Protein AF-0000000079463360 (afdb_homodimer)

Sequence (474 aa):
VMCHVMTYGIYLHVYDNWRLFSLNWDSPWTWILTAIAIDLGYYIFHRALHEVNLFWAVHQLHHNSKECNLTTALRNSLLLPCFDFVFYIPTALLGAPPSHILVHTQLNLLYQFWLHTETISSLGPLEYIINTPSHHRVHHGCNRYCIDKNYAGVLIIWDRIFGTFEPESEQVVYGLTHTVSTFNPMKLQFHHFQNICKSLWEMKSLEDRLKVLFYGPGWKPGQPRLYPKDLLPGVSLVMCHVMTYGIYLHVYDNWRLFSLNWDSPWTWILTAIAIDLGYYIFHRALHEVNLFWAVHQLHHNSKECNLTTALRNSLLLPCFDFVFYIPTALLGAPPSHILVHTQLNLLYQFWLHTETISSLGPLEYIINTPSHHRVHHGCNRYCIDKNYAGVLIIWDRIFGTFEPESEQVVYGLTHTVSTFNPMKLQFHHFQNICKSLWEMKSLEDRLKVLFYGPGWKPGQPRLYPKDLLPGVSL

Solvent-accessible surface area (backbone atoms only — not comparable to full-atom values): 24838 Å² total; per-residue (Å²): 68,11,23,33,31,46,34,44,50,53,38,50,51,40,35,75,74,57,34,76,41,84,52,58,79,87,37,68,65,49,53,54,52,45,45,53,50,52,41,50,28,43,23,54,45,44,41,39,28,62,46,15,22,61,42,23,36,36,43,47,60,39,34,50,41,72,58,57,30,53,67,34,62,66,37,58,37,57,59,40,26,78,58,56,41,68,49,49,41,64,45,17,35,60,14,52,44,67,64,55,52,55,52,46,52,50,52,47,50,56,54,46,39,70,26,30,35,74,84,54,69,77,71,65,78,51,55,68,46,32,48,38,25,35,36,42,45,27,35,43,14,40,35,62,86,17,56,87,25,39,46,37,51,54,47,30,44,56,17,57,75,73,70,29,56,54,80,69,82,66,89,72,44,45,18,55,84,60,87,66,93,62,88,48,67,69,58,48,40,50,45,46,48,49,51,51,51,54,52,44,68,71,42,90,45,70,68,54,36,49,40,49,43,60,20,10,60,86,50,51,93,92,53,59,59,56,72,63,51,88,74,51,76,84,69,84,130,69,11,23,31,30,46,34,43,49,54,39,50,52,42,36,75,74,58,35,78,40,83,53,57,78,87,36,67,65,49,52,54,52,44,45,53,51,49,42,51,28,43,24,55,46,43,40,40,28,62,45,16,21,60,42,23,35,34,42,47,59,39,34,51,41,74,57,58,29,53,67,35,61,66,38,60,37,57,60,40,26,78,57,56,40,69,49,51,41,64,45,17,36,60,15,50,42,66,62,56,51,55,52,44,53,51,51,46,49,56,54,44,40,68,25,31,36,75,84,53,70,75,72,65,79,52,54,69,48,33,50,40,25,35,37,40,45,28,35,42,14,37,36,61,85,17,56,88,26,39,45,35,52,54,47,30,44,56,16,58,74,72,69,30,57,53,79,70,81,66,90,72,45,47,18,55,83,61,88,66,94,60,89,47,67,68,58,48,39,52,45,43,49,50,50,51,52,54,52,44,69,71,42,90,47,70,68,53,35,48,40,50,42,59,20,9,61,86,51,51,92,94,53,60,59,56,72,62,50,88,73,49,74,82,70,85,130

Structure (mmCIF, N/CA/C/O backbone):
data_AF-0000000079463360-model_v1
#
loop_
_entity.id
_entity.type
_entity.pdbx_description
1 polymer 'Fatty acid hydroxylase domain-containing protein'
#
loop_
_atom_site.group_PDB
_atom_site.id
_atom_site.type_symbol
_atom_site.label_atom_id
_atom_site.label_alt_id
_atom_site.label_comp_id
_atom_site.label_asym_id
_atom_site.label_entity_id
_atom_site.label_seq_id
_atom_site.pdbx_PDB_ins_code
_atom_site.Cartn_x
_atom_site.Cartn_y
_atom_site.Cartn_z
_atom_site.occupancy
_atom_site.B_iso_or_equiv
_atom_site.auth_seq_id
_atom_site.auth_comp_id
_atom_site.auth_asym_id
_atom_site.auth_atom_id
_atom_site.pdbx_PDB_model_num
ATOM 1 N N . VAL A 1 1 ? -1.965 -0.024 3.43 1 29.98 1 VAL A N 1
ATOM 2 C CA . VAL A 1 1 ? -0.895 0.943 3.652 1 29.98 1 VAL A CA 1
ATOM 3 C C . VAL A 1 1 ? -0.045 0.508 4.844 1 29.98 1 VAL A C 1
ATOM 5 O O . VAL A 1 1 ? 1.165 0.744 4.871 1 29.98 1 VAL A O 1
ATOM 8 N N . MET A 1 2 ? -0.832 -0.316 5.824 1 33.69 2 MET A N 1
ATOM 9 C CA . MET A 1 2 ? -0.179 -0.578 7.105 1 33.69 2 MET A CA 1
ATOM 10 C C . MET A 1 2 ? 1.071 -1.429 6.914 1 33.69 2 MET A C 1
ATOM 12 O O . MET A 1 2 ? 2.135 -1.105 7.449 1 33.69 2 MET A O 1
ATOM 16 N N . CYS A 1 3 ? 0.771 -2.654 6.414 1 40.34 3 CYS A N 1
ATOM 17 C CA . CYS A 1 3 ? 1.879 -3.604 6.438 1 40.34 3 CYS A CA 1
ATOM 18 C C . CYS A 1 3 ? 3.018 -3.135 5.539 1 40.34 3 CYS A C 1
ATOM 20 O O . CYS A 1 3 ? 4.176 -3.486 5.762 1 40.34 3 CYS A O 1
ATOM 22 N N . HIS A 1 4 ? 2.533 -2.285 4.648 1 48.72 4 HIS A N 1
ATOM 23 C CA . HIS A 1 4 ? 3.639 -1.798 3.83 1 48.72 4 HIS A CA 1
ATOM 24 C C . HIS A 1 4 ? 4.598 -0.944 4.652 1 48.72 4 HIS A C 1
ATOM 26 O O . HIS A 1 4 ? 5.809 -0.976 4.426 1 48.72 4 HIS A O 1
ATOM 32 N N . VAL A 1 5 ? 3.941 -0.411 5.727 1 52.16 5 VAL A N 1
ATOM 33 C CA . VAL A 1 5 ? 4.773 0.49 6.516 1 52.16 5 VAL A CA 1
ATOM 34 C C . VAL A 1 5 ? 5.758 -0.32 7.359 1 52.16 5 VAL A C 1
ATOM 36 O O . VAL A 1 5 ? 6.926 0.052 7.488 1 52.16 5 VAL A O 1
ATOM 39 N N . MET A 1 6 ? 5.176 -1.539 7.816 1 56.66 6 MET A N 1
ATOM 40 C CA . MET A 1 6 ? 6.109 -2.359 8.578 1 56.66 6 MET A CA 1
ATOM 41 C C . MET A 1 6 ? 7.246 -2.857 7.695 1 56.66 6 MET A C 1
ATOM 43 O O . MET A 1 6 ? 8.414 -2.818 8.094 1 56.66 6 MET A O 1
ATOM 47 N N . THR A 1 7 ? 6.742 -3.209 6.512 1 64 7 THR A N 1
ATOM 48 C CA . THR A 1 7 ? 7.727 -3.715 5.562 1 64 7 THR A CA 1
ATOM 49 C C . THR A 1 7 ? 8.742 -2.631 5.211 1 64 7 THR A C 1
ATOM 51 O O . THR A 1 7 ? 9.945 -2.893 5.164 1 64 7 THR A O 1
ATOM 54 N N . TYR A 1 8 ? 8.211 -1.493 5.324 1 75.19 8 TYR A N 1
ATOM 55 C CA . TYR A 1 8 ? 9.117 -0.426 4.918 1 75.19 8 TYR A CA 1
ATOM 56 C C . TYR A 1 8 ? 10.031 -0.023 6.066 1 75.19 8 TYR A C 1
ATOM 58 O O . TYR A 1 8 ? 11.195 0.322 5.852 1 75.19 8 TYR A O 1
ATOM 66 N N . GLY A 1 9 ? 9.5 -0.188 7.293 1 76 9 GLY A N 1
ATOM 67 C CA . GLY A 1 9 ? 10.336 0.084 8.445 1 76 9 GLY A CA 1
ATOM 68 C C . GLY A 1 9 ? 11.531 -0.847 8.555 1 76 9 GLY A C 1
ATOM 69 O O . GLY A 1 9 ? 12.648 -0.403 8.812 1 76 9 GLY A O 1
ATOM 70 N N . ILE A 1 10 ? 11.25 -2.094 8.359 1 79.56 10 ILE A N 1
ATOM 71 C CA . ILE A 1 10 ? 12.32 -3.082 8.406 1 79.56 10 ILE A CA 1
ATOM 72 C C . ILE A 1 10 ? 13.297 -2.834 7.258 1 79.56 10 ILE A C 1
ATOM 74 O O . ILE A 1 10 ? 14.516 -2.916 7.445 1 79.56 10 ILE A O 1
ATOM 78 N N . TYR A 1 11 ? 12.75 -2.555 6.129 1 85.94 11 TYR A N 1
ATOM 79 C CA . TYR A 1 11 ? 13.609 -2.25 4.992 1 85.94 11 TYR A CA 1
ATOM 80 C C . TYR A 1 11 ? 14.531 -1.075 5.301 1 85.94 11 TYR A C 1
ATOM 82 O O . TYR A 1 11 ? 15.734 -1.137 5.047 1 85.94 11 TYR A O 1
ATOM 90 N N . LEU A 1 12 ? 14.008 -0.017 5.879 1 84.31 12 LEU A N 1
ATOM 91 C CA . LEU A 1 12 ? 14.773 1.182 6.203 1 84.31 12 LEU A CA 1
ATOM 92 C C . LEU A 1 12 ? 15.859 0.872 7.227 1 84.31 12 LEU A C 1
ATOM 94 O O . LEU A 1 12 ? 16.984 1.371 7.113 1 84.31 12 LEU A O 1
ATOM 98 N N . HIS A 1 13 ? 15.461 0.063 8.141 1 84.25 13 HIS A N 1
ATOM 99 C CA . HIS A 1 13 ? 16.438 -0.306 9.164 1 84.25 13 HIS A CA 1
ATOM 100 C C . HIS A 1 13 ? 17.625 -1.048 8.562 1 84.25 13 HIS A C 1
ATOM 102 O O . HIS A 1 13 ? 18.766 -0.732 8.859 1 84.25 13 HIS A O 1
ATOM 108 N N . VAL A 1 14 ? 17.328 -1.996 7.727 1 89.88 14 VAL A N 1
ATOM 109 C CA . VAL A 1 14 ? 18.391 -2.779 7.082 1 89.88 14 VAL A CA 1
ATOM 110 C C . VAL A 1 14 ? 19.203 -1.885 6.148 1 89.88 14 VAL A C 1
ATOM 112 O O . VAL A 1 14 ? 20.422 -1.938 6.141 1 89.88 14 VAL A O 1
ATOM 115 N N . TYR A 1 15 ? 18.547 -1.099 5.395 1 91.12 15 TYR A N 1
ATOM 116 C CA . TYR A 1 15 ? 19.188 -0.187 4.453 1 91.12 15 TYR A CA 1
ATOM 117 C C . TYR A 1 15 ? 20.125 0.765 5.176 1 91.12 15 TYR A C 1
ATOM 119 O O . TYR A 1 15 ? 21.266 0.963 4.742 1 91.12 15 TYR A O 1
ATOM 127 N N . ASP A 1 16 ? 19.781 1.312 6.293 1 89.12 16 ASP A N 1
ATOM 128 C CA . ASP A 1 16 ? 20.547 2.336 7 1 89.12 16 ASP A CA 1
ATOM 129 C C . ASP A 1 16 ? 21.719 1.724 7.746 1 89.12 16 ASP A C 1
ATOM 131 O O . ASP A 1 16 ? 22.766 2.365 7.895 1 89.12 16 ASP A O 1
ATOM 135 N N . ASN A 1 17 ? 21.531 0.466 8.148 1 93.06 17 ASN A N 1
ATOM 136 C CA . ASN A 1 17 ? 22.516 -0.058 9.078 1 93.06 17 ASN A CA 1
ATOM 137 C C . ASN A 1 17 ? 23.375 -1.142 8.438 1 93.06 17 ASN A C 1
ATOM 139 O O . ASN A 1 17 ? 24.516 -1.383 8.867 1 93.06 17 ASN A O 1
ATOM 143 N N . TRP A 1 18 ? 22.859 -1.782 7.363 1 95.5 18 TRP A N 1
ATOM 144 C CA . TRP A 1 18 ? 23.562 -2.994 6.957 1 95.5 18 TRP A CA 1
ATOM 145 C C . TRP A 1 18 ? 23.797 -3.004 5.453 1 95.5 18 TRP A C 1
ATOM 147 O O . TRP A 1 18 ? 24.344 -3.969 4.91 1 95.5 18 TRP A O 1
ATOM 157 N N . ARG A 1 19 ? 23.391 -1.924 4.691 1 95.25 19 ARG A N 1
ATOM 158 C CA . ARG A 1 19 ? 23.578 -1.965 3.246 1 95.25 19 ARG A CA 1
ATOM 159 C C . ARG A 1 19 ? 25.062 -2.029 2.893 1 95.25 19 ARG A C 1
ATOM 161 O O . ARG A 1 19 ? 25.906 -1.425 3.57 1 95.25 19 ARG A O 1
ATOM 168 N N . LEU A 1 20 ? 25.406 -2.764 1.85 1 96.12 20 LEU A N 1
ATOM 169 C CA . LEU A 1 20 ? 26.781 -2.984 1.414 1 96.12 20 LEU A CA 1
ATOM 170 C C . LEU A 1 20 ? 27.203 -1.915 0.417 1 96.12 20 LEU A C 1
ATOM 172 O O . LEU A 1 20 ? 28.391 -1.587 0.327 1 96.12 20 LEU A O 1
ATOM 176 N N . PHE A 1 21 ? 26.188 -1.46 -0.407 1 94.38 21 PHE A N 1
ATOM 177 C CA . PHE A 1 21 ? 26.438 -0.439 -1.419 1 94.38 21 PHE A CA 1
ATOM 178 C C . PHE A 1 21 ? 25.484 0.744 -1.234 1 94.38 21 PHE A C 1
ATOM 180 O O . PHE A 1 21 ? 24.484 0.643 -0.518 1 94.38 21 PHE A O 1
ATOM 187 N N . SER A 1 22 ? 25.953 1.826 -1.721 1 91.25 22 SER A N 1
ATOM 188 C CA . SER A 1 22 ? 25.094 2.998 -1.798 1 91.25 22 SER A CA 1
ATOM 189 C C . SER A 1 22 ? 24.859 3.424 -3.244 1 91.25 22 SER A C 1
ATOM 191 O O . SER A 1 22 ? 25.766 3.957 -3.889 1 91.25 22 SER A O 1
ATOM 193 N N . LEU A 1 23 ? 23.719 3.188 -3.693 1 93.94 23 LEU A N 1
ATOM 194 C CA . LEU A 1 23 ? 23.391 3.539 -5.07 1 93.94 23 LEU A CA 1
ATOM 195 C C . LEU A 1 23 ? 22.734 4.914 -5.141 1 93.94 23 LEU A C 1
ATOM 197 O O . LEU A 1 23 ? 21.922 5.266 -4.277 1 93.94 23 LEU A O 1
ATOM 201 N N . ASN A 1 24 ? 23.094 5.641 -6.129 1 92.75 24 ASN A N 1
ATOM 202 C CA . ASN A 1 24 ? 22.547 6.984 -6.281 1 92.75 24 ASN A CA 1
ATOM 203 C C . ASN A 1 24 ? 21.062 6.945 -6.648 1 92.75 24 ASN A C 1
ATOM 205 O O . ASN A 1 24 ? 20.688 6.359 -7.664 1 92.75 24 ASN A O 1
ATOM 209 N N . TRP A 1 25 ? 20.297 7.633 -5.918 1 88.81 25 TRP A N 1
ATOM 210 C CA . TRP A 1 25 ? 18.844 7.609 -6.109 1 88.81 25 TRP A CA 1
ATOM 211 C C . TRP A 1 25 ? 18.453 8.336 -7.387 1 88.81 25 TRP A C 1
ATOM 213 O O . TRP A 1 25 ? 17.406 8.062 -7.969 1 88.81 25 TRP A O 1
ATOM 223 N N . ASP A 1 26 ? 19.266 9.25 -7.832 1 90 26 ASP A N 1
ATOM 224 C CA . ASP A 1 26 ? 18.891 10.07 -8.977 1 90 26 ASP A CA 1
ATOM 225 C C . ASP A 1 26 ? 19.406 9.461 -10.281 1 90 26 ASP A C 1
ATOM 227 O O . ASP A 1 26 ? 19.234 10.039 -11.352 1 90 26 ASP A O 1
ATOM 231 N N . SER A 1 27 ? 20 8.305 -10.203 1 94.38 27 SER A N 1
ATOM 232 C CA . SER A 1 27 ? 20.5 7.621 -11.391 1 94.38 27 SER A CA 1
ATOM 233 C C . SER A 1 27 ? 19.406 6.809 -12.062 1 94.38 27 SER A C 1
ATOM 235 O O . SER A 1 27 ? 18.734 6 -11.406 1 94.38 27 SER A O 1
ATOM 237 N N . PRO A 1 28 ? 19.234 6.984 -13.359 1 95.62 28 PRO A N 1
ATOM 238 C CA . PRO A 1 28 ? 18.266 6.152 -14.07 1 95.62 28 PRO A CA 1
ATOM 239 C C . PRO A 1 28 ? 18.625 4.668 -14.039 1 95.62 28 PRO A C 1
ATOM 241 O O . PRO A 1 28 ? 17.734 3.816 -14.016 1 95.62 28 PRO A O 1
ATOM 244 N N . TRP A 1 29 ? 19.891 4.422 -14.023 1 96.5 29 TRP A N 1
ATOM 245 C CA . TRP A 1 29 ? 20.328 3.029 -13.977 1 96.5 29 TRP A CA 1
ATOM 246 C C . TRP A 1 29 ? 19.922 2.377 -12.656 1 96.5 29 TRP A C 1
ATOM 248 O O . TRP A 1 29 ? 19.562 1.2 -12.625 1 96.5 29 TRP A O 1
ATOM 258 N N . THR A 1 30 ? 20 3.15 -11.602 1 96.94 30 THR A N 1
ATOM 259 C CA . THR A 1 30 ? 19.547 2.635 -10.312 1 96.94 30 THR A CA 1
ATOM 260 C C . THR A 1 30 ? 18.062 2.314 -10.344 1 96.94 30 THR A C 1
ATOM 262 O O . THR A 1 30 ? 17.625 1.276 -9.836 1 96.94 30 THR A O 1
ATOM 265 N N . TRP A 1 31 ? 17.312 3.152 -11.016 1 96.69 31 TRP A N 1
ATOM 266 C CA . TRP A 1 31 ? 15.875 2.934 -11.141 1 96.69 31 TRP A CA 1
ATOM 267 C C . TRP A 1 31 ? 15.586 1.651 -11.914 1 96.69 31 TRP A C 1
ATOM 269 O O . TRP A 1 31 ? 14.766 0.833 -11.484 1 96.69 31 TRP A O 1
ATOM 279 N N . ILE A 1 32 ? 16.266 1.49 -13 1 97.38 32 ILE A N 1
ATOM 280 C CA . ILE A 1 32 ? 16.031 0.34 -13.859 1 97.38 32 ILE A CA 1
ATOM 281 C C . ILE A 1 32 ? 16.453 -0.941 -13.148 1 97.38 32 ILE A C 1
ATOM 283 O O . ILE A 1 32 ? 15.703 -1.918 -13.117 1 97.38 32 ILE A O 1
ATOM 287 N N . LEU A 1 33 ? 17.609 -0.947 -12.539 1 96.62 33 LEU A N 1
ATOM 288 C CA . LEU A 1 33 ? 18.125 -2.125 -11.852 1 96.62 33 LEU A CA 1
ATOM 289 C C . LEU A 1 33 ? 17.234 -2.502 -10.672 1 96.62 33 LEU A C 1
ATOM 291 O O . LEU A 1 33 ? 16.969 -3.686 -10.438 1 96.62 33 LEU A O 1
ATOM 295 N N . THR A 1 34 ? 16.781 -1.507 -10.008 1 96.69 34 THR A N 1
ATOM 296 C CA . THR A 1 34 ? 15.906 -1.768 -8.867 1 96.69 34 THR A CA 1
ATOM 297 C C . THR A 1 34 ? 14.578 -2.355 -9.344 1 96.69 34 THR A C 1
ATOM 299 O O . THR A 1 34 ? 14.031 -3.262 -8.711 1 96.69 34 THR A O 1
ATOM 302 N N . ALA A 1 35 ? 14.062 -1.843 -10.438 1 97.06 35 ALA A N 1
ATOM 303 C CA . ALA A 1 35 ? 12.828 -2.385 -10.992 1 97.06 35 ALA A CA 1
ATOM 304 C C . ALA A 1 35 ? 12.969 -3.873 -11.297 1 97.06 35 ALA A C 1
ATOM 306 O O . ALA A 1 35 ? 12.094 -4.672 -10.961 1 97.06 35 ALA A O 1
ATOM 307 N N . ILE A 1 36 ? 14.055 -4.211 -11.891 1 97.25 36 ILE A N 1
ATOM 308 C CA . ILE A 1 36 ? 14.328 -5.598 -12.258 1 97.25 36 ILE A CA 1
ATOM 309 C C . ILE A 1 36 ? 14.469 -6.453 -11.008 1 97.25 36 ILE A C 1
ATOM 311 O O . ILE A 1 36 ? 13.898 -7.543 -10.922 1 97.25 36 ILE A O 1
ATOM 315 N N . ALA A 1 37 ? 15.18 -5.965 -10.023 1 96.06 37 ALA A N 1
ATOM 316 C CA . ALA A 1 37 ? 15.406 -6.699 -8.781 1 96.06 37 ALA A CA 1
ATOM 317 C C . ALA A 1 37 ? 14.102 -6.922 -8.031 1 96.06 37 ALA A C 1
ATOM 319 O O . ALA A 1 37 ? 13.859 -8.016 -7.508 1 96.06 37 ALA A O 1
ATOM 320 N N . ILE A 1 38 ? 13.289 -5.91 -8.008 1 94 38 ILE A N 1
ATOM 321 C CA . ILE A 1 38 ? 12.016 -5.996 -7.309 1 94 38 ILE A CA 1
ATOM 322 C C . ILE A 1 38 ? 11.109 -7.008 -8.008 1 94 38 ILE A C 1
ATOM 324 O O . ILE A 1 38 ? 10.438 -7.809 -7.355 1 94 38 ILE A O 1
ATOM 328 N N . ASP A 1 39 ? 11.133 -6.949 -9.273 1 96.81 39 ASP A N 1
ATOM 329 C CA . ASP A 1 39 ? 10.305 -7.883 -10.023 1 96.81 39 ASP A CA 1
ATOM 330 C C . ASP A 1 39 ? 10.773 -9.32 -9.828 1 96.81 39 ASP A C 1
ATOM 332 O O . ASP A 1 39 ? 9.953 -10.234 -9.703 1 96.81 39 ASP A O 1
ATOM 336 N N . LEU A 1 40 ? 12.078 -9.516 -9.828 1 96.69 40 LEU A N 1
ATOM 337 C CA . LEU A 1 40 ? 12.625 -10.836 -9.531 1 96.69 40 LEU A CA 1
ATOM 338 C C . LEU A 1 40 ? 12.25 -11.273 -8.117 1 96.69 40 LEU A C 1
ATOM 340 O O . LEU A 1 40 ? 11.859 -12.422 -7.898 1 96.69 40 LEU A O 1
ATOM 344 N N . GLY A 1 41 ? 12.438 -10.375 -7.184 1 94.19 41 GLY A N 1
ATOM 345 C CA . GLY A 1 41 ? 12.031 -10.672 -5.816 1 94.19 41 GLY A CA 1
ATOM 346 C C . GLY A 1 41 ? 10.578 -11.086 -5.703 1 94.19 41 GLY A C 1
ATOM 347 O O . GLY A 1 41 ? 10.242 -12.016 -4.965 1 94.19 41 GLY A O 1
ATOM 348 N N . TYR A 1 42 ? 9.734 -10.375 -6.418 1 94.44 42 TYR A N 1
ATOM 349 C CA . TYR A 1 42 ? 8.32 -10.734 -6.414 1 94.44 42 TYR A CA 1
ATOM 350 C C . TYR A 1 42 ? 8.117 -12.141 -6.957 1 94.44 42 TYR A C 1
ATOM 352 O O . TYR A 1 42 ? 7.312 -12.906 -6.418 1 94.44 42 TYR A O 1
ATOM 360 N N . TYR A 1 43 ? 8.773 -12.445 -8.078 1 97.06 43 TYR A N 1
ATOM 361 C CA . TYR A 1 43 ? 8.68 -13.789 -8.641 1 97.06 43 TYR A CA 1
ATOM 362 C C . TYR A 1 43 ? 9.008 -14.852 -7.598 1 97.06 43 TYR A C 1
ATOM 364 O O . TYR A 1 43 ? 8.266 -15.82 -7.434 1 97.06 43 TYR A O 1
ATOM 372 N N . ILE A 1 44 ? 10.109 -14.625 -6.91 1 96.25 44 ILE A N 1
ATOM 373 C CA . ILE A 1 44 ? 10.562 -15.578 -5.902 1 96.25 44 ILE A CA 1
ATOM 374 C C . ILE A 1 44 ? 9.523 -15.664 -4.781 1 96.25 44 ILE A C 1
ATOM 376 O O . ILE A 1 44 ? 9.156 -16.766 -4.355 1 96.25 44 ILE A O 1
ATOM 380 N N . PHE A 1 45 ? 9.078 -14.602 -4.41 1 94.38 45 PHE A N 1
ATOM 381 C CA . PHE A 1 45 ? 8.078 -14.539 -3.352 1 94.38 45 PHE A CA 1
ATOM 382 C C . PHE A 1 45 ? 6.797 -15.25 -3.77 1 94.38 45 PHE A C 1
ATOM 384 O O . PHE A 1 45 ? 6.277 -16.094 -3.029 1 94.38 45 PHE A O 1
ATOM 391 N N . HIS A 1 46 ? 6.277 -14.891 -4.93 1 96.88 46 HIS A N 1
ATOM 392 C CA . HIS A 1 46 ? 5.039 -15.469 -5.438 1 96.88 46 HIS A CA 1
ATOM 393 C C . HIS A 1 46 ? 5.168 -16.984 -5.609 1 96.88 46 HIS A C 1
ATOM 395 O O . HIS A 1 46 ? 4.246 -17.719 -5.277 1 96.88 46 HIS A O 1
ATOM 401 N N . ARG A 1 47 ? 6.289 -17.375 -6.082 1 97.06 47 ARG A N 1
ATOM 402 C CA . ARG A 1 47 ? 6.559 -18.812 -6.18 1 97.06 47 ARG A CA 1
ATOM 403 C C . ARG A 1 47 ? 6.5 -19.469 -4.809 1 97.06 47 ARG A C 1
ATOM 405 O O . ARG A 1 47 ? 5.883 -20.531 -4.652 1 97.06 47 ARG A O 1
ATOM 412 N N . ALA A 1 48 ? 7.094 -18.859 -3.842 1 95.56 48 ALA A N 1
ATOM 413 C CA . ALA A 1 48 ? 7.043 -19.391 -2.482 1 95.56 48 ALA A CA 1
ATOM 414 C C . ALA A 1 48 ? 5.609 -19.438 -1.966 1 95.56 48 ALA A C 1
ATOM 416 O O . ALA A 1 48 ? 5.234 -20.375 -1.248 1 95.56 48 ALA A O 1
ATOM 417 N N . LEU A 1 49 ? 4.84 -18.484 -2.338 1 95.19 49 LEU A N 1
ATOM 418 C CA . LEU A 1 49 ? 3.445 -18.438 -1.91 1 95.19 49 LEU A CA 1
ATOM 419 C C . LEU A 1 49 ? 2.68 -19.656 -2.42 1 95.19 49 LEU A C 1
ATOM 421 O O . LEU A 1 49 ? 1.705 -20.078 -1.801 1 95.19 49 LEU A O 1
ATOM 425 N N . HIS A 1 50 ? 3.113 -20.172 -3.502 1 96.44 50 HIS A N 1
ATOM 426 C CA . HIS A 1 50 ? 2.426 -21.312 -4.102 1 96.44 50 HIS A CA 1
ATOM 427 C C . HIS A 1 50 ? 3.082 -22.625 -3.701 1 96.44 50 HIS A C 1
ATOM 429 O O . HIS A 1 50 ? 2.396 -23.625 -3.508 1 96.44 50 HIS A O 1
ATOM 435 N N . GLU A 1 51 ? 4.414 -22.594 -3.492 1 97 51 GLU A N 1
ATOM 436 C CA . GLU A 1 51 ? 5.137 -23.844 -3.396 1 97 51 GLU A CA 1
ATOM 437 C C . GLU A 1 51 ? 5.535 -24.156 -1.953 1 97 51 GLU A C 1
ATOM 439 O O . GLU A 1 51 ? 6.105 -25.203 -1.667 1 97 51 GLU A O 1
ATOM 444 N N . VAL A 1 52 ? 5.309 -23.281 -1.06 1 95.81 52 VAL A N 1
ATOM 445 C CA . VAL A 1 52 ? 5.539 -23.484 0.368 1 95.81 52 VAL A CA 1
ATOM 446 C C . VAL A 1 52 ? 4.207 -23.469 1.113 1 95.81 52 VAL A C 1
ATOM 448 O O . VAL A 1 52 ? 3.48 -22.469 1.08 1 95.81 52 VAL A O 1
ATOM 451 N N . ASN A 1 53 ? 3.973 -24.516 1.821 1 95.81 53 ASN A N 1
ATOM 452 C CA . ASN A 1 53 ? 2.678 -24.734 2.459 1 95.81 53 ASN A CA 1
ATOM 453 C C . ASN A 1 53 ? 2.336 -23.625 3.434 1 95.81 53 ASN A C 1
ATOM 455 O O . ASN A 1 53 ? 1.201 -23.141 3.459 1 95.81 53 ASN A O 1
ATOM 459 N N . LEU A 1 54 ? 3.271 -23.203 4.219 1 93.06 54 LEU A N 1
ATOM 460 C CA . LEU A 1 54 ? 3.064 -22.141 5.188 1 93.06 54 LEU A CA 1
ATOM 461 C C . LEU A 1 54 ? 2.627 -20.859 4.492 1 93.06 54 LEU A C 1
ATOM 463 O O . LEU A 1 54 ? 1.721 -20.172 4.965 1 93.06 54 LEU A O 1
ATOM 467 N N . PHE A 1 55 ? 3.188 -20.578 3.318 1 92.56 55 PHE A N 1
ATOM 468 C CA . PHE A 1 55 ? 2.885 -19.344 2.604 1 92.56 55 PHE A CA 1
ATOM 469 C C . PHE A 1 55 ? 1.597 -19.484 1.801 1 92.56 55 PHE A C 1
ATOM 471 O O . PHE A 1 55 ? 0.859 -18.516 1.627 1 92.56 55 PHE A O 1
ATOM 478 N N . TRP A 1 56 ? 1.301 -20.672 1.407 1 93.31 56 TRP A N 1
ATOM 479 C CA . TRP A 1 56 ? 0.04 -20.906 0.715 1 93.31 56 TRP A CA 1
ATOM 480 C C . TRP A 1 56 ? -1.148 -20.594 1.616 1 93.31 56 TRP A C 1
ATOM 482 O O . TRP A 1 56 ? -2.186 -20.125 1.142 1 93.31 56 TRP A O 1
ATOM 492 N N . ALA A 1 57 ? -0.95 -20.734 2.871 1 90.5 57 ALA A N 1
ATOM 493 C CA . ALA A 1 57 ? -2.023 -20.484 3.83 1 90.5 57 ALA A CA 1
ATOM 494 C C . ALA A 1 57 ? -2.533 -19.047 3.723 1 90.5 57 ALA A C 1
ATOM 496 O O . ALA A 1 57 ? -3.713 -18.781 3.963 1 90.5 57 ALA A O 1
ATOM 497 N N . VAL A 1 58 ? -1.654 -18.219 3.293 1 87.56 58 VAL A N 1
ATOM 498 C CA . VAL A 1 58 ? -2.068 -16.828 3.25 1 87.56 58 VAL A CA 1
ATOM 499 C C . VAL A 1 58 ? -2.389 -16.422 1.811 1 87.56 58 VAL A C 1
ATOM 501 O O . VAL A 1 58 ? -2.842 -15.305 1.556 1 87.56 58 VAL A O 1
ATOM 504 N N . HIS A 1 59 ? -2.168 -17.266 0.878 1 91.44 59 HIS A N 1
ATOM 505 C CA . HIS A 1 59 ? -2.34 -16.891 -0.521 1 91.44 59 HIS A CA 1
ATOM 506 C C . HIS A 1 59 ? -3.533 -17.609 -1.141 1 91.44 59 HIS A C 1
ATOM 508 O O . HIS A 1 59 ? -4.074 -17.172 -2.156 1 91.44 59 HIS A O 1
ATOM 514 N N . GLN A 1 60 ? -3.986 -18.703 -0.57 1 90.31 60 GLN A N 1
ATOM 515 C CA . GLN A 1 60 ? -5.016 -19.547 -1.167 1 90.31 60 GLN A CA 1
ATOM 516 C C . GLN A 1 60 ? -6.332 -18.797 -1.312 1 90.31 60 GLN A C 1
ATOM 518 O O . GLN A 1 60 ? -7.098 -19.047 -2.242 1 90.31 60 GLN A O 1
ATOM 523 N N . LEU A 1 61 ? -6.594 -17.922 -0.372 1 86.38 61 LEU A N 1
ATOM 524 C CA . LEU A 1 61 ? -7.809 -17.109 -0.463 1 86.38 61 LEU A CA 1
ATOM 525 C C . LEU A 1 61 ? -7.875 -16.375 -1.799 1 86.38 61 LEU A C 1
ATOM 527 O O . LEU A 1 61 ? -8.945 -16.281 -2.402 1 86.38 61 LEU A O 1
ATOM 531 N N . HIS A 1 62 ? -6.777 -15.922 -2.275 1 90.12 62 HIS A N 1
ATOM 532 C CA . HIS A 1 62 ? -6.664 -15.211 -3.543 1 90.12 62 HIS A CA 1
ATOM 533 C C . HIS A 1 62 ? -7.051 -16.109 -4.715 1 90.12 62 HIS A C 1
ATOM 535 O O . HIS A 1 62 ? -7.582 -15.633 -5.719 1 90.12 62 HIS A O 1
ATOM 541 N N . HIS A 1 63 ? -6.879 -17.344 -4.566 1 92.25 63 HIS A N 1
ATOM 542 C CA . HIS A 1 63 ? -7.121 -18.297 -5.641 1 92.25 63 HIS A CA 1
ATOM 543 C C . HIS A 1 63 ? -8.461 -19 -5.461 1 92.25 63 HIS A C 1
ATOM 545 O O . HIS A 1 63 ? -8.82 -19.875 -6.25 1 92.25 63 HIS A O 1
ATOM 551 N N . ASN A 1 64 ? -9.227 -18.703 -4.512 1 89.75 64 ASN A N 1
ATOM 552 C CA . ASN A 1 64 ? -10.445 -19.422 -4.172 1 89.75 64 ASN A CA 1
ATOM 553 C C . ASN A 1 64 ? -11.609 -19.016 -5.07 1 89.75 64 ASN A C 1
ATOM 555 O O . ASN A 1 64 ? -12.594 -19.734 -5.184 1 89.75 64 ASN A O 1
ATOM 559 N N . SER A 1 65 ? -11.516 -17.922 -5.73 1 88.25 65 SER A N 1
ATOM 560 C CA . SER A 1 65 ? -12.609 -17.422 -6.555 1 88.25 65 SER A CA 1
ATOM 561 C C . SER A 1 65 ? -12.797 -18.281 -7.805 1 88.25 65 SER A C 1
ATOM 563 O O . SER A 1 65 ? -11.82 -18.766 -8.383 1 88.25 65 SER A O 1
ATOM 565 N N . LYS A 1 66 ? -14.039 -18.406 -8.227 1 90.19 66 LYS A N 1
ATOM 566 C CA . LYS A 1 66 ? -14.352 -19.156 -9.438 1 90.19 66 LYS A CA 1
ATOM 567 C C . LYS A 1 66 ? -14.328 -18.25 -10.664 1 90.19 66 LYS A C 1
ATOM 569 O O . LYS A 1 66 ? -14.664 -18.688 -11.766 1 90.19 66 LYS A O 1
ATOM 574 N N . GLU A 1 67 ? -13.961 -17.047 -10.422 1 91.75 67 GLU A N 1
ATOM 575 C CA . GLU A 1 67 ? -13.805 -16.078 -11.492 1 91.75 67 GLU A CA 1
ATOM 576 C C . GLU A 1 67 ? -12.453 -15.367 -11.41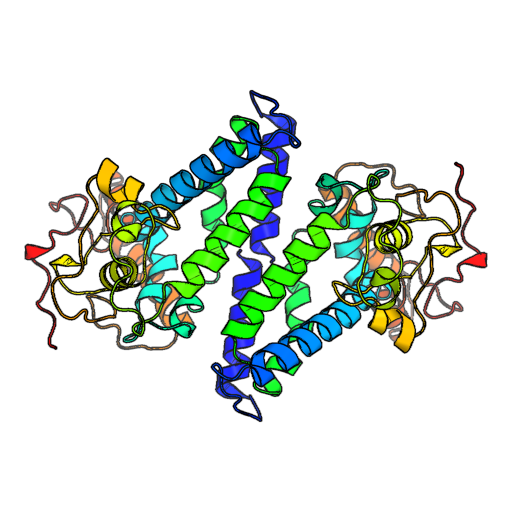4 1 91.75 67 GLU A C 1
ATOM 578 O O . GLU A 1 67 ? -11.812 -15.359 -10.359 1 91.75 67 GLU A O 1
ATOM 583 N N . CYS A 1 68 ? -12.062 -14.891 -12.508 1 93.5 68 CYS A N 1
ATOM 584 C CA . CYS A 1 68 ? -10.852 -14.086 -12.555 1 93.5 68 CYS A CA 1
ATOM 585 C C . CYS A 1 68 ? -11.156 -12.664 -13.008 1 93.5 68 CYS A C 1
ATOM 587 O O . CYS A 1 68 ? -11.234 -12.391 -14.211 1 93.5 68 CYS A O 1
ATOM 589 N N . ASN A 1 69 ? -11.359 -11.836 -12.086 1 92.75 69 ASN A N 1
ATOM 590 C CA . ASN A 1 69 ? -11.672 -10.43 -12.328 1 92.75 69 ASN A CA 1
ATOM 591 C C . ASN A 1 69 ? -11.047 -9.531 -11.266 1 92.75 69 ASN A C 1
ATOM 593 O O . ASN A 1 69 ? -10.242 -9.984 -10.453 1 92.75 69 ASN A O 1
ATOM 597 N N . LEU A 1 70 ? -11.406 -8.336 -11.289 1 88 70 LEU A N 1
ATOM 598 C CA . LEU A 1 70 ? -10.742 -7.359 -10.438 1 88 70 LEU A CA 1
ATOM 599 C C . LEU A 1 70 ? -11.086 -7.598 -8.969 1 88 70 LEU A C 1
ATOM 601 O O . LEU A 1 70 ? -10.289 -7.277 -8.078 1 88 70 LEU A O 1
ATOM 605 N N . THR A 1 71 ? -12.156 -8.141 -8.688 1 83.06 71 THR A N 1
ATOM 606 C CA . THR A 1 71 ? -12.508 -8.453 -7.309 1 83.06 71 THR A CA 1
ATOM 607 C C . THR A 1 71 ? -11.617 -9.57 -6.766 1 83.06 71 THR A C 1
ATOM 609 O O . THR A 1 71 ? -11.258 -9.562 -5.586 1 83.06 71 THR A O 1
ATOM 612 N N . THR A 1 72 ? -11.242 -10.445 -7.637 1 88.31 72 THR A N 1
ATOM 613 C CA . THR A 1 72 ? -10.312 -11.5 -7.258 1 88.31 72 THR A CA 1
ATOM 614 C C . THR A 1 72 ? -8.984 -10.914 -6.797 1 88.31 72 THR A C 1
ATOM 616 O O . THR A 1 72 ? -8.406 -11.375 -5.809 1 88.31 72 THR A O 1
ATOM 619 N N . ALA A 1 73 ? -8.617 -9.883 -7.492 1 89.19 73 ALA A N 1
ATOM 620 C CA . ALA A 1 73 ? -7.344 -9.234 -7.176 1 89.19 73 ALA A CA 1
ATOM 621 C C . ALA A 1 73 ? -7.352 -8.688 -5.754 1 89.19 73 ALA A C 1
ATOM 623 O O . ALA A 1 73 ? -6.301 -8.578 -5.121 1 89.19 73 ALA A O 1
ATOM 624 N N . LEU A 1 74 ? -8.5 -8.469 -5.254 1 83.75 74 LEU A N 1
ATOM 625 C CA . LEU A 1 74 ? -8.617 -7.797 -3.963 1 83.75 74 LEU A CA 1
ATOM 626 C C . LEU A 1 74 ? -8.797 -8.812 -2.84 1 83.75 74 LEU A C 1
ATOM 628 O O . LEU A 1 74 ? -8.711 -8.469 -1.661 1 83.75 74 LEU A O 1
ATOM 632 N N . ARG A 1 75 ? -9.008 -10.016 -3.271 1 80.94 75 ARG A N 1
ATOM 633 C CA . ARG A 1 75 ? -9.234 -11.055 -2.271 1 80.94 75 ARG A CA 1
ATOM 634 C C . ARG A 1 75 ? -7.91 -11.617 -1.761 1 80.94 75 ARG A C 1
ATOM 636 O O . ARG A 1 75 ? -7.418 -12.625 -2.273 1 80.94 75 ARG A O 1
ATOM 643 N N . ASN A 1 76 ? -7.32 -10.953 -0.866 1 81.56 76 ASN A N 1
ATOM 644 C CA . ASN A 1 76 ? -6.055 -11.375 -0.271 1 81.56 76 ASN A CA 1
ATOM 645 C C . ASN A 1 76 ? -6.168 -11.508 1.245 1 81.56 76 ASN A C 1
ATOM 647 O O . ASN A 1 76 ? -7.02 -10.875 1.868 1 81.56 76 ASN A O 1
ATOM 651 N N . SER A 1 77 ? -5.359 -12.414 1.746 1 74.5 77 SER A N 1
ATOM 652 C CA . SER A 1 77 ? -5.273 -12.539 3.197 1 74.5 77 SER A CA 1
ATOM 653 C C . SER A 1 77 ? -4.668 -11.289 3.826 1 74.5 77 SER A C 1
ATOM 655 O O . SER A 1 77 ? -3.723 -10.711 3.281 1 74.5 77 SER A O 1
ATOM 657 N N . LEU A 1 78 ? -5.137 -11.016 5.012 1 68.69 78 LEU A N 1
ATOM 658 C CA . LEU A 1 78 ? -4.625 -9.891 5.789 1 68.69 78 LEU A CA 1
ATOM 659 C C . LEU A 1 78 ? -3.199 -10.164 6.262 1 68.69 78 LEU A C 1
ATOM 661 O O . LEU A 1 78 ? -2.473 -9.234 6.625 1 68.69 78 LEU A O 1
ATOM 665 N N . LEU A 1 79 ? -2.82 -11.359 6.164 1 73 79 LEU A N 1
ATOM 666 C CA . LEU A 1 79 ? -1.518 -11.742 6.695 1 73 79 LEU A CA 1
ATOM 667 C C . LEU A 1 79 ? -0.454 -11.719 5.602 1 73 79 LEU A C 1
ATOM 669 O O . LEU A 1 79 ? 0.742 -11.805 5.895 1 73 79 LEU A O 1
ATOM 673 N N . LEU A 1 80 ? -0.841 -11.516 4.355 1 77.5 80 LEU A N 1
ATOM 674 C CA . LEU A 1 80 ? 0.081 -11.586 3.227 1 77.5 80 LEU A CA 1
ATOM 675 C C . LEU A 1 80 ? 1.191 -10.547 3.369 1 77.5 80 LEU A C 1
ATOM 677 O O . LEU A 1 80 ? 2.369 -10.867 3.188 1 77.5 80 LEU A O 1
ATOM 681 N N . PRO A 1 81 ? 0.917 -9.359 3.799 1 69.94 81 PRO A N 1
ATOM 682 C CA . PRO A 1 81 ? 1.966 -8.336 3.904 1 69.94 81 PRO A CA 1
ATOM 683 C C . PRO A 1 81 ? 3.01 -8.68 4.969 1 69.94 81 PRO A C 1
ATOM 685 O O . PRO A 1 81 ? 4.129 -8.156 4.926 1 69.94 81 PRO A O 1
ATOM 688 N N . CYS A 1 82 ? 2.668 -9.516 5.832 1 68.06 82 CYS A N 1
ATOM 689 C CA . CYS A 1 82 ? 3.605 -9.898 6.883 1 68.06 82 CYS A CA 1
ATOM 690 C C . CYS A 1 82 ? 4.738 -10.75 6.324 1 68.06 82 CYS A C 1
ATOM 692 O O . CYS A 1 82 ? 5.777 -10.906 6.965 1 68.06 82 CYS A O 1
ATOM 694 N N . PHE A 1 83 ? 4.57 -11.172 5.129 1 73.12 83 PHE A N 1
ATOM 695 C CA . PHE A 1 83 ? 5.551 -12.102 4.598 1 73.12 83 PHE A CA 1
ATOM 696 C C . PHE A 1 83 ? 6.258 -11.516 3.381 1 73.12 83 PHE A C 1
ATOM 698 O O . PHE A 1 83 ? 7.336 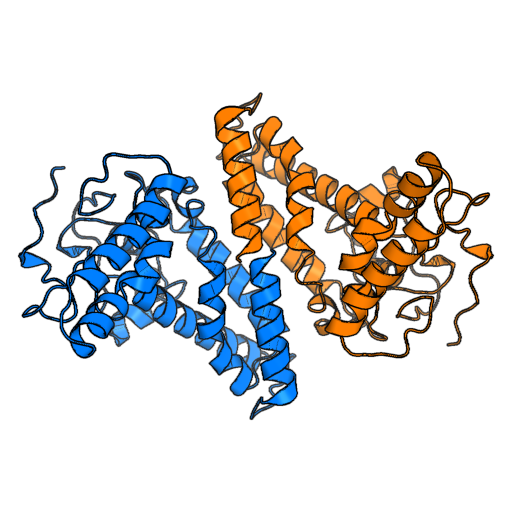-11.977 3 1 73.12 83 PHE A O 1
ATOM 705 N N . ASP A 1 84 ? 5.688 -10.492 2.814 1 73.19 84 ASP A N 1
ATOM 706 C CA . ASP A 1 84 ? 6.203 -10.008 1.537 1 73.19 84 ASP A CA 1
ATOM 707 C C . ASP A 1 84 ? 7.52 -9.258 1.723 1 73.19 84 ASP A C 1
ATOM 709 O O . ASP A 1 84 ? 8.406 -9.336 0.871 1 73.19 84 ASP A O 1
ATOM 713 N N . PHE A 1 85 ? 7.762 -8.703 2.885 1 70.69 85 PHE A N 1
ATOM 714 C CA . PHE A 1 85 ? 8.898 -7.812 3.088 1 70.69 85 PHE A CA 1
ATOM 715 C C . PHE A 1 85 ? 10.211 -8.594 3.053 1 70.69 85 PHE A C 1
ATOM 717 O O . PHE A 1 85 ? 11.25 -8.055 2.668 1 70.69 85 PHE A O 1
ATOM 724 N N . VAL A 1 86 ? 10.156 -9.781 3.367 1 76.62 86 VAL A N 1
ATOM 725 C CA . VAL A 1 86 ? 11.367 -10.578 3.484 1 76.62 86 VAL A CA 1
ATOM 726 C C . VAL A 1 86 ? 12.039 -10.711 2.119 1 76.62 86 VAL A C 1
ATOM 728 O O . VAL A 1 86 ? 13.266 -10.727 2.021 1 76.62 86 VAL A O 1
ATOM 731 N N . PHE A 1 87 ? 11.25 -10.562 1.151 1 79.62 87 PHE A N 1
ATOM 732 C CA . PHE A 1 87 ? 11.781 -10.875 -0.168 1 79.62 87 PHE A CA 1
ATOM 733 C C . PHE A 1 87 ? 12.398 -9.633 -0.811 1 79.62 87 PHE A C 1
ATOM 735 O O . PHE A 1 87 ? 13.062 -9.734 -1.844 1 79.62 87 PHE A O 1
ATOM 742 N N . TYR A 1 88 ? 12.281 -8.508 -0.151 1 86.88 88 TYR A N 1
ATOM 743 C CA . TYR A 1 88 ? 12.898 -7.293 -0.676 1 86.88 88 TYR A CA 1
ATOM 744 C C . TYR A 1 88 ? 14.109 -6.891 0.154 1 86.88 88 TYR A C 1
ATOM 746 O O . TYR A 1 88 ? 14.859 -5.992 -0.232 1 86.88 88 TYR A O 1
ATOM 754 N N . ILE A 1 89 ? 14.375 -7.59 1.209 1 89.38 89 ILE A N 1
ATOM 755 C CA . ILE A 1 89 ? 15.469 -7.277 2.117 1 89.38 89 ILE A CA 1
ATOM 756 C C . ILE A 1 89 ? 16.797 -7.383 1.373 1 89.38 89 ILE A C 1
ATOM 758 O O . ILE A 1 89 ? 17.688 -6.539 1.548 1 89.38 89 ILE A O 1
ATOM 762 N N . PRO A 1 90 ? 16.969 -8.359 0.521 1 93 90 PRO A N 1
ATOM 763 C CA . PRO A 1 90 ? 18.219 -8.43 -0.217 1 93 90 PRO A CA 1
ATOM 764 C C . PRO A 1 90 ? 18.516 -7.16 -1.016 1 93 90 PRO A C 1
ATOM 766 O O . PRO A 1 90 ? 19.672 -6.766 -1.166 1 93 90 PRO A O 1
ATOM 769 N N . THR A 1 91 ? 17.484 -6.531 -1.485 1 94 91 THR A N 1
ATOM 770 C CA . THR A 1 91 ? 17.703 -5.305 -2.244 1 94 91 THR A CA 1
ATOM 771 C C . THR A 1 91 ? 18.156 -4.176 -1.327 1 94 91 THR A C 1
ATOM 773 O O . THR A 1 91 ? 18.922 -3.297 -1.748 1 94 91 THR A O 1
ATOM 776 N N . ALA A 1 92 ? 17.719 -4.234 -0.105 1 93.5 92 ALA A N 1
ATOM 777 C CA . ALA A 1 92 ? 18.203 -3.268 0.873 1 93.5 92 ALA A CA 1
ATOM 778 C C . ALA A 1 92 ? 19.703 -3.453 1.128 1 93.5 92 ALA A C 1
ATOM 780 O O . ALA A 1 92 ? 20.453 -2.48 1.161 1 93.5 92 ALA A O 1
ATOM 781 N N . LEU A 1 93 ? 20.078 -4.676 1.267 1 95.62 93 LEU A N 1
ATOM 782 C CA . LEU A 1 93 ? 21.484 -5.004 1.505 1 95.62 93 LEU A CA 1
ATOM 783 C C . LEU A 1 93 ? 22.344 -4.566 0.329 1 95.62 93 LEU A C 1
ATOM 785 O O . LEU A 1 93 ? 23.484 -4.137 0.52 1 95.62 93 LEU A O 1
ATOM 789 N N . LEU A 1 94 ? 21.75 -4.57 -0.868 1 95.69 94 LEU A N 1
ATOM 790 C CA . LEU A 1 94 ? 22.484 -4.223 -2.076 1 95.69 94 LEU A CA 1
ATOM 791 C C . LEU A 1 94 ? 22.453 -2.717 -2.318 1 95.69 94 LEU A C 1
ATOM 793 O O . LEU A 1 94 ? 23.031 -2.229 -3.295 1 95.69 94 LEU A O 1
ATOM 797 N N . GLY A 1 95 ? 21.672 -1.976 -1.549 1 95.75 95 GLY A N 1
ATOM 798 C CA . GLY A 1 95 ? 21.766 -0.524 -1.562 1 95.75 95 GLY A CA 1
ATOM 799 C C . GLY A 1 95 ? 20.672 0.125 -2.408 1 95.75 95 GLY A C 1
ATOM 800 O O . GLY A 1 95 ? 20.812 1.287 -2.799 1 95.75 95 GLY A O 1
ATOM 801 N N . ALA A 1 96 ? 19.672 -0.628 -2.748 1 95 96 ALA A N 1
ATOM 802 C CA . ALA A 1 96 ? 18.562 -0.017 -3.48 1 95 96 ALA A CA 1
ATOM 803 C C . ALA A 1 96 ? 17.859 1.027 -2.629 1 95 96 ALA A C 1
ATOM 805 O O . ALA A 1 96 ? 17.391 0.729 -1.522 1 95 96 ALA A O 1
ATOM 806 N N . PRO A 1 97 ? 17.766 2.238 -3.141 1 94.81 97 PRO A N 1
ATOM 807 C CA . PRO A 1 97 ? 17.141 3.293 -2.338 1 94.81 97 PRO A CA 1
ATOM 808 C C . PRO A 1 97 ? 15.695 2.977 -1.963 1 94.81 97 PRO A C 1
ATOM 810 O O . PRO A 1 97 ? 14.938 2.486 -2.797 1 94.81 97 PRO A O 1
ATOM 813 N N . PRO A 1 98 ? 15.328 3.273 -0.73 1 90.88 98 PRO A N 1
ATOM 814 C CA . PRO A 1 98 ? 13.961 3.006 -0.274 1 90.88 98 PRO A CA 1
ATOM 815 C C . PRO A 1 98 ? 12.906 3.668 -1.154 1 90.88 98 PRO A C 1
ATOM 817 O O . PRO A 1 98 ? 11.82 3.115 -1.341 1 90.88 98 PRO A O 1
ATOM 820 N N . SER A 1 99 ? 13.195 4.82 -1.669 1 91.81 99 SER A N 1
ATOM 821 C CA . SER A 1 99 ? 12.25 5.496 -2.547 1 91.81 99 SER A CA 1
ATOM 822 C C . SER A 1 99 ? 11.945 4.66 -3.783 1 91.81 99 SER A C 1
ATOM 824 O O . SER A 1 99 ? 10.797 4.602 -4.234 1 91.81 99 SER A O 1
ATOM 826 N N . HIS A 1 100 ? 12.945 4.012 -4.289 1 94.12 100 HIS A N 1
ATOM 827 C CA . HIS A 1 100 ? 12.758 3.158 -5.457 1 94.12 100 HIS A CA 1
ATOM 828 C C . HIS A 1 100 ? 11.867 1.964 -5.129 1 94.12 100 HIS A C 1
ATOM 830 O O . HIS A 1 100 ? 11.008 1.586 -5.926 1 94.12 100 HIS A O 1
ATOM 836 N N . ILE A 1 101 ? 12.109 1.44 -3.969 1 91.19 101 ILE A N 1
ATOM 837 C CA . ILE A 1 101 ? 11.359 0.263 -3.543 1 91.19 101 ILE A CA 1
ATOM 838 C C . ILE A 1 101 ? 9.875 0.614 -3.416 1 91.19 101 ILE A C 1
ATOM 840 O O . ILE A 1 101 ? 9.016 -0.128 -3.893 1 91.19 101 ILE A O 1
ATOM 844 N N . LEU A 1 102 ? 9.578 1.694 -2.832 1 88.75 102 LEU A N 1
ATOM 845 C CA . LEU A 1 102 ? 8.195 2.131 -2.68 1 88.75 102 LEU A CA 1
ATOM 846 C C . LEU A 1 102 ? 7.52 2.285 -4.039 1 88.75 102 LEU A C 1
ATOM 848 O O . LEU A 1 102 ? 6.438 1.739 -4.262 1 88.75 102 LEU A O 1
ATOM 852 N N . VAL A 1 103 ? 8.156 2.963 -4.906 1 92.06 103 VAL A N 1
ATOM 853 C CA . VAL A 1 103 ? 7.551 3.271 -6.199 1 92.06 103 VAL A CA 1
ATOM 854 C C . VAL A 1 103 ? 7.352 1.985 -6.996 1 92.06 103 VAL A C 1
ATOM 856 O O . VAL A 1 103 ? 6.254 1.723 -7.496 1 92.06 103 VAL A O 1
ATOM 859 N N . HIS A 1 104 ? 8.383 1.205 -7.055 1 93.31 104 HIS A N 1
ATOM 860 C CA . HIS A 1 104 ? 8.328 0.029 -7.914 1 93.31 104 HIS A CA 1
ATOM 861 C C . HIS A 1 104 ? 7.375 -1.022 -7.355 1 93.31 104 HIS A C 1
ATOM 863 O O . HIS A 1 104 ? 6.727 -1.743 -8.117 1 93.31 104 HIS A O 1
ATOM 869 N N . THR A 1 105 ? 7.273 -1.183 -6.078 1 89.56 105 THR A N 1
ATOM 870 C CA . THR A 1 105 ? 6.332 -2.145 -5.516 1 89.56 105 THR A CA 1
ATOM 871 C C . THR A 1 105 ? 4.891 -1.712 -5.781 1 89.56 105 THR A C 1
ATOM 873 O O . THR A 1 105 ? 4.027 -2.547 -6.051 1 89.56 105 THR A O 1
ATOM 876 N N . GLN A 1 106 ? 4.609 -0.401 -5.719 1 89.44 106 GLN A N 1
ATOM 877 C CA . GLN A 1 106 ? 3.273 0.091 -6.031 1 89.44 106 GLN A CA 1
ATOM 878 C C . GLN A 1 106 ? 2.939 -0.121 -7.508 1 89.44 106 GLN A C 1
ATOM 880 O O . GLN A 1 106 ? 1.826 -0.527 -7.844 1 89.44 106 GLN A O 1
ATOM 885 N N . LEU A 1 107 ? 3.865 0.181 -8.336 1 93.31 107 LEU A N 1
ATOM 886 C CA . LEU A 1 107 ? 3.637 -0.003 -9.766 1 93.31 107 LEU A CA 1
ATOM 887 C C . LEU A 1 107 ? 3.443 -1.478 -10.102 1 93.31 107 LEU A C 1
ATOM 889 O O . LEU A 1 107 ? 2.621 -1.823 -10.953 1 93.31 107 LEU A O 1
ATOM 893 N N . ASN A 1 108 ? 4.254 -2.26 -9.414 1 93.25 108 ASN A N 1
ATOM 894 C CA . ASN A 1 108 ? 4.094 -3.699 -9.586 1 93.25 108 ASN A CA 1
ATOM 895 C C . ASN A 1 108 ? 2.697 -4.16 -9.18 1 93.25 108 ASN A C 1
ATOM 897 O O . ASN A 1 108 ? 2.047 -4.906 -9.914 1 93.25 108 ASN A O 1
ATOM 901 N N . LEU A 1 109 ? 2.213 -3.727 -8.125 1 89.25 109 LEU A N 1
ATOM 902 C CA . LEU A 1 109 ? 0.882 -4.066 -7.633 1 89.25 109 LEU A CA 1
ATOM 903 C C . LEU A 1 109 ? -0.194 -3.604 -8.609 1 89.25 109 LEU A C 1
ATOM 905 O O . LEU A 1 109 ? -1.091 -4.371 -8.961 1 89.25 109 LEU A O 1
ATOM 909 N N . LEU A 1 110 ? -0.082 -2.385 -9.047 1 92.56 110 LEU A N 1
ATOM 910 C CA . LEU A 1 110 ? -1.07 -1.832 -9.961 1 92.56 110 LEU A CA 1
ATOM 911 C C . LEU A 1 110 ? -1.095 -2.615 -11.273 1 92.56 110 LEU A C 1
ATOM 913 O O . LEU A 1 110 ? -2.168 -2.895 -11.812 1 92.56 110 LEU A O 1
ATOM 917 N N . TYR A 1 111 ? 0.061 -2.924 -11.711 1 95.81 111 TYR A N 1
ATOM 918 C CA . TYR A 1 111 ? 0.136 -3.701 -12.945 1 95.81 111 TYR A CA 1
ATOM 919 C C . TYR A 1 111 ? -0.569 -5.043 -12.781 1 95.81 111 TYR A C 1
ATOM 921 O O . TYR A 1 111 ? -1.402 -5.414 -13.617 1 95.81 111 TYR A O 1
ATOM 929 N N . GLN A 1 112 ? -0.236 -5.73 -11.688 1 95.25 112 GLN A N 1
ATOM 930 C CA . GLN A 1 112 ? -0.772 -7.07 -11.469 1 95.25 112 GLN A CA 1
ATOM 931 C C . GLN A 1 112 ? -2.283 -7.031 -11.258 1 95.25 112 GLN A C 1
ATOM 933 O O . GLN A 1 112 ? -2.99 -7.969 -11.625 1 95.25 112 GLN A O 1
ATOM 938 N N . PHE A 1 113 ? -2.697 -5.973 -10.688 1 93.56 113 PHE A N 1
ATOM 939 C CA . PHE A 1 113 ? -4.125 -5.801 -10.445 1 93.56 113 PHE A CA 1
ATOM 940 C C . PHE A 1 113 ? -4.91 -5.918 -11.742 1 93.56 113 PHE A C 1
ATOM 942 O O . PHE A 1 113 ? -5.906 -6.645 -11.812 1 93.56 113 PHE A O 1
ATOM 949 N N . TRP A 1 114 ? -4.402 -5.41 -12.797 1 93.56 114 TRP A N 1
ATOM 950 C CA . TRP A 1 114 ? -5.117 -5.328 -14.07 1 93.56 114 TRP A CA 1
ATOM 951 C C . TRP A 1 114 ? -5 -6.637 -14.844 1 93.56 114 TRP A C 1
ATOM 953 O O . TRP A 1 114 ? -5.68 -6.828 -15.859 1 93.56 114 TRP A O 1
ATOM 963 N N . LEU A 1 115 ? -4.184 -7.48 -14.383 1 96.88 115 LEU A N 1
ATOM 964 C CA . LEU A 1 115 ? -4.039 -8.766 -15.047 1 96.88 115 LEU A CA 1
ATOM 965 C C . LEU A 1 115 ? -5.227 -9.672 -14.742 1 96.88 115 LEU A C 1
ATOM 967 O O . LEU A 1 115 ? -5.438 -10.68 -15.422 1 96.88 115 LEU A O 1
ATOM 971 N N . HIS A 1 116 ? -5.961 -9.336 -13.719 1 96.31 116 HIS A N 1
ATOM 972 C CA . HIS A 1 116 ? -7.109 -10.141 -13.328 1 96.31 116 HIS A CA 1
ATOM 973 C C . HIS A 1 116 ? -8.328 -9.82 -14.18 1 96.31 116 HIS A C 1
ATOM 975 O O . HIS A 1 116 ? -9.289 -9.227 -13.695 1 96.31 116 HIS A O 1
ATOM 981 N N . THR A 1 117 ? -8.344 -10.328 -15.398 1 95.19 117 THR A N 1
ATOM 982 C CA . THR A 1 117 ? -9.461 -10.109 -16.297 1 95.19 117 THR A CA 1
ATOM 983 C C . THR A 1 117 ? -9.547 -11.219 -17.344 1 95.19 117 THR A C 1
ATOM 985 O O . THR A 1 117 ? -8.523 -11.789 -17.734 1 95.19 117 THR A O 1
ATOM 988 N N . GLU A 1 118 ? -10.727 -11.461 -17.766 1 95.75 118 GLU A N 1
ATOM 989 C CA . GLU A 1 118 ? -10.945 -12.43 -18.828 1 95.75 118 GLU A CA 1
ATOM 990 C C . GLU A 1 118 ? -11.258 -11.734 -20.156 1 95.75 118 GLU A C 1
ATOM 992 O O . GLU A 1 118 ? -11.43 -12.398 -21.188 1 95.75 118 GLU A O 1
ATOM 997 N N . THR A 1 119 ? -11.227 -10.461 -20.141 1 92.94 119 THR A N 1
ATOM 998 C CA . THR A 1 119 ? -11.672 -9.695 -21.297 1 92.94 119 THR A CA 1
ATOM 999 C C . THR A 1 119 ? -10.578 -9.617 -22.359 1 92.94 119 THR A C 1
ATOM 1001 O O . THR A 1 119 ? -10.867 -9.414 -23.531 1 92.94 119 THR A O 1
ATOM 1004 N N . ILE A 1 120 ? -9.352 -9.711 -21.984 1 94.75 120 ILE A N 1
ATOM 1005 C CA . ILE A 1 120 ? -8.219 -9.625 -22.906 1 94.75 120 ILE A CA 1
ATOM 1006 C C . ILE A 1 120 ? -7.676 -11.023 -23.188 1 94.75 120 ILE A C 1
ATOM 1008 O O . ILE A 1 120 ? -7.094 -11.656 -22.297 1 94.75 120 ILE A O 1
ATOM 1012 N N . SER A 1 121 ? -7.824 -11.406 -24.312 1 94.44 121 SER A N 1
ATOM 1013 C CA . SER A 1 121 ? -7.422 -12.773 -24.656 1 94.44 121 SER A CA 1
ATOM 1014 C C . SER A 1 121 ? -5.914 -12.875 -24.828 1 94.44 121 SER A C 1
ATOM 1016 O O . SER A 1 121 ? -5.27 -13.75 -24.25 1 94.44 121 SER A O 1
ATOM 1018 N N . SER A 1 122 ? -5.371 -11.984 -25.672 1 95.19 122 SER A N 1
ATOM 1019 C CA . SER A 1 122 ? -3.936 -12.016 -25.938 1 95.19 122 SER A CA 1
ATOM 1020 C C . SER A 1 122 ? -3.398 -10.617 -26.234 1 95.19 122 SER A C 1
ATOM 1022 O O . SER A 1 122 ? -4.133 -9.75 -26.703 1 95.19 122 SER A O 1
ATOM 1024 N N . LEU A 1 123 ? -2.121 -10.43 -25.922 1 96.12 123 LEU A N 1
ATOM 1025 C CA . LEU A 1 123 ? -1.448 -9.18 -26.25 1 96.12 123 LEU A CA 1
ATOM 1026 C C . LEU A 1 123 ? -0.345 -9.414 -27.281 1 96.12 123 LEU A C 1
ATOM 1028 O O . LEU A 1 123 ? 0.562 -8.586 -27.422 1 96.12 123 LEU A O 1
ATOM 1032 N N . GLY A 1 124 ? -0.398 -10.57 -27.906 1 95.88 124 GLY A N 1
ATOM 1033 C CA . GLY A 1 124 ? 0.503 -10.867 -29.016 1 95.88 124 GLY A CA 1
ATOM 1034 C C . GLY A 1 124 ? 1.955 -10.969 -28.578 1 95.88 124 GLY A C 1
ATOM 1035 O O . GLY A 1 124 ? 2.271 -11.648 -27.609 1 95.88 124 GLY A O 1
ATOM 1036 N N . PRO A 1 125 ? 2.844 -10.305 -29.281 1 95.69 125 PRO A N 1
ATOM 1037 C CA . PRO A 1 125 ? 4.281 -10.469 -29.047 1 95.69 125 PRO A CA 1
ATOM 1038 C C . PRO A 1 125 ? 4.723 -9.953 -27.672 1 95.69 125 PRO A C 1
ATOM 1040 O O . PRO A 1 125 ? 5.789 -10.328 -27.188 1 95.69 125 PRO A O 1
ATOM 1043 N N . LEU A 1 126 ? 3.963 -9.117 -27.031 1 96.19 126 LEU A N 1
ATOM 1044 C CA . LEU A 1 126 ? 4.297 -8.609 -25.703 1 96.19 126 LEU A CA 1
ATOM 1045 C C . LEU A 1 126 ? 4.336 -9.75 -24.688 1 96.19 126 LEU A C 1
ATOM 1047 O O . LEU A 1 126 ? 4.984 -9.625 -23.641 1 96.19 126 LEU A O 1
ATOM 1051 N N . GLU A 1 127 ? 3.705 -10.812 -25.031 1 96.75 127 GLU A N 1
ATOM 1052 C CA . GLU A 1 127 ? 3.566 -11.945 -24.109 1 96.75 127 GLU A CA 1
ATOM 1053 C C . GLU A 1 127 ? 4.898 -12.664 -23.906 1 96.75 127 GLU A C 1
ATOM 1055 O O . GLU A 1 127 ? 5.043 -13.469 -22.984 1 96.75 127 GLU A O 1
ATOM 1060 N N . TYR A 1 128 ? 5.875 -12.359 -24.75 1 96.88 128 TYR A N 1
ATOM 1061 C CA . TYR A 1 128 ? 7.191 -12.969 -24.578 1 96.88 128 TYR A CA 1
ATOM 1062 C C . TYR A 1 128 ? 7.98 -12.258 -23.484 1 96.88 128 TYR A C 1
ATOM 1064 O O . TYR A 1 128 ? 8.945 -12.812 -22.953 1 96.88 128 TYR A O 1
ATOM 1072 N N . ILE A 1 129 ? 7.52 -11.07 -23.156 1 97.62 129 ILE A N 1
ATOM 1073 C CA . ILE A 1 129 ? 8.344 -10.25 -22.281 1 97.62 129 ILE A CA 1
ATOM 1074 C C . ILE A 1 129 ? 7.578 -9.93 -21 1 97.62 129 ILE A C 1
ATOM 1076 O O . ILE A 1 129 ? 8.125 -10.016 -19.906 1 97.62 129 ILE A O 1
ATOM 1080 N N . ILE A 1 130 ? 6.332 -9.555 -21.141 1 98.25 130 ILE A N 1
ATOM 1081 C CA . ILE A 1 130 ? 5.586 -9.086 -19.984 1 98.25 130 ILE A CA 1
ATOM 1082 C C . ILE A 1 130 ? 4.496 -10.102 -19.625 1 98.25 130 ILE A C 1
ATOM 1084 O O . ILE A 1 130 ? 4.016 -10.828 -20.484 1 98.25 130 ILE A O 1
ATOM 1088 N N . ASN A 1 131 ? 4.18 -10.141 -18.328 1 98.5 131 ASN A N 1
ATOM 1089 C CA . ASN A 1 131 ? 3.029 -10.906 -17.859 1 98.5 131 ASN A CA 1
ATOM 1090 C C . ASN A 1 131 ? 1.719 -10.32 -18.375 1 98.5 131 ASN A C 1
ATOM 1092 O O . ASN A 1 131 ? 1.553 -9.094 -18.422 1 98.5 131 ASN A O 1
ATOM 1096 N N . THR A 1 132 ? 0.875 -11.148 -18.891 1 98.38 132 THR A N 1
ATOM 1097 C CA . THR A 1 132 ? -0.378 -10.703 -19.484 1 98.38 132 THR A CA 1
ATOM 1098 C C . THR A 1 132 ? -1.568 -11.391 -18.812 1 98.38 132 THR A C 1
ATOM 1100 O O . THR A 1 132 ? -1.395 -12.336 -18.047 1 98.38 132 THR A O 1
ATOM 1103 N N . PRO A 1 133 ? -2.762 -10.875 -19.109 1 98.06 133 PRO A N 1
ATOM 1104 C CA . PRO A 1 133 ? -3.949 -11.523 -18.562 1 98.06 133 PRO A CA 1
ATOM 1105 C C . PRO A 1 133 ? -4.039 -13 -18.938 1 98.06 133 PRO A C 1
ATOM 1107 O O . PRO A 1 133 ? -4.465 -13.828 -18.125 1 98.06 133 PRO A O 1
ATOM 1110 N N . SER A 1 134 ? -3.65 -13.32 -20.078 1 98.19 134 SER A N 1
ATOM 1111 C CA . SER A 1 134 ? -3.631 -14.719 -20.484 1 98.19 134 SER A CA 1
ATOM 1112 C C . SER A 1 134 ? -2.762 -15.555 -19.547 1 98.19 134 SER A C 1
ATOM 1114 O O . SER A 1 134 ? -3.193 -16.609 -19.062 1 98.19 134 SER A O 1
ATOM 1116 N N . HIS A 1 135 ? -1.549 -15.094 -19.281 1 98.56 135 HIS A N 1
ATOM 1117 C CA . HIS A 1 135 ? -0.647 -15.781 -18.359 1 98.56 135 HIS A CA 1
ATOM 1118 C C . HIS A 1 135 ? -1.261 -15.891 -16.969 1 98.56 135 HIS A C 1
ATOM 1120 O O . HIS A 1 135 ? -1.155 -16.938 -16.328 1 98.56 135 HIS 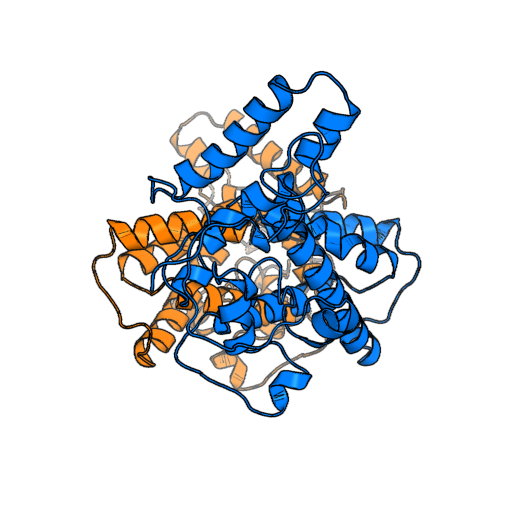A O 1
ATOM 1126 N N . HIS A 1 136 ? -1.854 -14.82 -16.578 1 98.56 136 HIS A N 1
ATOM 1127 C CA . HIS A 1 136 ? -2.375 -14.734 -15.227 1 98.56 136 HIS A CA 1
ATOM 1128 C C . HIS A 1 136 ? -3.598 -15.633 -15.047 1 98.56 136 HIS A C 1
ATOM 1130 O O . HIS A 1 136 ? -3.82 -16.188 -13.969 1 98.56 136 HIS A O 1
ATOM 1136 N N . ARG A 1 137 ? -4.43 -15.758 -16.109 1 98.25 137 ARG A N 1
ATOM 1137 C CA . ARG A 1 137 ? -5.527 -16.719 -16.062 1 98.25 137 ARG A CA 1
ATOM 1138 C C . ARG A 1 137 ? -5.012 -18.141 -15.844 1 98.25 137 ARG A C 1
ATOM 1140 O O . ARG A 1 137 ? -5.535 -18.859 -15 1 98.25 137 ARG A O 1
ATOM 1147 N N . VAL A 1 138 ? -3.957 -18.5 -16.516 1 98 138 VAL A N 1
ATOM 1148 C CA . VAL A 1 138 ? -3.338 -19.797 -16.312 1 98 138 VAL A CA 1
ATOM 1149 C C . VAL A 1 138 ? -2.854 -19.922 -14.867 1 98 138 VAL A C 1
ATOM 1151 O O . VAL A 1 138 ? -3.072 -20.953 -14.219 1 98 138 VAL A O 1
ATOM 1154 N N . HIS A 1 139 ? -2.254 -18.906 -14.352 1 98.44 139 HIS A N 1
ATOM 1155 C CA . HIS A 1 139 ? -1.75 -18.891 -12.984 1 98.44 139 HIS A CA 1
ATOM 1156 C C . HIS A 1 139 ? -2.867 -19.172 -11.984 1 98.44 139 HIS A C 1
ATOM 1158 O O . HIS A 1 139 ? -2.672 -19.906 -11.016 1 98.44 139 HIS A O 1
ATOM 1164 N N . HIS A 1 140 ? -3.998 -18.656 -12.203 1 97.25 140 HIS A N 1
ATOM 1165 C CA . HIS A 1 140 ? -5.117 -18.781 -11.281 1 97.25 140 HIS A CA 1
ATOM 1166 C C . HIS A 1 140 ? -5.914 -20.062 -11.555 1 97.25 140 HIS A C 1
ATOM 1168 O O . HIS A 1 140 ? -6.844 -20.391 -10.82 1 97.25 140 HIS A O 1
ATOM 1174 N N . GLY A 1 141 ? -5.59 -20.797 -12.594 1 95.88 141 GLY A N 1
ATOM 1175 C CA . GLY A 1 141 ? -6.344 -21.984 -12.977 1 95.88 141 GLY A CA 1
ATOM 1176 C C . GLY A 1 141 ? -6.105 -23.156 -12.055 1 95.88 141 GLY A C 1
ATOM 1177 O O . GLY A 1 141 ? -5.008 -23.328 -11.516 1 95.88 141 GLY A O 1
ATOM 1178 N N . CYS A 1 142 ? -7.164 -23.953 -12.055 1 93.44 142 CYS A N 1
ATOM 1179 C CA . CYS A 1 142 ? -7.016 -25.188 -11.281 1 93.44 142 CYS A CA 1
ATOM 1180 C C . CYS A 1 142 ? -6.934 -26.406 -12.203 1 93.44 142 CYS A C 1
ATOM 1182 O O . CYS A 1 142 ? -6.883 -27.531 -11.734 1 93.44 142 CYS A O 1
ATOM 1184 N N . ASN A 1 143 ? -6.922 -26.141 -13.523 1 93.06 143 ASN A N 1
ATOM 1185 C CA . ASN A 1 143 ? -6.559 -27.203 -14.453 1 93.06 143 ASN A CA 1
ATOM 1186 C C . ASN A 1 143 ? -5.195 -27.797 -14.125 1 93.06 143 ASN A C 1
ATOM 1188 O O . ASN A 1 143 ? -4.309 -27.094 -13.633 1 93.06 143 ASN A O 1
ATOM 1192 N N . ARG A 1 144 ? -4.996 -29.016 -14.516 1 92.5 144 ARG A N 1
ATOM 1193 C CA . ARG A 1 144 ? -3.729 -29.672 -14.219 1 92.5 144 ARG A CA 1
ATOM 1194 C C . ARG A 1 144 ? -2.557 -28.906 -14.82 1 92.5 144 ARG A C 1
ATOM 1196 O O . ARG A 1 144 ? -1.536 -28.703 -14.156 1 92.5 144 ARG A O 1
ATOM 1203 N N . TYR A 1 145 ? -2.699 -28.422 -16.031 1 93.75 145 TYR A N 1
ATOM 1204 C CA . TYR A 1 145 ? -1.581 -27.766 -16.703 1 93.75 145 TYR A CA 1
ATOM 1205 C C . TYR A 1 145 ? -1.309 -26.391 -16.094 1 93.75 145 TYR A C 1
ATOM 1207 O O . TYR A 1 145 ? -0.253 -25.797 -16.328 1 93.75 145 TYR A O 1
ATOM 1215 N N . CYS A 1 146 ? -2.248 -25.891 -15.297 1 95.81 146 CYS A N 1
ATOM 1216 C CA . CYS A 1 146 ? -2.162 -24.547 -14.734 1 95.81 146 CYS A CA 1
ATOM 1217 C C . CYS A 1 146 ? -1.422 -24.562 -13.398 1 95.81 146 CYS A C 1
ATOM 1219 O O . CYS A 1 146 ? -0.987 -23.516 -12.914 1 95.81 146 CYS A O 1
ATOM 1221 N N . ILE A 1 147 ? -1.301 -25.641 -12.797 1 95 147 ILE A N 1
ATOM 1222 C CA . ILE A 1 147 ? -0.83 -25.719 -11.422 1 95 147 ILE A CA 1
ATOM 1223 C C . ILE A 1 147 ? 0.643 -25.328 -11.352 1 95 147 ILE A C 1
ATOM 1225 O O . ILE A 1 147 ? 1.469 -25.844 -12.109 1 95 147 ILE A O 1
ATOM 1229 N N . ASP A 1 148 ? 0.952 -24.391 -10.477 1 95.88 148 ASP A N 1
ATOM 1230 C CA . ASP A 1 148 ? 2.311 -23.953 -10.156 1 95.88 148 ASP A CA 1
ATOM 1231 C C . ASP A 1 148 ? 3.004 -23.375 -11.383 1 95.88 148 ASP A C 1
ATOM 1233 O O . ASP A 1 148 ? 4.133 -23.75 -11.703 1 95.88 148 ASP A O 1
ATOM 1237 N N . LYS A 1 149 ? 2.277 -22.5 -12.047 1 98 149 LYS A N 1
ATOM 1238 C CA . LYS A 1 149 ? 2.801 -21.875 -13.258 1 98 149 LYS A CA 1
ATOM 1239 C C . LYS A 1 149 ? 2.631 -20.359 -13.211 1 98 149 LYS A C 1
ATOM 1241 O O . LYS A 1 149 ? 1.735 -19.844 -12.531 1 98 149 LYS A O 1
ATOM 1246 N N . ASN A 1 150 ? 3.479 -19.625 -13.883 1 98.75 150 ASN A N 1
ATOM 1247 C CA . ASN A 1 150 ? 3.383 -18.203 -14.18 1 98.75 150 ASN A CA 1
ATOM 1248 C C . ASN A 1 150 ? 3.287 -17.375 -12.906 1 98.75 150 ASN A C 1
ATOM 1250 O O . ASN A 1 150 ? 2.299 -16.672 -12.695 1 98.75 150 ASN A O 1
ATOM 1254 N N . TYR A 1 151 ? 4.387 -17.281 -12.18 1 98.38 151 TYR A N 1
ATOM 1255 C CA . TYR A 1 151 ? 4.469 -16.609 -10.891 1 98.38 151 TYR A CA 1
ATOM 1256 C C . TYR A 1 151 ? 4.832 -15.133 -11.078 1 98.38 151 TYR A C 1
ATOM 1258 O O . TYR A 1 151 ? 4.73 -14.344 -10.141 1 98.38 151 TYR A O 1
ATOM 1266 N N . ALA A 1 152 ? 5.23 -14.766 -12.273 1 98.38 152 ALA A N 1
ATOM 1267 C CA . ALA A 1 152 ? 5.805 -13.445 -12.523 1 98.38 152 ALA A CA 1
ATOM 1268 C C . ALA A 1 152 ? 4.797 -12.336 -12.219 1 98.38 152 ALA A C 1
ATOM 1270 O O . ALA A 1 152 ? 3.59 -12.523 -12.391 1 98.38 152 ALA A O 1
ATOM 1271 N N . GLY A 1 153 ? 5.332 -11.219 -11.766 1 96.94 153 GLY A N 1
ATOM 1272 C CA . GLY A 1 153 ? 4.504 -10.031 -11.594 1 96.94 153 GLY A CA 1
ATOM 1273 C C . GLY A 1 153 ? 4.34 -9.234 -12.875 1 96.94 153 GLY A C 1
ATOM 1274 O O . GLY A 1 153 ? 3.301 -9.305 -13.531 1 96.94 153 GLY A O 1
ATOM 1275 N N . VAL A 1 154 ? 5.473 -8.656 -13.297 1 98.12 154 VAL A N 1
ATOM 1276 C CA . VAL A 1 154 ? 5.426 -7.82 -14.492 1 98.12 154 VAL A CA 1
ATOM 1277 C C . VAL A 1 154 ? 6.113 -8.539 -15.648 1 98.12 154 VAL A C 1
ATOM 1279 O O . VAL A 1 154 ? 5.551 -8.641 -16.75 1 98.12 154 VAL A O 1
ATOM 1282 N N . LEU A 1 155 ? 7.285 -9.008 -15.43 1 98.5 155 LEU A N 1
ATOM 1283 C CA . LEU A 1 155 ? 8.07 -9.625 -16.5 1 98.5 155 LEU A CA 1
ATOM 1284 C C . LEU A 1 155 ? 7.891 -11.141 -16.5 1 98.5 155 LEU A C 1
ATOM 1286 O O . LEU A 1 155 ? 8.375 -11.82 -15.594 1 98.5 155 LEU A O 1
ATOM 1290 N N . ILE A 1 156 ? 7.363 -11.688 -17.609 1 98.75 156 ILE A N 1
ATOM 1291 C CA . ILE A 1 156 ? 7.105 -13.117 -17.719 1 98.75 156 ILE A CA 1
ATOM 1292 C C . ILE A 1 156 ? 8.414 -13.859 -18 1 98.75 156 ILE A C 1
ATOM 1294 O O . ILE A 1 156 ? 8.461 -15.086 -17.922 1 98.75 156 ILE A O 1
ATOM 1298 N N . ILE A 1 157 ? 9.461 -13.203 -18.219 1 98.31 157 ILE A N 1
ATOM 1299 C CA . ILE A 1 157 ? 10.75 -13.773 -18.562 1 98.31 157 ILE A CA 1
ATOM 1300 C C . ILE A 1 157 ? 11.266 -14.633 -17.406 1 98.31 157 ILE A C 1
ATOM 1302 O O . ILE A 1 157 ? 12 -15.602 -17.625 1 98.31 157 ILE A O 1
ATOM 1306 N N . TRP A 1 158 ? 10.922 -14.281 -16.172 1 98.56 158 TRP A N 1
ATOM 1307 C CA . TRP A 1 158 ? 11.375 -15.07 -15.023 1 98.56 158 TRP A CA 1
ATOM 1308 C C . TRP A 1 158 ? 10.828 -16.5 -15.102 1 98.56 158 TRP A C 1
ATOM 1310 O O . TRP A 1 158 ? 11.555 -17.453 -14.852 1 98.56 158 TRP A O 1
ATOM 1320 N N . ASP A 1 159 ? 9.602 -16.578 -15.461 1 98.81 159 ASP A N 1
ATOM 1321 C CA . ASP A 1 159 ? 9 -17.891 -15.602 1 98.81 159 ASP A CA 1
ATOM 1322 C C . ASP A 1 159 ? 9.688 -18.688 -16.703 1 98.81 159 ASP A C 1
ATOM 1324 O O . ASP A 1 159 ? 9.844 -19.906 -16.594 1 98.81 159 ASP A O 1
ATOM 1328 N N . ARG A 1 160 ? 10.055 -18.062 -17.703 1 98.25 160 ARG A N 1
ATOM 1329 C CA . ARG A 1 160 ? 10.75 -18.734 -18.797 1 98.25 160 ARG A CA 1
ATOM 1330 C C . ARG A 1 160 ? 12.156 -19.156 -18.375 1 98.25 160 ARG A C 1
ATOM 1332 O O . ARG A 1 160 ? 12.594 -20.266 -18.656 1 98.25 160 ARG A O 1
ATOM 1339 N N . ILE A 1 161 ? 12.836 -18.328 -17.688 1 98.31 161 ILE A N 1
ATOM 1340 C CA . ILE A 1 161 ? 14.195 -18.578 -17.234 1 98.31 161 ILE A CA 1
ATOM 1341 C C . ILE A 1 161 ? 14.203 -19.719 -16.219 1 98.31 161 ILE A C 1
ATOM 1343 O O . ILE A 1 161 ? 15.055 -20.609 -16.281 1 98.31 161 ILE A O 1
ATOM 1347 N N . PHE A 1 162 ? 13.203 -19.734 -15.336 1 98.31 162 PHE A N 1
ATOM 1348 C CA . PHE A 1 162 ? 13.242 -20.672 -14.227 1 98.31 162 PHE A CA 1
ATOM 1349 C C . PHE A 1 162 ? 12.344 -21.875 -14.516 1 98.31 162 PHE A C 1
ATOM 1351 O O . PHE A 1 162 ? 12.148 -22.734 -13.648 1 98.31 162 PHE A O 1
ATOM 1358 N N . GLY A 1 163 ? 11.719 -21.922 -15.695 1 97.88 163 GLY A N 1
ATOM 1359 C CA . GLY A 1 163 ? 11.039 -23.125 -16.172 1 97.88 163 GLY A CA 1
ATOM 1360 C C . GLY A 1 163 ? 9.625 -23.266 -15.641 1 97.88 163 GLY A C 1
ATOM 1361 O O . GLY A 1 163 ? 9.102 -24.375 -15.531 1 97.88 163 GLY A O 1
ATOM 1362 N N . THR A 1 164 ? 8.953 -22.172 -15.312 1 98.38 164 THR A N 1
ATOM 1363 C CA . THR A 1 164 ? 7.598 -22.25 -14.766 1 98.38 164 THR A CA 1
ATOM 1364 C C . THR A 1 164 ? 6.594 -21.625 -15.734 1 98.38 164 THR A C 1
ATOM 1366 O O . THR A 1 164 ? 5.414 -21.484 -15.406 1 98.38 164 THR A O 1
ATOM 1369 N N . PHE A 1 165 ? 7.035 -21.359 -16.922 1 98.69 165 PHE A N 1
ATOM 1370 C CA . PHE A 1 165 ? 6.16 -20.734 -17.906 1 98.69 165 PHE A CA 1
ATOM 1371 C C . PHE A 1 165 ? 5.18 -21.734 -18.5 1 98.69 165 PHE A C 1
ATOM 1373 O O . PHE A 1 165 ? 5.555 -22.875 -18.797 1 98.69 165 PHE A O 1
ATOM 1380 N N . GLU A 1 166 ? 3.916 -21.359 -18.656 1 98.38 166 GLU A N 1
ATOM 1381 C CA . GLU A 1 166 ? 2.879 -22.141 -19.328 1 98.38 166 GLU A CA 1
ATOM 1382 C C . GLU A 1 166 ? 1.914 -21.234 -20.078 1 98.38 166 GLU A C 1
ATOM 1384 O O . GLU A 1 166 ? 1.273 -20.359 -19.484 1 98.38 166 GLU A O 1
ATOM 1389 N N . PRO A 1 167 ? 1.81 -21.375 -21.422 1 97.56 167 PRO A N 1
ATOM 1390 C CA . PRO A 1 167 ? 0.824 -20.594 -22.188 1 97.56 167 PRO A CA 1
ATOM 1391 C C . PRO A 1 167 ? -0.604 -21.094 -21.984 1 97.56 167 PRO A C 1
ATOM 1393 O O . PRO A 1 167 ? -0.807 -22.25 -21.609 1 97.56 167 PRO A O 1
ATOM 1396 N N . GLU A 1 168 ? -1.509 -20.203 -22.172 1 97.44 168 GLU A N 1
ATOM 1397 C CA . GLU A 1 168 ? -2.914 -20.594 -22.141 1 97.44 168 GLU A CA 1
ATOM 1398 C C . GLU A 1 168 ? -3.273 -21.484 -23.328 1 97.44 168 GLU A C 1
ATOM 1400 O O . GLU A 1 168 ? -3.104 -21.078 -24.484 1 97.44 168 GLU A O 1
ATOM 1405 N N . SER A 1 169 ? -3.734 -22.656 -23.078 1 94.5 169 SER A N 1
ATOM 1406 C CA . SER A 1 169 ? -3.975 -23.609 -24.156 1 94.5 169 SER A CA 1
ATOM 1407 C C . SER A 1 169 ? -5.43 -24.062 -24.172 1 94.5 169 SER A C 1
ATOM 1409 O O . SER A 1 169 ? -5.93 -24.5 -25.219 1 94.5 169 SER A O 1
ATOM 1411 N N . GLU A 1 170 ? -6.117 -24.125 -23.094 1 92.44 170 GLU A N 1
ATOM 1412 C CA . GLU A 1 170 ? -7.531 -24.453 -22.984 1 92.44 170 GLU A CA 1
ATOM 1413 C C . GLU A 1 170 ? -8.25 -23.531 -22.016 1 92.44 170 GLU A C 1
ATOM 1415 O O . GLU A 1 170 ? -7.613 -22.719 -21.344 1 92.44 170 GLU A O 1
ATOM 1420 N N . GLN A 1 171 ? -9.523 -23.688 -22.047 1 93.56 171 GLN A N 1
ATOM 1421 C CA . GLN A 1 171 ? -10.305 -22.875 -21.125 1 93.56 171 GLN A CA 1
ATOM 1422 C C . GLN A 1 171 ? -9.891 -23.109 -19.688 1 93.56 171 GLN A C 1
ATOM 1424 O O . GLN A 1 171 ? -9.766 -24.25 -19.25 1 93.56 171 GLN A O 1
ATOM 1429 N N . VAL A 1 172 ? -9.688 -22.016 -18.984 1 95.62 172 VAL A N 1
ATOM 1430 C CA . VAL A 1 172 ? -9.203 -22.094 -17.609 1 95.62 172 VAL A CA 1
ATOM 1431 C C . VAL A 1 172 ? -10.391 -22.172 -16.656 1 95.62 172 VAL A C 1
ATOM 1433 O O . VAL A 1 172 ? -11.352 -21.422 -16.797 1 95.62 172 VAL A O 1
ATOM 1436 N N . VAL A 1 173 ? -10.312 -23.094 -15.75 1 94.81 173 VAL A N 1
ATOM 1437 C CA . VAL A 1 173 ? -11.25 -23.188 -14.633 1 94.81 173 VAL A CA 1
ATOM 1438 C C . VAL A 1 173 ? -10.594 -22.672 -13.359 1 94.81 173 VAL A C 1
ATOM 1440 O O . VAL A 1 173 ? -9.438 -23 -13.078 1 94.81 173 VAL A O 1
ATOM 1443 N N . TYR A 1 174 ? -11.297 -21.875 -12.641 1 94.31 174 TYR A N 1
ATOM 1444 C CA . TYR A 1 174 ? -10.711 -21.219 -11.484 1 94.31 174 TYR A CA 1
ATOM 1445 C C . TYR A 1 174 ? -11.172 -21.875 -10.188 1 94.31 174 TYR A C 1
ATOM 1447 O O . TYR A 1 174 ? -12.125 -22.656 -10.188 1 94.31 174 TYR A O 1
ATOM 1455 N N . GLY A 1 175 ? -10.492 -21.484 -9.117 1 88.88 175 GLY A N 1
ATOM 1456 C CA . GLY A 1 175 ? -10.773 -22.047 -7.809 1 88.88 175 GLY A CA 1
ATOM 1457 C C . GLY A 1 175 ? -9.641 -22.906 -7.27 1 88.88 175 GLY A C 1
ATOM 1458 O O . GLY A 1 175 ? -8.531 -22.891 -7.812 1 88.88 175 GLY A O 1
ATOM 1459 N N . LEU A 1 176 ? -9.922 -23.547 -6.16 1 85.5 176 LEU A N 1
ATOM 1460 C CA . LEU A 1 176 ? -8.945 -24.438 -5.551 1 85.5 176 LEU A CA 1
ATOM 1461 C C . LEU A 1 176 ? -9.125 -25.859 -6.047 1 85.5 176 LEU A C 1
ATOM 1463 O O . LEU A 1 176 ? -10.211 -26.234 -6.496 1 85.5 176 LEU A O 1
ATOM 1467 N N . THR A 1 177 ? -8.109 -26.547 -6.027 1 78.56 177 THR A N 1
ATOM 1468 C CA . THR A 1 177 ? -8.18 -27.938 -6.469 1 78.56 177 THR A CA 1
ATOM 1469 C C . THR A 1 177 ? -9.016 -28.781 -5.504 1 78.56 177 THR A C 1
ATOM 1471 O O . THR A 1 177 ? -9.531 -29.828 -5.875 1 78.56 177 THR A O 1
ATOM 1474 N N . HIS A 1 178 ? -9.055 -28.312 -4.277 1 74.12 178 HIS A N 1
ATOM 1475 C CA . HIS A 1 178 ? -9.914 -29 -3.318 1 74.12 178 HIS A CA 1
ATOM 1476 C C . HIS A 1 178 ? -11.109 -28.125 -2.938 1 74.12 178 HIS A C 1
ATOM 1478 O O . HIS A 1 178 ? -10.977 -26.906 -2.809 1 74.12 178 HIS A O 1
ATOM 1484 N N . THR A 1 179 ? -12.25 -28.75 -3.123 1 60.25 179 THR A N 1
ATOM 1485 C CA . THR A 1 179 ? -13.484 -28.016 -2.859 1 60.25 179 THR A CA 1
ATOM 1486 C C . THR A 1 179 ? -13.562 -27.594 -1.396 1 60.25 179 THR A C 1
ATOM 1488 O O . THR A 1 179 ? -13.359 -28.406 -0.496 1 60.25 179 THR A O 1
ATOM 1491 N N . VAL A 1 180 ? -13.422 -26.328 -1.172 1 60.94 180 VAL A N 1
ATOM 1492 C CA . VAL A 1 180 ? -13.688 -25.844 0.182 1 60.94 180 VAL A CA 1
ATOM 1493 C C . VAL A 1 180 ? -15.141 -25.406 0.301 1 60.94 180 VAL A C 1
ATOM 1495 O O . VAL A 1 180 ? -15.727 -24.891 -0.658 1 60.94 180 VAL A O 1
ATOM 1498 N N . SER A 1 181 ? -15.859 -25.984 1.198 1 55.28 181 SER A N 1
ATOM 1499 C CA . SER A 1 181 ? -17.297 -25.828 1.377 1 55.28 181 SER A CA 1
ATOM 1500 C C . SER A 1 181 ? -17.656 -24.422 1.849 1 55.28 181 SER A C 1
ATOM 1502 O O . SER A 1 181 ? -18.844 -24.094 1.975 1 55.28 181 SER A O 1
ATOM 1504 N N . THR A 1 182 ? -16.594 -23.703 2.232 1 56.66 182 THR A N 1
ATOM 1505 C CA . THR A 1 182 ? -17.031 -22.406 2.748 1 56.66 182 THR A CA 1
ATOM 1506 C C . THR A 1 182 ? -16.484 -21.281 1.892 1 56.66 182 THR A C 1
ATOM 1508 O O . THR A 1 182 ? -15.352 -21.344 1.405 1 56.66 182 THR A O 1
ATOM 1511 N N . PHE A 1 183 ? -17.359 -20.281 1.603 1 58.88 183 PHE A N 1
ATOM 1512 C CA . PHE A 1 183 ? -16.953 -19.094 0.845 1 58.88 183 PHE A CA 1
ATOM 1513 C C . PHE A 1 183 ? -16.641 -17.938 1.779 1 58.88 183 PHE A C 1
ATOM 1515 O O . PHE A 1 183 ? -16.422 -16.812 1.325 1 58.88 183 PHE A O 1
ATOM 1522 N N . ASN A 1 184 ? -16.609 -18.281 3.094 1 62.22 184 ASN A N 1
ATOM 1523 C CA . ASN A 1 184 ? -16.25 -17.219 4.02 1 62.22 184 ASN A CA 1
ATOM 1524 C C . ASN A 1 184 ? -14.742 -17.016 4.078 1 62.22 184 ASN A C 1
ATOM 1526 O O . ASN A 1 184 ? -14 -17.922 4.465 1 62.22 184 ASN A O 1
ATOM 1530 N N . PRO A 1 185 ? -14.258 -15.883 3.648 1 65.06 185 PRO A N 1
ATOM 1531 C CA . PRO A 1 185 ? -12.82 -15.633 3.549 1 65.06 185 PRO A CA 1
ATOM 1532 C C . PRO A 1 185 ? -12.086 -15.859 4.871 1 65.06 185 PRO A C 1
ATOM 1534 O O . PRO A 1 185 ? -10.977 -16.391 4.883 1 65.06 185 PRO A O 1
ATOM 1537 N N . MET A 1 186 ? -12.703 -15.445 5.918 1 65.38 186 MET A N 1
ATOM 1538 C CA . MET A 1 186 ? -12.039 -15.609 7.211 1 65.38 186 MET A CA 1
ATOM 1539 C C . MET A 1 186 ? -11.938 -17.078 7.594 1 65.38 186 MET A C 1
ATOM 1541 O O . MET A 1 186 ? -10.906 -17.531 8.094 1 65.38 186 MET A O 1
ATOM 1545 N N . LYS A 1 187 ? -12.938 -17.766 7.348 1 66.75 187 LYS A N 1
ATOM 1546 C CA . LYS A 1 187 ? -12.945 -19.188 7.68 1 66.75 187 LYS A CA 1
ATOM 1547 C C . LYS A 1 187 ? -11.953 -19.953 6.809 1 66.75 187 LYS A C 1
ATOM 1549 O O . LYS A 1 187 ? -11.289 -20.875 7.285 1 66.75 187 LYS A O 1
ATOM 1554 N N . LEU A 1 188 ? -11.812 -19.453 5.574 1 67.88 188 LEU A N 1
ATOM 1555 C CA . LEU A 1 188 ? -10.922 -20.156 4.656 1 67.88 188 LEU A CA 1
ATOM 1556 C C . LEU A 1 188 ? -9.469 -20 5.082 1 67.88 188 LEU A C 1
ATOM 1558 O O . LEU A 1 188 ? -8.703 -20.969 5.074 1 67.88 188 LEU A O 1
ATOM 1562 N N . GLN A 1 189 ? -9.07 -18.797 5.422 1 70.62 189 GLN A N 1
ATOM 1563 C CA . GLN A 1 189 ? -7.699 -18.547 5.852 1 70.62 189 GLN A CA 1
ATOM 1564 C C . GLN A 1 189 ? -7.363 -19.328 7.113 1 70.62 189 GLN A C 1
ATOM 1566 O O . GLN A 1 189 ? -6.301 -19.953 7.199 1 70.62 189 GLN A O 1
ATOM 1571 N N . PHE A 1 190 ? -8.211 -19.344 7.938 1 79.69 190 PHE A N 1
ATOM 1572 C CA . PHE A 1 190 ? -7.961 -20 9.211 1 79.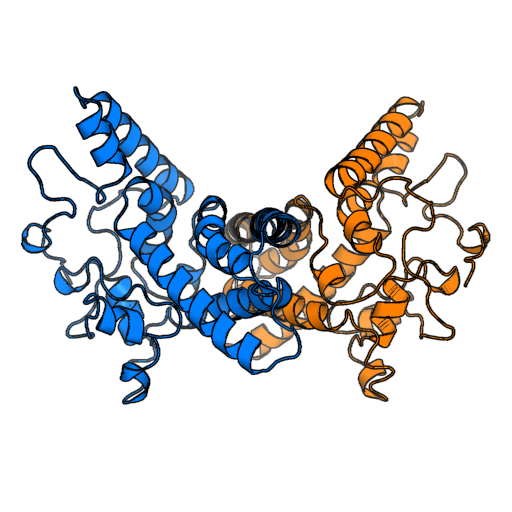69 190 PHE A CA 1
ATOM 1573 C C . PHE A 1 190 ? -8.016 -21.516 9.062 1 79.69 190 PHE A C 1
ATOM 1575 O O . PHE A 1 190 ? -7.285 -22.25 9.742 1 79.69 190 PHE A O 1
ATOM 1582 N N . HIS A 1 191 ? -8.82 -21.875 8.148 1 82.06 191 HIS A N 1
ATOM 1583 C CA . HIS A 1 191 ? -8.969 -23.312 7.941 1 82.06 191 HIS A CA 1
ATOM 1584 C C . HIS A 1 191 ? -7.664 -23.938 7.457 1 82.06 191 HIS A C 1
ATOM 1586 O O . HIS A 1 191 ? -7.281 -25.016 7.918 1 82.06 191 HIS A O 1
ATOM 1592 N N . HIS A 1 192 ? -6.984 -23.312 6.602 1 87.62 192 HIS A N 1
ATOM 1593 C CA . HIS A 1 192 ? -5.734 -23.875 6.102 1 87.62 192 HIS A CA 1
ATOM 1594 C C . HIS A 1 192 ? -4.676 -23.938 7.195 1 87.62 192 HIS A C 1
ATOM 1596 O O . HIS A 1 192 ? -3.918 -24.906 7.285 1 87.62 192 HIS A O 1
ATOM 1602 N N . PHE A 1 193 ? -4.629 -22.953 8 1 90 193 PHE A N 1
ATOM 1603 C CA . PHE A 1 193 ? -3.699 -22.969 9.125 1 90 193 PHE A CA 1
ATOM 1604 C C . PHE A 1 193 ? -4.008 -24.141 10.062 1 90 193 PHE A C 1
ATOM 1606 O O . PHE A 1 193 ? -3.098 -24.797 10.562 1 90 193 PHE A O 1
ATOM 1613 N N . GLN A 1 194 ? -5.246 -24.297 10.297 1 90.62 194 GLN A N 1
ATOM 1614 C CA . GLN A 1 194 ? -5.664 -25.422 11.125 1 90.62 194 GLN A CA 1
ATOM 1615 C C . GLN A 1 194 ? -5.207 -26.75 10.523 1 90.62 194 GLN A C 1
ATOM 1617 O O . GLN A 1 194 ? -4.742 -27.641 11.242 1 90.62 194 GLN A O 1
ATOM 1622 N N . ASN A 1 195 ? -5.371 -26.859 9.281 1 91.5 195 ASN A N 1
ATOM 1623 C CA . ASN A 1 195 ? -4.93 -28.062 8.602 1 91.5 195 ASN A CA 1
ATOM 1624 C C . ASN A 1 195 ? -3.426 -28.281 8.742 1 91.5 195 ASN A C 1
ATOM 1626 O O . ASN A 1 195 ? -2.965 -29.406 8.906 1 91.5 195 ASN A O 1
ATOM 1630 N N . ILE A 1 196 ? -2.689 -27.25 8.648 1 94.56 196 ILE A N 1
ATOM 1631 C CA . ILE A 1 196 ? -1.243 -27.328 8.82 1 94.56 196 ILE A CA 1
ATOM 1632 C C . ILE A 1 196 ? -0.923 -27.812 10.234 1 94.56 196 ILE A C 1
ATOM 1634 O O . ILE A 1 196 ? -0.1 -28.719 10.414 1 94.56 196 ILE A O 1
ATOM 1638 N N . CYS A 1 197 ? -1.621 -27.25 11.195 1 94.75 197 CYS A N 1
ATOM 1639 C CA . CYS A 1 197 ? -1.4 -27.641 12.578 1 94.75 197 CYS A CA 1
ATOM 1640 C C . CYS A 1 197 ? -1.727 -29.109 12.797 1 94.75 197 CYS A C 1
ATOM 1642 O O . CYS A 1 197 ? -0.974 -29.828 13.453 1 94.75 197 CYS A O 1
ATOM 1644 N N . LYS A 1 198 ? -2.824 -29.516 12.297 1 94.56 198 LYS A N 1
ATOM 1645 C CA . LYS A 1 198 ? -3.207 -30.922 12.383 1 94.56 198 LYS A CA 1
ATOM 1646 C C . LYS A 1 198 ? -2.148 -31.812 11.758 1 94.56 198 LYS A C 1
ATOM 1648 O O . LYS A 1 198 ? -1.767 -32.844 12.336 1 94.56 198 LYS A O 1
ATOM 1653 N N . SER A 1 199 ? -1.705 -31.406 10.617 1 95.38 199 SER A N 1
ATOM 1654 C CA . SER A 1 199 ? -0.683 -32.188 9.914 1 95.38 199 SER A CA 1
ATOM 1655 C C . SER A 1 199 ? 0.607 -32.25 10.727 1 95.38 199 SER A C 1
ATOM 1657 O O . SER A 1 199 ? 1.251 -33.312 10.789 1 95.38 199 SER A O 1
ATOM 1659 N N . LEU A 1 200 ? 0.966 -31.156 11.281 1 96.19 200 LEU A N 1
ATOM 1660 C CA . LEU A 1 200 ? 2.166 -31.109 12.109 1 96.19 200 LEU A CA 1
ATOM 1661 C C . LEU A 1 200 ? 2.055 -32.094 13.281 1 96.19 200 LEU A C 1
ATOM 1663 O O . LEU A 1 200 ? 3.018 -32.781 13.617 1 96.19 200 LEU A O 1
ATOM 1667 N N . TRP A 1 201 ? 0.913 -32.125 13.875 1 95.31 201 TRP A N 1
ATOM 1668 C CA . TRP A 1 201 ? 0.674 -32.969 15.039 1 95.31 201 TRP A CA 1
ATOM 1669 C C . TRP A 1 201 ? 0.74 -34.438 14.656 1 95.31 201 TRP A C 1
ATOM 1671 O O . TRP A 1 201 ? 1.08 -35.281 15.492 1 95.31 201 TRP A O 1
ATOM 1681 N N . GLU A 1 202 ? 0.41 -34.75 13.508 1 95.56 202 GLU A N 1
ATOM 1682 C CA . GLU A 1 202 ? 0.364 -36.156 13.039 1 95.56 202 GLU A CA 1
ATOM 1683 C C . GLU A 1 202 ? 1.758 -36.656 12.68 1 95.56 202 GLU A C 1
ATOM 1685 O O . GLU A 1 202 ? 1.973 -37.875 12.562 1 95.56 202 GLU A O 1
ATOM 1690 N N . MET A 1 203 ? 2.67 -35.719 12.516 1 95.38 203 MET A N 1
ATOM 1691 C CA . MET A 1 203 ? 4.02 -36.094 12.117 1 95.38 203 MET A CA 1
ATOM 1692 C C . MET A 1 203 ? 4.805 -36.625 13.32 1 95.38 203 MET A C 1
ATOM 1694 O O . MET A 1 203 ? 4.613 -36.156 14.445 1 95.38 203 MET A O 1
ATOM 1698 N N . LYS A 1 204 ? 5.73 -37.594 13.086 1 92.81 204 LYS A N 1
ATOM 1699 C CA . LYS A 1 204 ? 6.504 -38.188 14.164 1 92.81 204 LYS A CA 1
ATOM 1700 C C . LYS A 1 204 ? 7.918 -37.625 14.219 1 92.81 204 LYS A C 1
ATOM 1702 O O . LYS A 1 204 ? 8.531 -37.562 15.289 1 92.81 204 LYS A O 1
ATOM 1707 N N . SER A 1 205 ? 8.453 -37.156 13.094 1 95.69 205 SER A N 1
ATOM 1708 C CA . SER A 1 205 ? 9.82 -36.656 13.039 1 95.69 205 SER A CA 1
ATOM 1709 C C . SER A 1 205 ? 9.852 -35.156 12.828 1 95.69 205 SER A C 1
ATOM 1711 O O . SER A 1 205 ? 8.953 -34.594 12.195 1 95.69 205 SER A O 1
ATOM 1713 N N . LEU A 1 206 ? 10.898 -34.594 13.25 1 96.19 206 LEU A N 1
ATOM 1714 C CA . LEU A 1 206 ? 11.109 -33.156 13.047 1 96.19 206 LEU A CA 1
ATOM 1715 C C . LEU A 1 206 ? 11.281 -32.844 11.57 1 96.19 206 LEU A C 1
ATOM 1717 O O . LEU A 1 206 ? 10.82 -31.812 11.094 1 96.19 206 LEU A O 1
ATOM 1721 N N . GLU A 1 207 ? 11.953 -33.75 10.922 1 97.06 207 GLU A N 1
ATOM 1722 C CA . GLU A 1 207 ? 12.156 -33.531 9.492 1 97.06 207 GLU A CA 1
ATOM 1723 C C . GLU A 1 207 ? 10.828 -33.469 8.75 1 97.06 207 GLU A C 1
ATOM 1725 O O . GLU A 1 207 ? 10.633 -32.594 7.906 1 97.06 207 GLU A O 1
ATOM 1730 N N . ASP A 1 208 ? 9.977 -34.344 9.109 1 97.12 208 ASP A N 1
ATOM 1731 C CA . ASP A 1 208 ? 8.672 -34.344 8.453 1 97.12 208 ASP A CA 1
ATOM 1732 C C . ASP A 1 208 ? 7.852 -33.125 8.836 1 97.12 208 ASP A C 1
ATOM 1734 O O . ASP A 1 208 ? 7.102 -32.594 8.008 1 97.12 208 ASP A O 1
ATOM 1738 N N . ARG A 1 209 ? 7.977 -32.719 10.086 1 97.31 209 ARG A N 1
ATOM 1739 C CA . ARG A 1 209 ? 7.289 -31.484 10.5 1 97.31 209 ARG A CA 1
ATOM 1740 C C . ARG A 1 209 ? 7.77 -30.281 9.695 1 97.31 209 ARG A C 1
ATOM 1742 O O . ARG A 1 209 ? 6.969 -29.438 9.289 1 97.31 209 ARG A O 1
ATOM 1749 N N . LEU A 1 210 ? 9.055 -30.25 9.398 1 97.69 210 LEU A N 1
ATOM 1750 C CA . LEU A 1 210 ? 9.602 -29.172 8.594 1 97.69 210 LEU A CA 1
ATOM 1751 C C . LEU A 1 210 ? 9.117 -29.25 7.152 1 97.69 210 LEU A C 1
ATOM 1753 O O . LEU A 1 210 ? 8.828 -28.234 6.523 1 97.69 210 LEU A O 1
ATOM 1757 N N . LYS A 1 211 ? 8.984 -30.469 6.695 1 97.62 211 LYS A N 1
ATOM 1758 C CA . LYS A 1 211 ? 8.516 -30.656 5.328 1 97.62 211 LYS A CA 1
ATOM 1759 C C . LYS A 1 211 ? 7.047 -30.25 5.195 1 97.62 211 LYS A C 1
ATOM 1761 O O . LYS A 1 211 ? 6.637 -29.719 4.164 1 97.62 211 LYS A O 1
ATOM 1766 N N . VAL A 1 212 ? 6.277 -30.438 6.266 1 97 212 VAL A N 1
ATOM 1767 C CA . VAL A 1 212 ? 4.883 -30 6.266 1 97 212 VAL A CA 1
ATOM 1768 C C . VAL A 1 212 ? 4.82 -28.484 6.094 1 97 212 VAL A C 1
ATOM 1770 O O . VAL A 1 212 ? 3.961 -27.984 5.371 1 97 212 VAL A O 1
ATOM 1773 N N . LEU A 1 213 ? 5.762 -27.797 6.668 1 96.81 213 LEU A N 1
ATOM 1774 C CA . LEU A 1 213 ? 5.75 -26.344 6.664 1 96.81 213 LEU A CA 1
ATOM 1775 C C . LEU A 1 213 ? 6.352 -25.797 5.371 1 96.81 213 LEU A C 1
ATOM 1777 O O . LEU A 1 213 ? 5.84 -24.828 4.805 1 96.81 213 LEU A O 1
ATOM 1781 N N . PHE A 1 214 ? 7.406 -26.484 4.82 1 97.12 214 PHE A N 1
ATOM 1782 C CA . PHE A 1 214 ? 8.234 -25.797 3.836 1 97.12 214 PHE A CA 1
ATOM 1783 C C . PHE A 1 214 ? 8.117 -26.469 2.471 1 97.12 214 PHE A C 1
ATOM 1785 O O . PHE A 1 214 ? 8.625 -25.953 1.475 1 97.12 214 PHE A O 1
ATOM 1792 N N . TYR A 1 215 ? 7.496 -27.656 2.43 1 97.38 215 TYR A N 1
ATOM 1793 C CA . TYR A 1 215 ? 7.176 -28.25 1.135 1 97.38 215 TYR A CA 1
ATOM 1794 C C . TYR A 1 215 ? 5.82 -27.766 0.637 1 97.38 215 TYR A C 1
ATOM 1796 O O . TYR A 1 215 ? 5.27 -26.797 1.156 1 97.38 215 TYR A O 1
ATOM 1804 N N . GLY A 1 216 ? 5.363 -28.312 -0.493 1 96 216 GLY A N 1
ATOM 1805 C CA . GLY A 1 216 ? 4.145 -27.828 -1.125 1 96 216 GLY A CA 1
ATOM 1806 C C . GLY A 1 216 ? 2.893 -28.141 -0.324 1 96 216 GLY A C 1
ATOM 1807 O O . GLY A 1 216 ? 2.92 -28.984 0.579 1 96 216 GLY A O 1
ATOM 1808 N N . PRO A 1 217 ? 1.882 -27.391 -0.615 1 93.5 217 PRO A N 1
ATOM 1809 C CA . PRO A 1 217 ? 0.62 -27.672 0.074 1 93.5 217 PRO A CA 1
ATOM 1810 C C . PRO A 1 217 ? 0.167 -29.109 -0.088 1 93.5 217 PRO A C 1
ATOM 1812 O O . PRO A 1 217 ? 0.246 -29.672 -1.187 1 93.5 217 PRO A O 1
ATOM 1815 N N . GLY A 1 218 ? -0.26 -29.766 1.041 1 88.75 218 GLY A N 1
ATOM 1816 C CA . GLY A 1 218 ? -0.789 -31.125 0.988 1 88.75 218 GLY A CA 1
ATOM 1817 C C . GLY A 1 218 ? 0.29 -32.188 1.021 1 88.75 218 GLY A C 1
ATOM 1818 O O . GLY A 1 218 ? 0 -33.375 0.88 1 88.75 218 GLY A O 1
ATOM 1819 N N . TRP A 1 219 ? 1.463 -31.812 1.256 1 93.75 219 TRP A N 1
ATOM 1820 C CA . TRP A 1 219 ? 2.566 -32.781 1.27 1 93.75 219 TRP A CA 1
ATOM 1821 C C . TRP A 1 219 ? 2.352 -33.844 2.338 1 93.75 219 TRP A C 1
ATOM 1823 O O . TRP A 1 219 ? 1.856 -33.531 3.428 1 93.75 219 TRP A O 1
ATOM 1833 N N . LYS A 1 220 ? 2.775 -35.094 2.055 1 91.38 220 LYS A N 1
ATOM 1834 C CA . LYS A 1 220 ? 2.779 -36.25 2.961 1 91.38 220 LYS A CA 1
ATOM 1835 C C . LYS A 1 220 ? 4.09 -37 2.863 1 91.38 220 LYS A C 1
ATOM 1837 O O . LYS A 1 220 ? 4.781 -36.938 1.845 1 91.38 220 LYS A O 1
ATOM 1842 N N . PRO A 1 221 ? 4.273 -37.688 3.949 1 94.25 221 PRO A N 1
ATOM 1843 C CA . PRO A 1 221 ? 5.504 -38.469 3.914 1 94.25 221 PRO A CA 1
ATOM 1844 C C . PRO A 1 221 ? 5.555 -39.438 2.725 1 94.25 221 PRO A C 1
ATOM 1846 O O . PRO A 1 221 ? 4.551 -40.094 2.402 1 94.25 221 PRO A O 1
ATOM 1849 N N . GLY A 1 222 ? 6.738 -39.469 2.008 1 91.62 222 GLY A N 1
ATOM 1850 C CA . GLY A 1 222 ? 6.906 -40.344 0.856 1 91.62 222 GLY A CA 1
ATOM 1851 C C . GLY A 1 222 ? 6.613 -39.656 -0.463 1 91.62 222 GLY A C 1
ATOM 1852 O O . GLY A 1 222 ? 6.859 -40.219 -1.532 1 91.62 222 GLY A O 1
ATOM 1853 N N . GLN A 1 223 ? 6.098 -38.469 -0.416 1 91.94 223 GLN A N 1
ATOM 1854 C CA . GLN A 1 223 ? 5.785 -37.719 -1.621 1 91.94 223 GLN A CA 1
ATOM 1855 C C . GLN A 1 223 ? 6.91 -36.75 -1.974 1 91.94 223 GLN A C 1
ATOM 1857 O O . GLN A 1 223 ? 7.727 -36.406 -1.118 1 91.94 223 GLN A O 1
ATOM 1862 N N . PRO A 1 224 ? 6.93 -36.438 -3.221 1 94.5 224 PRO A N 1
ATOM 1863 C CA . PRO A 1 224 ? 7.883 -35.375 -3.584 1 94.5 224 PRO A CA 1
ATOM 1864 C C . PRO A 1 224 ? 7.523 -34.031 -2.979 1 94.5 224 PRO A C 1
ATOM 1866 O O . PRO A 1 224 ? 6.469 -33.875 -2.355 1 94.5 224 PRO A O 1
ATOM 1869 N N . ARG A 1 225 ? 8.422 -33.062 -3.107 1 96.12 225 ARG A N 1
ATOM 1870 C CA . ARG A 1 225 ? 8.258 -31.734 -2.49 1 96.12 225 ARG A CA 1
ATOM 1871 C C . ARG A 1 225 ? 6.957 -31.078 -2.928 1 96.12 225 ARG A C 1
ATOM 1873 O O . ARG A 1 225 ? 6.227 -30.531 -2.102 1 96.12 225 ARG A O 1
ATOM 1880 N N . LEU A 1 226 ? 6.715 -31.188 -4.246 1 94.19 226 LEU A N 1
ATOM 1881 C CA . LEU A 1 226 ? 5.461 -30.656 -4.777 1 94.19 226 LEU A CA 1
ATOM 1882 C C . LEU A 1 226 ? 4.551 -31.797 -5.227 1 94.19 226 LEU A C 1
ATOM 1884 O O . LEU A 1 226 ? 5.016 -32.781 -5.789 1 94.19 226 LEU A O 1
ATOM 1888 N N . TYR A 1 227 ? 3.258 -31.688 -4.957 1 85.12 227 TYR A N 1
ATOM 1889 C CA . TYR A 1 227 ? 2.293 -32.719 -5.344 1 85.12 227 TYR A CA 1
ATOM 1890 C C . TYR A 1 227 ? 2.305 -32.906 -6.852 1 85.12 227 TYR A C 1
ATOM 1892 O O . TYR A 1 227 ? 2.242 -31.953 -7.625 1 85.12 227 TYR A O 1
ATOM 1900 N N . PRO A 1 228 ? 2.391 -34.188 -7.234 1 83.31 228 PRO A N 1
ATOM 1901 C CA . PRO A 1 228 ? 2.395 -34.438 -8.672 1 83.31 228 PRO A CA 1
ATOM 1902 C C . PRO A 1 228 ? 1.087 -34.062 -9.352 1 83.31 228 PRO A C 1
ATOM 1904 O O . PRO A 1 228 ? 0.02 -34.562 -9 1 83.31 228 PRO A O 1
ATOM 1907 N N . LYS A 1 229 ? 1.114 -33.219 -10.266 1 83.06 229 LYS A N 1
ATOM 1908 C CA . LYS A 1 229 ? -0.069 -32.656 -10.914 1 83.06 229 LYS A CA 1
ATOM 1909 C C . LYS A 1 229 ? -0.886 -33.719 -11.609 1 83.06 229 LYS A C 1
ATOM 1911 O O . LYS A 1 229 ? -2.107 -33.625 -11.734 1 83.06 229 LYS A O 1
ATOM 1916 N N . ASP A 1 230 ? -0.188 -34.688 -12.078 1 83.12 230 ASP A N 1
ATOM 1917 C CA . ASP A 1 230 ? -0.862 -35.781 -12.805 1 83.12 230 ASP A CA 1
ATOM 1918 C C . ASP A 1 230 ? -1.831 -36.531 -11.891 1 83.12 230 ASP A C 1
ATOM 1920 O O . ASP A 1 230 ? -2.738 -37.219 -12.367 1 83.12 230 ASP A O 1
ATOM 1924 N N . LEU A 1 231 ? -1.655 -36.375 -10.617 1 79.19 231 LEU A N 1
ATOM 1925 C CA . LEU A 1 231 ? -2.498 -37.094 -9.656 1 79.19 231 LEU A CA 1
ATOM 1926 C C . LEU A 1 231 ? -3.691 -36.219 -9.25 1 79.19 231 LEU A C 1
ATOM 1928 O O . LEU A 1 231 ? -4.578 -36.688 -8.531 1 79.19 231 LEU A O 1
ATOM 1932 N N . LEU A 1 232 ? -3.713 -35.031 -9.617 1 83.25 232 LEU A N 1
ATOM 1933 C CA . LEU A 1 232 ? -4.844 -34.156 -9.297 1 83.25 232 LEU A CA 1
ATOM 1934 C C . LEU A 1 232 ? -6.082 -34.562 -10.086 1 83.25 232 LEU A C 1
ATOM 1936 O O . LEU A 1 232 ? -5.973 -35 -11.234 1 83.25 232 LEU A O 1
ATOM 1940 N N . PRO A 1 233 ? -7.207 -34.406 -9.359 1 76.62 233 PRO A N 1
ATOM 1941 C CA . PRO A 1 233 ? -8.438 -34.719 -10.094 1 76.62 233 PRO A CA 1
ATOM 1942 C C . PRO A 1 233 ? -8.688 -33.75 -11.258 1 76.62 233 PRO A C 1
ATOM 1944 O O . PRO A 1 233 ? -8.25 -32.625 -11.227 1 76.62 233 PRO A O 1
ATOM 1947 N N . GLY A 1 234 ? -9.25 -34.281 -12.391 1 72.62 234 GLY A N 1
ATOM 1948 C CA . GLY A 1 234 ? -9.641 -33.406 -13.492 1 72.62 234 GLY A CA 1
ATOM 1949 C C . GLY A 1 234 ? -10.703 -32.406 -13.117 1 72.62 234 GLY A C 1
ATOM 1950 O O . GLY A 1 234 ? -11.359 -32.531 -12.078 1 72.62 234 GLY A O 1
ATOM 1951 N N . VAL A 1 235 ? -10.609 -31.281 -13.773 1 72.44 235 VAL A N 1
ATOM 1952 C CA . VAL A 1 235 ? -11.594 -30.234 -13.492 1 72.44 235 VAL A CA 1
ATOM 1953 C C . VAL A 1 235 ? -12.758 -30.344 -14.477 1 72.44 235 VAL A C 1
ATOM 1955 O O . VAL A 1 235 ? -12.578 -30.781 -15.617 1 72.44 235 VAL A O 1
ATOM 1958 N N . SER A 1 236 ? -13.977 -30.281 -13.875 1 63.19 236 SER A N 1
ATOM 1959 C CA . SER A 1 236 ? -15.156 -30.25 -14.734 1 63.19 236 SER A CA 1
ATOM 1960 C C . SER A 1 236 ? -15.422 -28.844 -15.25 1 63.19 236 SER A C 1
ATOM 1962 O O . SER A 1 236 ? -15.336 -27.875 -14.492 1 63.19 236 SER A O 1
ATOM 1964 N N . LEU A 1 237 ? -15.492 -28.766 -16.625 1 58.06 237 LEU A N 1
ATOM 1965 C CA . LEU A 1 237 ? -15.828 -27.484 -17.25 1 58.06 237 LEU A CA 1
ATOM 1966 C C . LEU A 1 237 ? -17.281 -27.109 -16.969 1 58.06 237 LEU A C 1
ATOM 1968 O O . LEU A 1 237 ? -18.141 -27.984 -16.844 1 58.06 237 LEU A O 1
ATOM 1972 N N . VAL B 1 1 ? 1.811 -3.172 2.336 1 29.98 1 VAL B N 1
ATOM 1973 C CA . VAL B 1 1 ? 0.777 -3.928 1.634 1 29.98 1 VAL B CA 1
ATOM 1974 C C . VAL B 1 1 ? -0.247 -4.457 2.635 1 29.98 1 VAL B C 1
ATOM 1976 O O . VAL B 1 1 ? -1.435 -4.562 2.32 1 29.98 1 VAL B O 1
ATOM 1979 N N . MET B 1 2 ? 0.347 -4.68 4.012 1 33.41 2 MET B N 1
ATOM 1980 C CA . MET B 1 2 ? -0.484 -5.395 4.977 1 33.41 2 MET B CA 1
ATOM 1981 C C . MET B 1 2 ? -1.723 -4.578 5.332 1 33.41 2 MET B C 1
ATOM 1983 O O . MET B 1 2 ? -2.838 -5.105 5.336 1 33.41 2 MET B O 1
ATOM 1987 N N . CYS B 1 3 ? -1.419 -3.398 5.938 1 40.03 3 CYS B N 1
ATOM 1988 C CA . CYS B 1 3 ? -2.559 -2.688 6.504 1 40.03 3 CYS B CA 1
ATOM 1989 C C . CYS B 1 3 ? -3.551 -2.291 5.418 1 40.03 3 CYS B C 1
ATOM 1991 O O . CYS B 1 3 ? -4.75 -2.168 5.68 1 40.03 3 CYS B O 1
ATOM 1993 N N . HIS B 1 4 ? -2.904 -2.275 4.234 1 48.25 4 HIS B N 1
ATOM 1994 C CA . HIS B 1 4 ? -3.861 -1.957 3.182 1 48.25 4 HIS B CA 1
ATOM 1995 C C . HIS B 1 4 ? -4.867 -3.088 2.992 1 48.25 4 HIS B C 1
ATOM 1997 O O . HIS B 1 4 ? -6.043 -2.838 2.713 1 48.25 4 HIS B O 1
ATOM 2003 N N . VAL B 1 5 ? -4.312 -4.266 3.414 1 52.06 5 VAL B N 1
ATOM 2004 C CA . VAL B 1 5 ? -5.184 -5.41 3.182 1 52.06 5 VAL B CA 1
ATOM 2005 C C . VAL B 1 5 ? -6.312 -5.414 4.207 1 52.06 5 VAL B C 1
ATOM 2007 O O . VAL B 1 5 ? -7.465 -5.699 3.871 1 52.06 5 VAL B O 1
ATOM 2010 N N . MET B 1 6 ? -5.867 -4.961 5.477 1 56.38 6 MET B N 1
ATOM 2011 C CA . MET B 1 6 ? -6.941 -4.91 6.465 1 56.38 6 MET B CA 1
ATOM 2012 C C . MET B 1 6 ? -7.98 -3.859 6.086 1 56.38 6 MET B C 1
ATOM 2014 O O . MET B 1 6 ? -9.188 -4.109 6.172 1 56.38 6 MET B O 1
ATOM 2018 N N . THR B 1 7 ? -7.34 -2.787 5.621 1 63.75 7 THR B N 1
ATOM 2019 C CA . THR B 1 7 ? -8.219 -1.692 5.223 1 63.75 7 THR B CA 1
ATOM 2020 C C . THR B 1 7 ? -9.117 -2.113 4.066 1 63.75 7 THR B C 1
ATOM 2022 O O . THR B 1 7 ? -10.32 -1.837 4.07 1 63.75 7 THR B O 1
ATOM 2025 N N . TYR B 1 8 ? -8.547 -3.002 3.375 1 74.88 8 TYR B N 1
ATOM 2026 C CA . TYR B 1 8 ? -9.328 -3.375 2.205 1 74.88 8 TYR B CA 1
ATOM 2027 C C . TYR B 1 8 ? -10.359 -4.441 2.559 1 74.88 8 TYR B C 1
ATOM 2029 O O . TYR B 1 8 ? -11.461 -4.453 2.006 1 74.88 8 TYR B O 1
ATOM 2037 N N . GLY B 1 9 ? -10 -5.246 3.57 1 75.94 9 GLY B N 1
ATOM 2038 C CA . GLY B 1 9 ? -10.969 -6.23 4.031 1 75.94 9 GLY B CA 1
ATOM 2039 C C . GLY B 1 9 ? -12.211 -5.605 4.629 1 75.94 9 GLY B C 1
ATOM 2040 O O . GLY B 1 9 ? -13.328 -6.035 4.328 1 75.94 9 GLY B O 1
ATOM 2041 N N . ILE B 1 10 ? -11.984 -4.633 5.449 1 79.69 10 ILE B N 1
ATOM 2042 C CA . ILE B 1 10 ? -13.102 -3.936 6.062 1 79.69 10 ILE B CA 1
ATOM 2043 C C . ILE B 1 10 ? -13.906 -3.207 4.988 1 79.69 10 ILE B C 1
ATOM 2045 O O . ILE B 1 10 ? -15.141 -3.215 5.016 1 79.69 10 ILE B O 1
ATOM 2049 N N . TYR B 1 11 ? -13.195 -2.602 4.105 1 86 11 TYR B N 1
ATOM 2050 C CA . TYR B 1 11 ? -13.883 -1.926 3.008 1 86 11 TYR B CA 1
ATOM 2051 C C . TYR B 1 11 ? -14.766 -2.898 2.236 1 86 11 TYR B C 1
ATOM 2053 O O . TYR B 1 11 ? -15.93 -2.6 1.953 1 86 11 TYR B O 1
ATOM 2061 N N . LEU B 1 12 ? -14.266 -4.066 1.917 1 84.31 12 LEU B N 1
ATOM 2062 C CA . LEU B 1 12 ? -14.992 -5.078 1.16 1 84.31 12 LEU B CA 1
ATOM 2063 C C . LEU B 1 12 ? -16.219 -5.551 1.932 1 84.31 12 LEU B C 1
ATOM 2065 O O . LEU B 1 12 ? -17.297 -5.746 1.348 1 84.31 12 LEU B O 1
ATOM 2069 N N . HIS B 1 13 ? -15.992 -5.688 3.188 1 84.25 13 HIS B N 1
ATOM 2070 C CA . HIS B 1 13 ? -17.109 -6.133 4.023 1 84.25 13 HIS B CA 1
ATOM 2071 C C . HIS B 1 13 ? -18.25 -5.117 4.008 1 84.25 13 HIS B C 1
ATOM 2073 O O . HIS B 1 13 ? -19.406 -5.484 3.832 1 84.25 13 HIS B O 1
ATOM 2079 N N . VAL B 1 14 ? -17.906 -3.883 4.168 1 89.94 14 VAL B N 1
ATOM 2080 C CA . VAL B 1 14 ? -18.906 -2.822 4.176 1 89.94 14 VAL B CA 1
ATOM 2081 C C . VAL B 1 14 ? -19.547 -2.699 2.791 1 89.94 14 VAL B C 1
ATOM 2083 O O . VAL B 1 14 ? -20.766 -2.592 2.666 1 89.94 14 VAL B O 1
ATOM 2086 N N . TYR B 1 15 ? -18.766 -2.715 1.803 1 91.25 15 TYR B N 1
ATOM 2087 C CA . TYR B 1 15 ? -19.219 -2.609 0.423 1 91.25 15 TYR B CA 1
ATOM 2088 C C . TYR B 1 15 ? -20.203 -3.73 0.086 1 91.25 15 TYR B C 1
ATOM 2090 O O . TYR B 1 15 ? -21.266 -3.484 -0.493 1 91.25 15 TYR B O 1
ATOM 2098 N N . ASP B 1 16 ? -19.969 -4.938 0.478 1 89.25 16 ASP B N 1
ATOM 2099 C CA . ASP B 1 16 ? -20.75 -6.109 0.105 1 89.25 16 ASP B CA 1
ATOM 2100 C C . ASP B 1 16 ? -22.047 -6.172 0.898 1 89.25 16 ASP B C 1
ATOM 2102 O O . ASP B 1 16 ? -23.062 -6.656 0.397 1 89.25 16 ASP B O 1
ATOM 2106 N N . ASN B 1 17 ? -21.984 -5.629 2.107 1 93.12 17 ASN B N 1
ATOM 2107 C CA . ASN B 1 17 ? -23.109 -5.898 2.99 1 93.12 17 ASN B CA 1
ATOM 2108 C C . ASN B 1 17 ? -23.938 -4.645 3.238 1 93.12 17 ASN B C 1
ATOM 2110 O O . ASN B 1 17 ? -25.125 -4.738 3.566 1 93.12 17 ASN B O 1
ATOM 2114 N N . TRP B 1 18 ? -23.328 -3.443 3.049 1 95.56 18 TRP B N 1
ATOM 2115 C CA . TRP B 1 18 ? -24.047 -2.283 3.57 1 95.56 18 TRP B CA 1
ATOM 2116 C C . TRP B 1 18 ? -24.094 -1.161 2.539 1 95.56 18 TRP B C 1
ATOM 2118 O O . TRP B 1 18 ? -24.609 -0.08 2.812 1 95.56 18 TRP B O 1
ATOM 2128 N N . ARG B 1 19 ? -23.516 -1.373 1.299 1 95.38 19 ARG B N 1
ATOM 2129 C CA . ARG B 1 19 ? -23.516 -0.278 0.334 1 95.38 19 ARG B CA 1
ATOM 2130 C C . ARG B 1 19 ? -24.938 0.111 -0.042 1 95.38 19 ARG B C 1
ATOM 2132 O O . ARG B 1 19 ? -25.828 -0.749 -0.138 1 95.38 19 ARG B O 1
ATOM 2139 N N . LEU B 1 20 ? -25.188 1.402 -0.254 1 96.12 20 LEU B N 1
ATOM 2140 C CA . LEU B 1 20 ? -26.5 1.95 -0.562 1 96.12 20 LEU B CA 1
ATOM 2141 C C . LEU B 1 20 ? -26.734 1.975 -2.066 1 96.12 20 LEU B C 1
ATOM 2143 O O . LEU B 1 20 ? -27.875 1.882 -2.52 1 96.12 20 LEU B O 1
ATOM 2147 N N . PHE B 1 21 ? -25.594 2.207 -2.826 1 94.5 21 PHE B N 1
ATOM 2148 C CA . PHE B 1 21 ? -25.641 2.266 -4.281 1 94.5 21 PHE B CA 1
ATOM 2149 C C . PHE B 1 21 ? -24.656 1.275 -4.902 1 94.5 21 PHE B C 1
ATOM 2151 O O . PHE B 1 21 ? -23.766 0.778 -4.223 1 94.5 21 PHE B O 1
ATOM 2158 N N . SER B 1 22 ? -25.016 0.912 -6.07 1 91.25 22 SER B N 1
ATOM 2159 C CA . SER B 1 22 ? -24.078 0.124 -6.867 1 91.25 22 SER B CA 1
ATOM 2160 C C . SER B 1 22 ? -23.641 0.879 -8.117 1 91.25 22 SER B C 1
ATOM 2162 O O . SER B 1 22 ? -24.422 1.039 -9.055 1 91.25 22 SER B O 1
ATOM 2164 N N . LEU B 1 23 ? -22.453 1.3 -8.094 1 94.06 23 LEU B N 1
ATOM 2165 C CA . LEU B 1 23 ? -21.922 2.049 -9.234 1 94.06 23 LEU B CA 1
ATOM 2166 C C . LEU B 1 23 ? -21.188 1.126 -10.195 1 94.06 23 LEU B C 1
ATOM 2168 O O . LEU B 1 23 ? -20.484 0.212 -9.773 1 94.06 23 LEU B O 1
ATOM 2172 N N . ASN B 1 24 ? -21.375 1.377 -11.43 1 92.75 24 ASN B N 1
ATOM 2173 C CA . ASN B 1 24 ? -20.734 0.543 -12.438 1 92.75 24 ASN B CA 1
ATOM 2174 C C . ASN B 1 24 ? -19.234 0.76 -12.469 1 92.75 24 ASN B C 1
ATOM 2176 O O . ASN B 1 24 ? -18.766 1.882 -12.672 1 92.75 24 ASN B O 1
ATOM 2180 N N . TRP B 1 25 ? -18.531 -0.294 -12.383 1 88.81 25 TRP B N 1
ATOM 2181 C CA . TRP B 1 25 ? -17.078 -0.213 -12.305 1 88.81 25 TRP B CA 1
ATOM 2182 C C . TRP B 1 25 ? -16.484 0.206 -13.641 1 88.81 25 TRP B C 1
ATOM 2184 O O . TRP B 1 25 ? -15.383 0.764 -13.695 1 88.81 25 TRP B O 1
ATOM 2194 N N . ASP B 1 26 ? -17.156 -0.039 -14.711 1 89.94 26 ASP B N 1
ATOM 2195 C CA . ASP B 1 26 ? -16.594 0.227 -16.031 1 89.94 26 ASP B CA 1
ATOM 2196 C C . ASP B 1 26 ? -16.984 1.619 -16.516 1 89.94 26 ASP B C 1
ATOM 2198 O O . ASP B 1 26 ? -16.625 2.01 -17.625 1 89.94 26 ASP B O 1
ATOM 2202 N N . SER B 1 27 ? -17.672 2.369 -15.703 1 94.44 27 SER B N 1
ATOM 2203 C CA . SER B 1 27 ? -18.047 3.732 -16.062 1 94.44 27 SER B CA 1
ATOM 2204 C C . SER B 1 27 ? -16.922 4.719 -15.773 1 94.44 27 SER B C 1
ATOM 2206 O O . SER B 1 27 ? -16.391 4.754 -14.664 1 94.44 27 SER B O 1
ATOM 2208 N N . PRO B 1 28 ? -16.594 5.539 -16.75 1 95.69 28 PRO B N 1
ATOM 2209 C CA . PRO B 1 28 ? -15.578 6.574 -16.5 1 95.69 28 PRO B CA 1
ATOM 2210 C C . PRO B 1 28 ? -16.031 7.582 -15.445 1 95.69 28 PRO B C 1
ATOM 2212 O O . PRO B 1 28 ? -15.195 8.094 -14.688 1 95.69 28 PRO B O 1
ATOM 2215 N N . TRP B 1 29 ? -17.281 7.805 -15.406 1 96.56 29 TRP B N 1
ATOM 2216 C CA . TRP B 1 29 ? -17.797 8.742 -14.414 1 96.56 29 TRP B CA 1
ATOM 2217 C C . TRP B 1 29 ? -17.609 8.195 -13 1 96.56 29 TRP B C 1
ATOM 2219 O O . TRP B 1 29 ? -17.312 8.945 -12.07 1 96.56 29 TRP B O 1
ATOM 2229 N N . THR B 1 30 ? -17.766 6.906 -12.875 1 97 30 THR B N 1
ATOM 2230 C CA . THR B 1 30 ? -17.516 6.285 -11.578 1 97 30 THR B CA 1
ATOM 2231 C C . THR B 1 30 ? -16.062 6.441 -11.172 1 97 30 THR B C 1
ATOM 2233 O O . THR B 1 30 ? -15.758 6.75 -10.016 1 97 30 THR B O 1
ATOM 2236 N N . TRP B 1 31 ? -15.195 6.32 -12.133 1 96.69 31 TRP B N 1
ATOM 2237 C CA . TRP B 1 31 ? -13.766 6.48 -11.875 1 96.69 31 TRP B CA 1
ATOM 2238 C C . TRP B 1 31 ? -13.453 7.902 -11.422 1 96.69 31 TRP B C 1
ATOM 2240 O O . TRP B 1 31 ? -12.75 8.102 -10.43 1 96.69 31 TRP B O 1
ATOM 2250 N N . ILE B 1 32 ? -14 8.844 -12.109 1 97.38 32 ILE B N 1
ATOM 2251 C CA . ILE B 1 32 ? -13.719 10.242 -11.82 1 97.38 32 ILE B CA 1
ATOM 2252 C C . ILE B 1 32 ? -14.305 10.617 -10.461 1 97.38 32 ILE B C 1
ATOM 2254 O O . ILE B 1 32 ? -13.617 11.211 -9.625 1 97.38 32 ILE B O 1
ATOM 2258 N N . LEU B 1 33 ? -15.516 10.234 -10.195 1 96.69 33 LEU B N 1
ATOM 2259 C CA . LEU B 1 33 ? -16.188 10.562 -8.938 1 96.69 33 LEU B CA 1
ATOM 2260 C C . LEU B 1 33 ? -15.477 9.906 -7.762 1 96.69 33 LEU B C 1
ATOM 2262 O O . LEU B 1 33 ? -15.328 10.523 -6.703 1 96.69 33 LEU B O 1
ATOM 2266 N N . THR B 1 34 ? -15.062 8.719 -7.984 1 96.69 34 THR B N 1
ATOM 2267 C CA . THR B 1 34 ? -14.352 8.016 -6.922 1 96.69 34 THR B CA 1
ATOM 2268 C C . THR B 1 34 ? -13.008 8.688 -6.633 1 96.69 34 THR B C 1
ATOM 2270 O O . THR B 1 34 ? -12.609 8.805 -5.473 1 96.69 34 THR B O 1
ATOM 2273 N N . ALA B 1 35 ? -12.344 9.109 -7.68 1 97.12 35 ALA B N 1
ATOM 2274 C CA . ALA B 1 35 ? -11.078 9.812 -7.496 1 97.12 35 ALA B CA 1
ATOM 2275 C C . ALA B 1 35 ? -11.266 11.062 -6.633 1 97.12 35 ALA B C 1
ATOM 2277 O O . ALA B 1 35 ? -10.484 11.305 -5.711 1 97.12 35 ALA B O 1
ATOM 2278 N N . ILE B 1 36 ? -12.273 11.773 -6.914 1 97.25 36 ILE B N 1
ATOM 2279 C CA . ILE B 1 36 ? -12.57 13.008 -6.191 1 97.25 36 ILE B CA 1
ATOM 2280 C C . ILE B 1 36 ? -12.922 12.68 -4.742 1 97.25 36 ILE B C 1
ATOM 2282 O O . ILE B 1 36 ? -12.438 13.328 -3.814 1 97.25 36 ILE B O 1
ATOM 2286 N N . ALA B 1 37 ? -13.719 11.672 -4.531 1 96.06 37 ALA B N 1
ATOM 2287 C CA . ALA B 1 37 ? -14.148 11.281 -3.189 1 96.06 37 ALA B CA 1
ATOM 2288 C C . ALA B 1 37 ? -12.961 10.812 -2.352 1 96.06 37 ALA B C 1
ATOM 2290 O O . ALA B 1 37 ? -12.852 11.156 -1.175 1 96.06 37 ALA B O 1
ATOM 2291 N N . ILE B 1 38 ? -12.109 10.055 -2.973 1 94 38 ILE B N 1
ATOM 2292 C CA . ILE B 1 38 ? -10.938 9.531 -2.271 1 94 38 ILE B CA 1
ATOM 2293 C C . ILE B 1 38 ? -10.008 10.68 -1.889 1 94 38 ILE B C 1
ATOM 2295 O O . ILE B 1 38 ? -9.469 10.711 -0.778 1 94 38 ILE B O 1
ATOM 2299 N N . ASP B 1 39 ? -9.867 11.57 -2.779 1 96.75 39 ASP B N 1
ATOM 2300 C CA . ASP B 1 39 ? -9 12.711 -2.496 1 96.75 39 ASP B CA 1
ATOM 2301 C C . ASP B 1 39 ? -9.57 13.57 -1.373 1 96.75 39 ASP B C 1
ATOM 2303 O O . ASP B 1 39 ? -8.828 14.062 -0.518 1 96.75 39 ASP B O 1
ATOM 2307 N N . LEU B 1 40 ? -10.867 13.773 -1.401 1 96.69 40 LEU B N 1
ATOM 2308 C CA . LEU B 1 40 ? -11.523 14.484 -0.309 1 96.69 40 LEU B CA 1
ATOM 2309 C C . LEU B 1 40 ? -11.367 13.727 1.005 1 96.69 40 LEU B C 1
ATOM 2311 O O . LEU B 1 40 ? -11.07 14.328 2.041 1 96.69 40 LEU B O 1
ATOM 2315 N N . GLY B 1 41 ? -11.609 12.438 0.954 1 94.19 41 GLY B N 1
ATOM 2316 C CA . GLY B 1 41 ? -11.406 11.617 2.137 1 94.19 41 GLY B CA 1
ATOM 2317 C C . GLY B 1 41 ? -10 11.734 2.701 1 94.19 41 GLY B C 1
ATOM 2318 O O . GLY B 1 41 ? -9.82 11.805 3.918 1 94.19 41 GLY B O 1
ATOM 2319 N N . TYR B 1 42 ? -9.047 11.734 1.812 1 94.38 42 TYR B N 1
ATOM 2320 C CA . TYR B 1 42 ? -7.668 11.898 2.256 1 94.38 42 TYR B CA 1
ATOM 2321 C C . TYR B 1 42 ? -7.473 13.234 2.947 1 94.38 42 TYR B C 1
ATOM 2323 O O . TYR B 1 42 ? -6.789 13.32 3.971 1 94.38 42 TYR B O 1
ATOM 2331 N N . TYR B 1 43 ? -7.996 14.297 2.34 1 97.06 43 TYR B N 1
ATOM 2332 C CA . TYR B 1 43 ? -7.906 15.617 2.949 1 97.06 43 TYR B CA 1
ATOM 2333 C C . TYR B 1 43 ? -8.422 15.594 4.383 1 97.06 43 TYR B C 1
ATOM 2335 O O . TYR B 1 43 ? -7.766 16.094 5.297 1 97.06 43 TYR B O 1
ATOM 2343 N N . ILE B 1 44 ? -9.594 15 4.539 1 96.25 44 ILE B N 1
ATOM 2344 C CA . ILE B 1 44 ? -10.219 14.938 5.855 1 96.25 44 ILE B CA 1
ATOM 2345 C C . ILE B 1 44 ? -9.344 14.117 6.805 1 96.25 44 ILE B C 1
ATOM 2347 O O . ILE B 1 44 ? -9.086 14.531 7.938 1 96.25 44 ILE B O 1
ATOM 2351 N N . PHE B 1 45 ? -8.883 13.094 6.332 1 94.25 45 PHE B N 1
ATOM 2352 C CA . PHE B 1 45 ? -8.023 12.219 7.117 1 94.25 45 PHE B CA 1
ATOM 2353 C C . PHE B 1 45 ? -6.742 12.938 7.523 1 94.25 45 PHE B C 1
ATOM 2355 O O . PHE B 1 45 ? -6.371 12.938 8.695 1 94.25 45 PHE B O 1
ATOM 2362 N N . HIS B 1 46 ? -6.062 13.516 6.555 1 96.81 46 HIS B N 1
ATOM 2363 C CA . HIS B 1 46 ? -4.801 14.211 6.793 1 96.81 46 HIS B CA 1
ATOM 2364 C C . HIS B 1 46 ? -4.988 15.375 7.762 1 96.81 46 HIS B C 1
ATOM 2366 O O . HIS B 1 46 ? -4.156 15.586 8.648 1 96.81 46 HIS B O 1
ATOM 2372 N N . ARG B 1 47 ? -6.059 16.047 7.594 1 97.06 47 ARG B N 1
ATOM 2373 C CA . ARG B 1 47 ? -6.391 17.109 8.539 1 97.06 47 ARG B CA 1
ATOM 2374 C C . ARG B 1 47 ? -6.543 16.562 9.953 1 97.06 47 ARG B C 1
ATOM 2376 O O . ARG B 1 47 ? -6.008 17.125 10.906 1 97.06 47 ARG B O 1
ATOM 2383 N N . ALA B 1 48 ? -7.211 15.469 10.078 1 95.62 48 ALA B N 1
ATOM 2384 C CA . ALA B 1 48 ? -7.359 14.828 11.383 1 95.62 48 ALA B CA 1
ATOM 2385 C C . ALA B 1 48 ? -6.008 14.406 11.945 1 95.62 48 ALA B C 1
ATOM 2387 O O . ALA B 1 48 ? -5.777 14.5 13.156 1 95.62 48 ALA B O 1
ATOM 2388 N N . LEU B 1 49 ? -5.156 13.992 11.102 1 95.19 49 LEU B N 1
ATOM 2389 C CA . LEU B 1 49 ? -3.828 13.57 11.531 1 95.19 49 LEU B CA 1
ATOM 2390 C C . LEU B 1 49 ? -3.068 14.727 12.172 1 95.19 49 LEU B C 1
ATOM 2392 O O . LEU B 1 49 ? -2.203 14.516 13.023 1 95.19 49 LEU B O 1
ATOM 2396 N N . HIS B 1 50 ? -3.398 15.898 11.766 1 96.44 50 HIS B N 1
ATOM 2397 C CA . HIS B 1 50 ? -2.703 17.078 12.273 1 96.44 50 HIS B CA 1
ATOM 2398 C C . HIS B 1 50 ? -3.477 17.719 13.422 1 96.44 50 HIS B C 1
ATOM 2400 O O . HIS B 1 50 ? -2.877 18.219 14.375 1 96.44 50 HIS B O 1
ATOM 2406 N N . GLU B 1 51 ? -4.812 17.609 13.375 1 97.06 51 GLU B N 1
ATOM 2407 C CA . GLU B 1 51 ? -5.609 18.438 14.266 1 97.06 51 GLU B CA 1
ATOM 2408 C C . GLU B 1 51 ? -6.203 17.609 15.406 1 97.06 51 GLU B C 1
ATOM 2410 O O . GLU B 1 51 ? -6.859 18.156 16.297 1 97.06 51 GLU B O 1
ATOM 2415 N N . VAL B 1 52 ? -6.043 16.359 15.398 1 95.88 52 VAL B N 1
ATOM 2416 C CA . VAL B 1 52 ? -6.469 15.461 16.469 1 95.88 52 VAL B CA 1
ATOM 2417 C C . VAL B 1 52 ? -5.242 14.828 17.141 1 95.88 52 VAL B C 1
ATOM 2419 O O . VAL B 1 52 ? -4.465 14.133 16.484 1 95.88 52 VAL B O 1
ATOM 2422 N N . ASN B 1 53 ? -5.16 15.016 18.406 1 95.81 53 ASN B N 1
ATOM 2423 C CA . ASN B 1 53 ? -3.977 14.625 19.156 1 95.81 53 ASN B CA 1
ATOM 2424 C C . ASN B 1 53 ? -3.701 13.133 19.047 1 95.81 53 ASN B C 1
ATOM 2426 O O . ASN B 1 53 ? -2.555 12.719 18.859 1 95.81 53 ASN B O 1
ATOM 2430 N N . LEU B 1 54 ? -4.703 12.336 19.156 1 93.12 54 LEU B N 1
ATOM 243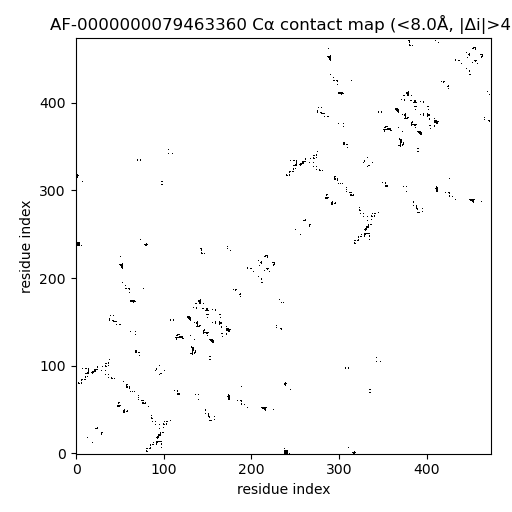1 C CA . LEU B 1 54 ? -4.562 10.891 19.047 1 93.12 54 LEU B CA 1
ATOM 2432 C C . LEU B 1 54 ? -3.975 10.5 17.688 1 93.12 54 LEU B C 1
ATOM 2434 O O . LEU B 1 54 ? -3.104 9.625 17.625 1 93.12 54 LEU B O 1
ATOM 2438 N N . PHE B 1 55 ? -4.363 11.188 16.625 1 92.62 55 PHE B N 1
ATOM 2439 C CA . PHE B 1 55 ? -3.908 10.859 15.289 1 92.62 55 PHE B CA 1
ATOM 2440 C C . PHE B 1 55 ? -2.539 11.461 15.016 1 92.62 55 PHE B C 1
ATOM 2442 O O . PHE B 1 55 ? -1.731 10.891 14.281 1 92.62 55 PHE B O 1
ATOM 2449 N N . TRP B 1 56 ? -2.258 12.547 15.648 1 93.38 56 TRP B N 1
ATOM 2450 C CA . TRP B 1 56 ? -0.934 13.148 15.531 1 93.38 56 TRP B CA 1
ATOM 2451 C C . TRP B 1 56 ? 0.145 12.203 16.047 1 93.38 56 TRP B C 1
ATOM 2453 O O . TRP B 1 56 ? 1.259 12.172 15.516 1 93.38 56 TRP B O 1
ATOM 2463 N N . ALA B 1 57 ? -0.217 11.391 16.969 1 90.56 57 ALA B N 1
ATOM 2464 C CA . ALA B 1 57 ? 0.739 10.461 17.562 1 90.56 57 ALA B CA 1
ATOM 2465 C C . ALA B 1 57 ? 1.336 9.531 16.5 1 90.56 57 ALA B C 1
ATOM 2467 O O . ALA B 1 57 ? 2.488 9.109 16.625 1 90.5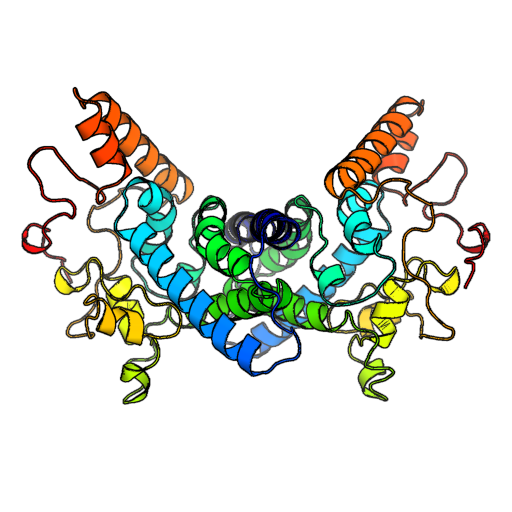6 57 ALA B O 1
ATOM 2468 N N . VAL B 1 58 ? 0.563 9.336 15.508 1 87.62 58 VAL B N 1
ATOM 2469 C CA . VAL B 1 58 ? 1.057 8.398 14.516 1 87.62 58 VAL B CA 1
ATOM 2470 C C . VAL B 1 58 ? 1.577 9.156 13.297 1 87.62 58 VAL B C 1
ATOM 2472 O O . VAL B 1 58 ? 2.113 8.555 12.359 1 87.62 58 VAL B O 1
ATOM 2475 N N . HIS B 1 59 ? 1.44 10.422 13.25 1 91.44 59 HIS B N 1
ATOM 2476 C CA . HIS B 1 59 ? 1.812 11.18 12.062 1 91.44 59 HIS B CA 1
ATOM 2477 C C . HIS B 1 59 ? 3.031 12.055 12.328 1 91.44 59 HIS B C 1
ATOM 2479 O O . HIS B 1 59 ? 3.721 12.469 11.391 1 91.44 59 HIS B O 1
ATOM 2485 N N . GLN B 1 60 ? 3.34 12.352 13.562 1 90.38 60 GLN B N 1
ATOM 2486 C CA . GLN B 1 60 ? 4.387 13.312 13.914 1 90.38 60 GLN B CA 1
ATOM 2487 C C . GLN B 1 60 ? 5.754 12.836 13.43 1 90.38 60 GLN B C 1
ATOM 2489 O O . GLN B 1 60 ? 6.613 13.641 13.086 1 90.38 60 GLN B O 1
ATOM 2494 N N . LEU B 1 61 ? 5.938 11.531 13.453 1 86.5 61 LEU B N 1
ATOM 2495 C CA . LEU B 1 61 ? 7.199 10.984 12.953 1 86.5 61 LEU B CA 1
ATOM 2496 C C . LEU B 1 61 ? 7.473 11.461 11.531 1 86.5 61 LEU B C 1
ATOM 2498 O O . LEU B 1 61 ? 8.617 11.773 11.188 1 86.5 61 LEU B O 1
ATOM 2502 N N . HIS B 1 62 ? 6.48 11.555 10.75 1 90.19 62 HIS B N 1
ATOM 2503 C CA . HIS B 1 62 ? 6.562 12.008 9.367 1 90.19 62 HIS B CA 1
ATOM 2504 C C . HIS B 1 62 ? 7.047 13.453 9.281 1 90.19 62 HIS B C 1
ATOM 2506 O O . HIS B 1 62 ? 7.727 13.836 8.328 1 90.19 62 HIS B O 1
ATOM 2512 N N . HIS B 1 63 ? 6.785 14.195 10.273 1 92.31 63 HIS B N 1
ATOM 2513 C CA . HIS B 1 63 ? 7.109 15.617 10.281 1 92.31 63 HIS B CA 1
ATOM 2514 C C . HIS B 1 63 ? 8.375 15.891 11.086 1 92.31 63 HIS B C 1
ATOM 2516 O O . HIS B 1 63 ? 8.781 17.047 11.242 1 92.31 63 HIS B O 1
ATOM 2522 N N . ASN B 1 64 ? 9.016 14.945 11.602 1 89.88 64 ASN B N 1
ATOM 2523 C CA . ASN B 1 64 ? 10.141 15.117 12.516 1 89.88 64 ASN B CA 1
ATOM 2524 C C . ASN B 1 64 ? 11.43 15.438 11.758 1 89.88 64 ASN B C 1
ATOM 2526 O O . ASN B 1 64 ? 12.383 15.961 12.336 1 89.88 64 ASN B O 1
ATOM 2530 N N . SER B 1 65 ? 11.484 15.172 10.5 1 88.38 65 SER B N 1
ATOM 2531 C CA . SER B 1 65 ? 12.695 15.375 9.719 1 88.38 65 SER B CA 1
ATOM 2532 C C . SER B 1 65 ? 12.992 16.859 9.531 1 88.38 65 SER B C 1
ATOM 2534 O O . SER B 1 65 ? 12.07 17.656 9.359 1 88.38 65 SER B O 1
ATOM 2536 N N . LYS B 1 66 ? 14.266 17.188 9.5 1 90.38 66 LYS B N 1
ATOM 2537 C CA . LYS B 1 66 ? 14.68 18.578 9.273 1 90.38 66 LYS B CA 1
ATOM 2538 C C . LYS B 1 66 ? 14.867 18.859 7.785 1 90.38 66 LYS B C 1
ATOM 2540 O O . LYS B 1 66 ? 15.305 19.938 7.402 1 90.38 66 LYS B O 1
ATOM 2545 N N . GLU B 1 67 ? 14.547 17.875 7.023 1 91.81 67 GLU B N 1
ATOM 2546 C CA . GLU B 1 67 ? 14.586 18 5.57 1 91.81 67 GLU B CA 1
ATOM 2547 C C . GLU B 1 67 ? 13.273 17.547 4.938 1 91.81 67 GLU B C 1
ATOM 2549 O O . GLU B 1 67 ? 12.508 16.797 5.555 1 91.81 67 GLU B O 1
ATOM 2554 N N . CYS B 1 68 ? 13.062 18.031 3.812 1 93.56 68 CYS B N 1
ATOM 2555 C CA . CYS B 1 68 ? 11.906 17.578 3.033 1 93.56 68 CYS B CA 1
ATOM 2556 C C . CYS B 1 68 ? 12.352 16.922 1.73 1 93.56 68 CYS B C 1
ATOM 2558 O O . CYS B 1 68 ? 12.602 17.609 0.739 1 93.56 68 CYS B O 1
ATOM 2560 N N . ASN B 1 69 ? 12.484 15.695 1.768 1 92.94 69 ASN B N 1
ATOM 2561 C CA . ASN B 1 69 ? 12.898 14.898 0.617 1 92.94 69 ASN B CA 1
ATOM 2562 C C . ASN B 1 69 ? 12.203 13.547 0.591 1 92.94 69 ASN B C 1
ATOM 2564 O O . ASN B 1 69 ? 11.273 13.305 1.368 1 92.94 69 ASN B O 1
ATOM 2568 N N . LEU B 1 70 ? 12.625 12.719 -0.251 1 88.25 70 LEU B N 1
ATOM 2569 C CA . LEU B 1 70 ? 11.914 11.469 -0.478 1 88.25 70 LEU B CA 1
ATOM 2570 C C . LEU B 1 70 ? 12.055 10.539 0.72 1 88.25 70 LEU B C 1
ATOM 2572 O O . LEU B 1 70 ? 11.172 9.711 0.98 1 88.25 70 LEU B O 1
ATOM 2576 N N . THR B 1 71 ? 13.047 10.656 1.438 1 83.19 71 THR B N 1
ATOM 2577 C CA . THR B 1 71 ? 13.203 9.836 2.635 1 83.19 71 THR B CA 1
ATOM 2578 C C . THR B 1 71 ? 12.195 10.242 3.705 1 83.19 71 THR B C 1
ATOM 2580 O O . THR B 1 71 ? 11.688 9.398 4.445 1 83.19 71 THR B O 1
ATOM 2583 N N . THR B 1 72 ? 11.891 11.492 3.709 1 88.38 72 THR B N 1
ATOM 2584 C CA . THR B 1 72 ? 10.867 11.984 4.621 1 88.38 72 THR B CA 1
ATOM 2585 C C . THR B 1 72 ? 9.523 11.328 4.332 1 88.38 72 THR B C 1
ATOM 2587 O O . THR B 1 72 ? 8.805 10.945 5.254 1 88.38 72 THR B O 1
ATOM 2590 N N . ALA B 1 73 ? 9.312 11.164 3.072 1 89.38 73 ALA B N 1
ATOM 2591 C CA . ALA B 1 73 ? 8.047 10.562 2.652 1 89.38 73 ALA B CA 1
ATOM 2592 C C . ALA B 1 73 ? 7.902 9.148 3.203 1 89.38 73 ALA B C 1
ATOM 2594 O O . ALA B 1 73 ? 6.789 8.664 3.418 1 89.38 73 ALA B O 1
ATOM 2595 N N . LEU B 1 74 ? 8.984 8.562 3.525 1 83.88 74 LEU B N 1
ATOM 2596 C CA . LEU B 1 74 ? 8.977 7.16 3.92 1 83.88 74 LEU B CA 1
ATOM 2597 C C . LEU B 1 74 ? 8.953 7.02 5.438 1 83.88 74 LEU B C 1
ATOM 2599 O O . LEU B 1 74 ? 8.75 5.926 5.965 1 83.88 74 LEU B O 1
ATOM 2603 N N . ARG B 1 75 ? 9.148 8.141 6.051 1 81.06 75 ARG B N 1
ATOM 2604 C CA . ARG B 1 75 ? 9.188 8.109 7.512 1 81.06 75 ARG B CA 1
ATOM 2605 C C . ARG B 1 75 ? 7.777 8.188 8.094 1 81.06 75 ARG B C 1
ATOM 2607 O O . ARG B 1 75 ? 7.301 9.273 8.43 1 81.06 75 ARG B O 1
ATOM 2614 N N . ASN B 1 76 ? 7.113 7.113 8.125 1 81.75 76 ASN B N 1
ATOM 2615 C CA . ASN B 1 76 ? 5.762 7.039 8.672 1 81.75 76 ASN B CA 1
ATOM 2616 C C . ASN B 1 76 ? 5.672 6.012 9.797 1 81.75 76 ASN B C 1
ATOM 2618 O O . ASN B 1 76 ? 6.465 5.07 9.852 1 81.75 76 ASN B O 1
ATOM 2622 N N . SER B 1 77 ? 4.766 6.309 10.695 1 74.44 77 SER B N 1
ATOM 2623 C CA . SER B 1 77 ? 4.488 5.336 11.75 1 74.44 77 SER B CA 1
ATOM 2624 C C . SER B 1 77 ? 3.873 4.062 11.18 1 74.44 77 SER B C 1
ATOM 2626 O O . SER B 1 77 ? 3.039 4.125 10.273 1 74.44 77 SER B O 1
ATOM 2628 N N . LEU B 1 78 ? 4.191 2.982 11.828 1 68.69 78 LEU B N 1
ATOM 2629 C CA . LEU B 1 78 ? 3.645 1.681 11.461 1 68.69 78 LEU B CA 1
ATOM 2630 C C . LEU B 1 78 ? 2.158 1.603 11.797 1 68.69 78 LEU B C 1
ATOM 2632 O O . LEU B 1 78 ? 1.442 0.75 11.266 1 68.69 78 LEU B O 1
ATOM 2636 N N . LEU B 1 79 ? 1.744 2.52 12.562 1 72.88 79 LEU B N 1
ATOM 2637 C CA . LEU B 1 79 ? 0.365 2.465 13.039 1 72.88 79 LEU B CA 1
ATOM 2638 C C . LEU B 1 79 ? -0.548 3.305 12.148 1 72.88 79 LEU B C 1
ATOM 2640 O O . LEU B 1 79 ? -1.773 3.205 12.242 1 72.88 79 LEU B O 1
ATOM 2644 N N . LEU B 1 80 ? -0.004 4.059 11.227 1 77.44 80 LEU B N 1
ATOM 2645 C CA . LEU B 1 80 ? -0.778 4.98 10.406 1 77.44 80 LEU B CA 1
ATOM 2646 C C . LEU B 1 80 ? -1.832 4.234 9.594 1 77.44 80 LEU B C 1
ATOM 2648 O O . LEU B 1 80 ? -2.994 4.645 9.555 1 77.44 80 LEU B O 1
ATOM 2652 N N . PRO B 1 81 ? -1.535 3.102 9.031 1 69.81 81 PRO B N 1
ATOM 2653 C CA . PRO B 1 81 ? -2.525 2.395 8.219 1 69.81 81 PRO B CA 1
ATOM 2654 C C . PRO B 1 81 ? -3.711 1.89 9.031 1 69.81 81 PRO B C 1
ATOM 2656 O O . PRO B 1 81 ? -4.781 1.622 8.477 1 69.81 81 PRO B O 1
ATOM 2659 N N . CYS B 1 82 ? -3.531 1.801 10.266 1 68.06 82 CYS B N 1
ATOM 2660 C CA . CYS B 1 82 ? -4.613 1.328 11.117 1 68.06 82 CYS B CA 1
ATOM 2661 C C . CYS B 1 82 ? -5.719 2.371 11.227 1 68.06 82 CYS B C 1
ATOM 2663 O O . CYS B 1 82 ? -6.836 2.057 11.641 1 68.06 82 CYS B O 1
ATOM 2665 N N . PHE B 1 83 ? -5.434 3.521 10.758 1 73.38 83 PHE B N 1
ATOM 2666 C CA . PHE B 1 83 ? -6.402 4.594 10.961 1 73.38 83 PHE B CA 1
ATOM 2667 C C . PHE B 1 83 ? -6.914 5.125 9.633 1 73.38 83 PHE B C 1
ATOM 2669 O O . PHE B 1 83 ? -7.961 5.77 9.57 1 73.38 83 PHE B O 1
ATOM 2676 N N . ASP B 1 84 ? -6.219 4.824 8.578 1 73.19 84 ASP B N 1
ATOM 2677 C CA . ASP B 1 84 ? -6.535 5.473 7.309 1 73.19 84 ASP B CA 1
ATOM 2678 C C . ASP B 1 84 ? -7.824 4.906 6.711 1 73.19 84 ASP B C 1
ATOM 2680 O O . ASP B 1 84 ? -8.602 5.633 6.094 1 73.19 84 ASP B O 1
ATOM 2684 N N . PHE B 1 85 ? -8.164 3.693 7.023 1 70.81 85 PHE B N 1
ATOM 2685 C CA . PHE B 1 85 ? -9.273 3.008 6.363 1 70.81 85 PHE B CA 1
ATOM 2686 C C . PHE B 1 85 ? -10.609 3.637 6.754 1 70.81 85 PHE B C 1
ATOM 2688 O O . PHE B 1 85 ? -11.562 3.619 5.973 1 70.81 85 PHE B O 1
ATOM 2695 N N . VAL B 1 86 ? -10.664 4.188 7.848 1 76.5 86 VAL B N 1
ATOM 2696 C CA . VAL B 1 86 ? -11.922 4.707 8.375 1 76.5 86 VAL B CA 1
ATOM 2697 C C . VAL B 1 86 ? -12.43 5.836 7.477 1 76.5 86 VAL B C 1
ATOM 2699 O O . VAL B 1 86 ? -13.633 5.98 7.277 1 76.5 86 VAL B O 1
ATOM 2702 N N . PHE B 1 87 ? -11.531 6.414 6.816 1 79.25 87 PHE B N 1
ATOM 2703 C CA . PHE B 1 87 ? -11.914 7.621 6.098 1 79.25 87 PHE B CA 1
ATOM 2704 C C . PHE B 1 87 ? -12.383 7.285 4.688 1 79.25 87 PHE B C 1
ATOM 2706 O O . PHE B 1 87 ? -12.914 8.141 3.982 1 79.25 87 PHE B O 1
ATOM 2713 N N . TYR B 1 88 ? -12.281 6.031 4.316 1 86.69 88 TYR B N 1
ATOM 2714 C CA . TYR B 1 88 ? -12.75 5.629 2.994 1 86.69 88 TYR B CA 1
ATOM 2715 C C . TYR B 1 88 ? -14.039 4.812 3.098 1 86.69 88 TYR B C 1
ATOM 2717 O O . TYR B 1 88 ? -14.68 4.52 2.084 1 86.69 88 TYR B O 1
ATOM 2725 N N . ILE B 1 89 ? -14.469 4.535 4.285 1 89.44 89 ILE B N 1
ATOM 2726 C CA . ILE B 1 89 ? -15.656 3.723 4.523 1 89.44 89 ILE B CA 1
ATOM 2727 C C . ILE B 1 89 ? -16.875 4.41 3.924 1 89.44 89 ILE B C 1
ATOM 2729 O O . ILE B 1 89 ? -17.734 3.76 3.311 1 89.44 89 ILE B O 1
ATOM 2733 N N . PRO B 1 90 ? -16.984 5.711 4.047 1 93 90 PRO B N 1
ATOM 2734 C CA . PRO B 1 90 ? -18.141 6.367 3.434 1 93 90 PRO B CA 1
ATOM 2735 C C . PRO B 1 90 ? -18.234 6.102 1.934 1 93 90 PRO B C 1
ATOM 2737 O O . PRO B 1 90 ? -19.344 6.004 1.394 1 93 90 PRO B O 1
ATOM 2740 N N . THR B 1 91 ? -17.141 5.965 1.293 1 94.06 91 THR B N 1
ATOM 2741 C CA . THR B 1 91 ? -17.172 5.691 -0.139 1 94.06 91 THR B CA 1
ATOM 2742 C C . THR B 1 91 ? -17.688 4.281 -0.408 1 94.06 91 THR B C 1
ATOM 2744 O O . THR B 1 91 ? -18.328 4.031 -1.431 1 94.06 91 THR B O 1
ATOM 2747 N N . ALA B 1 92 ? -17.406 3.402 0.51 1 93.56 92 ALA B N 1
ATOM 2748 C CA . ALA B 1 92 ? -17.969 2.057 0.396 1 93.56 92 ALA B CA 1
ATOM 2749 C C . ALA B 1 92 ? -19.484 2.082 0.51 1 93.56 92 ALA B C 1
ATOM 2751 O O . ALA B 1 92 ? -20.188 1.439 -0.277 1 93.56 92 ALA B O 1
ATOM 2752 N N . LEU B 1 93 ? -19.953 2.836 1.448 1 95.62 93 LEU B N 1
ATOM 2753 C CA . LEU B 1 93 ? -21.391 2.963 1.665 1 95.62 93 LEU B CA 1
ATOM 2754 C C . LEU B 1 93 ? -22.062 3.572 0.444 1 95.62 93 LEU B C 1
ATOM 2756 O O . LEU B 1 93 ? -23.203 3.199 0.107 1 95.62 93 LEU B O 1
ATOM 2760 N N . LEU B 1 94 ? -21.328 4.41 -0.273 1 95.81 94 LEU B N 1
ATOM 2761 C CA . LEU B 1 94 ? -21.875 5.098 -1.434 1 95.81 94 LEU B CA 1
ATOM 2762 C C . LEU B 1 94 ? -21.719 4.25 -2.691 1 95.81 94 LEU B C 1
ATOM 2764 O O . LEU B 1 94 ? -22.141 4.66 -3.777 1 95.81 94 LEU B O 1
ATOM 2768 N N . GLY B 1 95 ? -21.016 3.15 -2.609 1 95.75 95 GLY B N 1
ATOM 2769 C CA . GLY B 1 95 ? -21.016 2.178 -3.691 1 95.75 95 GLY B CA 1
ATOM 2770 C C . GLY B 1 95 ? -19.797 2.295 -4.594 1 95.75 95 GLY B C 1
ATOM 2771 O O . GLY B 1 95 ? -19.797 1.8 -5.723 1 95.75 95 GLY B O 1
ATOM 2772 N N . ALA B 1 96 ? -18.797 2.988 -4.129 1 95 96 ALA B N 1
ATOM 2773 C CA . ALA B 1 96 ? -17.562 3.045 -4.922 1 95 96 ALA B CA 1
ATOM 2774 C C . ALA B 1 96 ? -16.922 1.671 -5.023 1 95 96 ALA B C 1
ATOM 2776 O O . ALA B 1 96 ? -16.625 1.041 -4.004 1 95 96 ALA B O 1
ATOM 2777 N N . PRO B 1 97 ? -16.703 1.22 -6.238 1 94.81 97 PRO B N 1
ATOM 2778 C CA . PRO B 1 97 ? -16.125 -0.12 -6.391 1 94.81 97 PRO B CA 1
ATOM 2779 C C . PRO B 1 97 ? -14.758 -0.259 -5.723 1 94.81 97 PRO B C 1
ATOM 2781 O O . PRO B 1 97 ? -13.93 0.645 -5.82 1 94.81 97 PRO B O 1
ATOM 2784 N N . PRO B 1 98 ? -14.531 -1.392 -5.074 1 90.88 98 PRO B N 1
ATOM 2785 C CA . PRO B 1 98 ? -13.258 -1.617 -4.398 1 90.88 98 PRO B CA 1
ATOM 2786 C C . PRO B 1 98 ? -12.055 -1.483 -5.336 1 90.88 98 PRO B C 1
ATOM 2788 O O . PRO B 1 98 ? -10.984 -1.035 -4.918 1 90.88 98 PRO B O 1
ATOM 2791 N N . SER B 1 99 ? -12.227 -1.875 -6.559 1 91.75 99 SER B N 1
ATOM 2792 C CA . SER B 1 99 ? -11.133 -1.747 -7.52 1 91.75 99 SER B CA 1
ATOM 2793 C C . SER B 1 99 ? -10.719 -0.29 -7.695 1 91.75 99 SER B C 1
ATOM 2795 O O . SER B 1 99 ? -9.531 0.015 -7.812 1 91.75 99 SER B O 1
ATOM 2797 N N . HIS B 1 100 ? -11.688 0.585 -7.691 1 94.06 100 HIS B N 1
ATOM 2798 C CA . HIS B 1 100 ? -11.398 2.01 -7.824 1 94.06 100 HIS B CA 1
ATOM 2799 C C . HIS B 1 100 ? -10.625 2.527 -6.613 1 94.06 100 HIS B C 1
ATOM 2801 O O . HIS B 1 100 ? -9.695 3.32 -6.758 1 94.06 100 HIS B O 1
ATOM 2807 N N . ILE B 1 101 ? -11.039 2.037 -5.477 1 91.19 101 ILE B N 1
ATOM 2808 C CA . ILE B 1 101 ? -10.414 2.48 -4.234 1 91.19 101 ILE B CA 1
ATOM 2809 C C . ILE B 1 101 ? -8.945 2.064 -4.219 1 91.19 101 ILE B C 1
ATOM 2811 O O . ILE B 1 101 ? -8.07 2.867 -3.881 1 91.19 101 ILE B O 1
ATOM 2815 N N . LEU B 1 102 ? -8.672 0.892 -4.59 1 88.69 102 LEU B N 1
ATOM 2816 C CA . LEU B 1 102 ? -7.297 0.404 -4.633 1 88.69 102 LEU B CA 1
ATOM 2817 C C . LEU B 1 102 ? -6.445 1.254 -5.57 1 88.69 102 LEU B C 1
ATOM 2819 O O . LEU B 1 102 ? -5.371 1.727 -5.188 1 88.69 102 LEU B O 1
ATOM 2823 N N . VAL B 1 103 ? -6.93 1.473 -6.727 1 91.94 103 VAL B N 1
ATOM 2824 C CA . VAL B 1 103 ? -6.148 2.17 -7.742 1 91.94 103 VAL B CA 1
ATOM 2825 C C . VAL B 1 103 ? -5.914 3.617 -7.312 1 91.94 103 VAL B C 1
ATOM 2827 O O . VAL B 1 103 ? -4.781 4.098 -7.312 1 91.94 103 VAL B O 1
ATOM 2830 N N . HIS B 1 104 ? -6.977 4.25 -6.914 1 93.25 104 HIS B N 1
ATOM 2831 C CA . HIS B 1 104 ? -6.879 5.676 -6.625 1 93.25 104 HIS B CA 1
ATOM 2832 C C . HIS B 1 104 ? -6.062 5.926 -5.359 1 93.25 104 HIS B C 1
ATOM 2834 O O . HIS B 1 104 ? -5.359 6.934 -5.258 1 93.25 104 HIS B O 1
ATOM 2840 N N . THR B 1 105 ? -6.125 5.086 -4.375 1 89.5 105 THR B N 1
ATOM 2841 C CA . THR B 1 105 ? -5.32 5.27 -3.172 1 89.5 105 THR B CA 1
ATOM 2842 C C . THR B 1 105 ? -3.836 5.09 -3.48 1 89.5 105 THR B C 1
ATOM 2844 O O . THR B 1 105 ? -2.99 5.805 -2.939 1 89.5 105 THR B O 1
ATOM 2847 N N . GLN B 1 106 ? -3.492 4.148 -4.355 1 89.38 106 GLN B N 1
ATOM 2848 C CA . GLN B 1 106 ? -2.102 3.963 -4.754 1 89.38 106 GLN B CA 1
ATOM 2849 C C . GLN B 1 106 ? -1.594 5.164 -5.547 1 89.38 106 GLN B C 1
ATOM 2851 O O . GLN B 1 106 ? -0.47 5.625 -5.336 1 89.38 106 GLN B O 1
ATOM 2856 N N . LEU B 1 107 ? -2.387 5.625 -6.445 1 93.25 107 LEU B N 1
ATOM 2857 C CA . LEU B 1 107 ? -1.986 6.781 -7.242 1 93.25 107 LEU B CA 1
ATOM 2858 C C . LEU B 1 107 ? -1.833 8.023 -6.367 1 93.25 107 LEU B C 1
ATOM 2860 O O . LEU B 1 107 ? -0.928 8.828 -6.582 1 93.25 107 LEU B O 1
ATOM 2864 N N . ASN B 1 108 ? -2.777 8.102 -5.445 1 93.25 108 ASN B N 1
ATOM 2865 C CA . ASN B 1 108 ? -2.678 9.195 -4.488 1 93.25 108 ASN B CA 1
ATOM 2866 C C . ASN B 1 108 ? -1.372 9.133 -3.699 1 93.25 108 ASN B C 1
ATOM 2868 O O . ASN B 1 108 ? -0.673 10.141 -3.568 1 93.25 108 ASN B O 1
ATOM 2872 N N . LEU B 1 109 ? -1.003 8.039 -3.248 1 89.38 109 LEU B N 1
ATOM 2873 C CA . LEU B 1 109 ? 0.233 7.836 -2.5 1 89.38 109 LEU B CA 1
ATOM 2874 C C . LEU B 1 109 ? 1.449 8.172 -3.355 1 89.38 109 LEU B C 1
ATOM 2876 O O . LEU B 1 109 ? 2.342 8.898 -2.916 1 89.38 109 LEU B O 1
ATOM 2880 N N . LEU B 1 110 ? 1.468 7.68 -4.559 1 92.56 110 LEU B N 1
ATOM 2881 C CA . LEU B 1 110 ? 2.596 7.918 -5.453 1 92.56 110 LEU B CA 1
ATOM 2882 C C . LEU B 1 110 ? 2.742 9.406 -5.754 1 92.56 110 LEU B C 1
ATOM 2884 O O . LEU B 1 110 ? 3.857 9.93 -5.773 1 92.56 110 LEU B O 1
ATOM 2888 N N . TYR B 1 111 ? 1.631 9.992 -5.969 1 95.88 111 TYR B N 1
ATOM 2889 C CA . TYR B 1 111 ? 1.672 11.43 -6.234 1 95.88 111 TYR B CA 1
ATOM 2890 C C . TYR B 1 111 ? 2.275 12.188 -5.055 1 95.88 111 TYR B C 1
ATOM 2892 O O . TYR B 1 111 ? 3.188 12.992 -5.234 1 95.88 111 TYR B O 1
ATOM 2900 N N . GLN B 1 112 ? 1.775 11.875 -3.875 1 95.38 112 GLN B N 1
ATOM 2901 C CA . GLN B 1 112 ? 2.203 12.594 -2.678 1 95.38 112 GLN B CA 1
ATOM 2902 C C . GLN B 1 112 ? 3.674 12.32 -2.371 1 95.38 112 GLN B C 1
ATOM 2904 O O . GLN B 1 112 ? 4.367 13.188 -1.83 1 95.38 112 GLN B O 1
ATOM 2909 N N . PHE B 1 113 ? 4.055 11.156 -2.691 1 93.56 113 PHE B N 1
ATOM 2910 C CA . PHE B 1 113 ? 5.445 10.781 -2.473 1 93.56 113 PHE B CA 1
ATOM 2911 C C . PHE B 1 113 ? 6.383 11.773 -3.148 1 93.56 113 PHE B C 1
ATOM 2913 O O . PHE B 1 113 ? 7.336 12.258 -2.529 1 93.56 113 PHE B O 1
ATOM 2920 N N . TRP B 1 114 ? 6.047 12.234 -4.309 1 94.12 114 TRP B N 1
ATOM 2921 C CA . TRP B 1 114 ? 6.922 13.07 -5.121 1 94.12 114 TRP B CA 1
ATOM 2922 C C . TRP B 1 114 ? 6.824 14.531 -4.699 1 94.12 114 TRP B C 1
ATOM 2924 O O . TRP B 1 114 ? 7.617 15.367 -5.145 1 94.12 114 TRP B O 1
ATOM 2934 N N . LEU B 1 115 ? 5.906 14.805 -3.863 1 96.94 115 LEU B N 1
ATOM 2935 C CA . LEU B 1 115 ? 5.773 16.172 -3.383 1 96.94 115 LEU B CA 1
ATOM 2936 C C . LEU B 1 115 ? 6.859 16.5 -2.367 1 96.94 115 LEU B C 1
ATOM 2938 O O . LEU B 1 115 ? 7.094 17.672 -2.059 1 96.94 115 LEU B O 1
ATOM 2942 N N . HIS B 1 116 ? 7.484 15.477 -1.844 1 96.38 116 HIS B N 1
ATOM 2943 C CA . HIS B 1 116 ? 8.531 15.68 -0.845 1 96.38 116 HIS B CA 1
ATOM 2944 C C . HIS B 1 116 ? 9.867 16.016 -1.503 1 96.38 116 HIS B C 1
ATOM 2946 O O . HIS B 1 116 ? 10.789 15.203 -1.489 1 96.38 116 HIS B O 1
ATOM 2952 N N . THR B 1 117 ? 10 17.25 -1.945 1 95.25 117 THR B N 1
ATOM 2953 C CA . THR B 1 117 ? 11.234 17.703 -2.572 1 95.25 117 THR B CA 1
ATOM 2954 C C . THR B 1 117 ? 11.391 19.219 -2.443 1 95.25 117 THR B C 1
ATOM 2956 O O . THR B 1 117 ? 10.391 19.938 -2.424 1 95.25 117 THR B O 1
ATOM 2959 N N . GLU B 1 118 ? 12.602 19.609 -2.387 1 95.75 118 GLU B N 1
ATOM 2960 C CA . GLU B 1 118 ? 12.898 21.047 -2.365 1 95.75 118 GLU B CA 1
ATOM 2961 C C . GLU B 1 118 ? 13.414 21.516 -3.721 1 95.75 118 GLU B C 1
ATOM 2963 O O . GLU B 1 118 ? 13.672 22.703 -3.908 1 95.75 118 GLU B O 1
ATOM 2968 N N . THR B 1 119 ? 13.445 20.641 -4.648 1 93 119 THR B N 1
ATOM 2969 C CA . THR B 1 119 ? 14.086 20.938 -5.926 1 93 119 THR B CA 1
ATOM 2970 C C . THR B 1 119 ? 13.141 21.719 -6.832 1 93 119 THR B C 1
ATOM 2972 O O . THR B 1 119 ? 13.586 22.438 -7.734 1 93 119 THR B O 1
ATOM 2975 N N . ILE B 1 120 ? 11.867 21.578 -6.672 1 94.69 120 ILE B N 1
ATOM 2976 C CA . ILE B 1 120 ? 10.867 22.25 -7.496 1 94.69 120 ILE B CA 1
ATOM 2977 C C . ILE B 1 120 ? 10.281 23.438 -6.727 1 94.69 120 ILE B C 1
ATOM 2979 O O . ILE B 1 120 ? 9.555 23.25 -5.746 1 94.69 120 ILE B O 1
ATOM 2983 N N . SER B 1 121 ? 10.547 24.516 -7.184 1 94.44 121 SER B N 1
ATOM 2984 C CA . SER B 1 121 ? 10.117 25.719 -6.461 1 94.44 121 SER B CA 1
ATOM 2985 C C . SER B 1 121 ? 8.641 26 -6.699 1 94.44 121 SER B C 1
ATOM 2987 O O . SER B 1 121 ? 7.879 26.188 -5.746 1 94.44 121 SER B O 1
ATOM 2989 N N . SER B 1 122 ? 8.273 26.047 -7.973 1 95.12 122 SER B N 1
ATOM 2990 C CA . SER B 1 122 ? 6.883 26.344 -8.312 1 95.12 122 SER B CA 1
ATOM 2991 C C . SER B 1 122 ? 6.465 25.641 -9.602 1 95.12 122 SER B C 1
ATOM 2993 O O . SER B 1 122 ? 7.305 25.344 -10.453 1 95.12 122 SER B O 1
ATOM 2995 N N . LEU B 1 123 ? 5.176 25.359 -9.695 1 96.06 123 LEU B N 1
ATOM 2996 C CA . LEU B 1 123 ? 4.625 24.781 -10.922 1 96.06 123 LEU B CA 1
ATOM 2997 C C . LEU B 1 123 ? 3.65 25.75 -11.578 1 96.06 123 LEU B C 1
ATOM 2999 O O . LEU B 1 123 ? 2.826 25.344 -12.406 1 96.06 123 LEU B O 1
ATOM 3003 N N . GLY B 1 124 ? 3.715 27 -11.141 1 95.81 124 GLY B N 1
ATOM 3004 C CA . GLY B 1 124 ? 2.949 28.047 -11.781 1 95.81 124 GLY B CA 1
ATOM 3005 C C . GLY B 1 124 ? 1.451 27.891 -11.609 1 95.81 124 GLY B C 1
ATOM 3006 O O . GLY B 1 124 ? 0.972 27.656 -10.5 1 95.81 124 GLY B O 1
ATOM 3007 N N . PRO B 1 125 ? 0.705 28 -12.672 1 95.56 125 PRO B N 1
ATOM 3008 C CA . PRO B 1 125 ? -0.757 28.031 -12.586 1 95.56 125 PRO B CA 1
ATOM 3009 C C . PRO B 1 125 ? -1.344 26.703 -12.109 1 95.56 125 PRO B C 1
ATOM 3011 O O . PRO B 1 125 ? -2.484 26.656 -11.641 1 95.56 125 PRO B O 1
ATOM 3014 N N . LEU B 1 126 ? -0.632 25.609 -12.195 1 96.06 126 LEU B N 1
ATOM 3015 C CA . LEU B 1 126 ? -1.104 24.312 -11.719 1 96.06 126 LEU B CA 1
ATOM 3016 C C . LEU B 1 126 ? -1.338 24.344 -10.211 1 96.06 126 LEU B C 1
ATOM 3018 O O . LEU B 1 126 ? -2.104 23.531 -9.68 1 96.06 126 LEU B O 1
ATOM 3022 N N . GLU B 1 127 ? -0.732 25.281 -9.586 1 96.75 127 GLU B N 1
ATOM 3023 C CA . GLU B 1 127 ? -0.775 25.375 -8.125 1 96.75 127 GLU B CA 1
ATOM 3024 C C . GLU B 1 127 ? -2.16 25.797 -7.641 1 96.75 127 GLU B C 1
ATOM 3026 O O . GLU B 1 127 ? -2.467 25.672 -6.453 1 96.75 127 GLU B O 1
ATOM 3031 N N . TYR B 1 128 ? -3.002 26.25 -8.547 1 96.88 128 TYR B N 1
ATOM 3032 C CA . TYR B 1 128 ? -4.359 26.609 -8.156 1 96.88 128 TYR B CA 1
ATOM 3033 C C . TYR B 1 128 ? -5.242 25.375 -8.039 1 96.88 128 TYR B C 1
ATOM 3035 O O . TYR B 1 128 ? -6.293 25.422 -7.395 1 96.88 128 TYR B O 1
ATOM 3043 N N . ILE B 1 129 ? -4.758 24.312 -8.617 1 97.56 129 ILE B N 1
ATOM 3044 C CA . ILE B 1 129 ? -5.645 23.156 -8.727 1 97.56 129 ILE B CA 1
ATOM 3045 C C . ILE B 1 129 ? -5.02 21.953 -8.016 1 97.56 129 ILE B C 1
ATOM 3047 O O . ILE B 1 129 ? -5.703 21.25 -7.277 1 97.56 129 ILE B O 1
ATOM 3051 N N . ILE B 1 130 ? -3.746 21.734 -8.227 1 98.19 130 ILE B N 1
ATOM 3052 C CA . ILE B 1 130 ? -3.125 20.531 -7.695 1 98.19 130 ILE B CA 1
ATOM 3053 C C . ILE B 1 130 ? -2.154 20.891 -6.578 1 98.19 130 ILE B C 1
ATOM 3055 O O . ILE B 1 130 ? -1.611 22 -6.559 1 98.19 130 ILE B O 1
ATOM 3059 N N . ASN B 1 131 ? -2.01 19.953 -5.633 1 98.5 131 ASN B N 1
ATOM 3060 C CA . ASN B 1 131 ? -0.974 20.078 -4.613 1 98.5 131 ASN B CA 1
ATOM 3061 C C . ASN B 1 131 ? 0.423 19.984 -5.223 1 98.5 131 ASN B C 1
ATOM 3063 O O . ASN B 1 131 ? 0.661 19.172 -6.125 1 98.5 131 ASN B O 1
ATOM 3067 N N . THR B 1 132 ? 1.271 20.875 -4.855 1 98.38 132 THR B N 1
ATOM 3068 C CA . THR B 1 132 ? 2.615 20.938 -5.418 1 98.38 132 THR B CA 1
ATOM 3069 C C . THR B 1 132 ? 3.668 20.844 -4.316 1 98.38 132 THR B C 1
ATOM 3071 O O . THR B 1 132 ? 3.344 20.938 -3.133 1 98.38 132 THR B O 1
ATOM 3074 N N . PRO B 1 133 ? 4.926 20.641 -4.75 1 98.06 133 PRO B N 1
ATOM 3075 C CA . PRO B 1 133 ? 5.992 20.609 -3.746 1 98.06 133 PRO B CA 1
ATOM 3076 C C . PRO B 1 133 ? 6.047 21.891 -2.908 1 98.06 133 PRO B C 1
ATOM 3078 O O . PRO B 1 133 ? 6.32 21.828 -1.706 1 98.06 133 PRO B O 1
ATOM 3081 N N . SER B 1 134 ? 5.797 22.953 -3.482 1 98.19 134 SER B N 1
ATOM 3082 C CA . SER B 1 134 ? 5.75 24.203 -2.734 1 98.19 134 SER B CA 1
ATOM 3083 C C . SER B 1 134 ? 4.723 24.141 -1.61 1 98.19 134 SER B C 1
ATOM 3085 O O . SER B 1 134 ? 5.027 24.469 -0.463 1 98.19 134 SER B O 1
ATOM 3087 N N . HIS B 1 135 ? 3.518 23.703 -1.927 1 98.56 135 HIS B N 1
ATOM 3088 C CA . HIS B 1 135 ? 2.467 23.547 -0.928 1 98.56 135 HIS B CA 1
ATOM 3089 C C . HIS B 1 135 ? 2.885 22.562 0.165 1 98.56 135 HIS B C 1
ATOM 3091 O O . HIS B 1 135 ? 2.635 22.812 1.349 1 98.56 135 HIS B O 1
ATOM 3097 N N . HIS B 1 136 ? 3.479 21.516 -0.292 1 98.56 136 HIS B N 1
ATOM 3098 C CA . HIS B 1 136 ? 3.822 20.453 0.63 1 98.56 136 HIS B CA 1
ATOM 3099 C C . HIS B 1 136 ? 4.961 20.859 1.557 1 98.56 136 HIS B C 1
ATOM 3101 O O . HIS B 1 136 ? 5.012 20.438 2.713 1 98.56 136 HIS B O 1
ATOM 3107 N N . ARG B 1 137 ? 5.914 21.672 1.054 1 98.25 137 ARG B N 1
ATOM 3108 C CA . ARG B 1 137 ? 6.945 22.234 1.921 1 98.25 137 ARG B CA 1
ATOM 3109 C C . ARG B 1 137 ? 6.324 23.062 3.041 1 98.25 137 ARG B C 1
ATOM 3111 O O . ARG B 1 137 ? 6.691 22.906 4.207 1 98.25 137 ARG B O 1
ATOM 3118 N N . VAL B 1 138 ? 5.348 23.859 2.719 1 98 138 VAL B N 1
ATOM 3119 C CA . VAL B 1 138 ? 4.637 24.625 3.729 1 98 138 VAL B CA 1
ATOM 3120 C C . VAL B 1 138 ? 3.963 23.688 4.723 1 98 138 VAL B C 1
ATOM 3122 O O . VAL B 1 138 ? 4.035 23.891 5.938 1 98 138 VAL B O 1
ATOM 3125 N N . HIS B 1 139 ? 3.357 22.641 4.25 1 98.44 139 HIS B N 1
ATOM 3126 C CA . HIS B 1 139 ? 2.686 21.656 5.102 1 98.44 139 HIS B CA 1
ATOM 3127 C C . HIS B 1 139 ? 3.65 21.062 6.113 1 98.44 139 HIS B C 1
ATOM 3129 O O . HIS B 1 139 ? 3.293 20.859 7.277 1 98.44 139 HIS B O 1
ATOM 3135 N N . HIS B 1 140 ? 4.824 20.812 5.727 1 97.25 140 HIS B N 1
ATOM 3136 C CA . HIS B 1 140 ? 5.809 20.172 6.59 1 97.25 140 HIS B CA 1
ATOM 3137 C C . HIS B 1 140 ? 6.559 21.188 7.43 1 97.25 140 HIS B C 1
ATOM 3139 O O . HIS B 1 140 ? 7.367 20.828 8.289 1 97.25 140 HIS B O 1
ATOM 3145 N N . GLY B 1 141 ? 6.324 22.469 7.234 1 95.88 141 GLY B N 1
ATOM 3146 C CA . GLY B 1 141 ? 7.051 23.516 7.938 1 95.88 141 GLY B CA 1
ATOM 3147 C C . GLY B 1 141 ? 6.633 23.672 9.383 1 95.88 141 GLY B C 1
ATOM 3148 O O . GLY B 1 141 ? 5.465 23.453 9.727 1 95.88 141 GLY B O 1
ATOM 3149 N N . CYS B 1 142 ? 7.637 24.141 10.102 1 93.44 142 CYS B N 1
ATOM 3150 C CA . CYS B 1 142 ? 7.324 24.422 11.492 1 93.44 142 CYS B CA 1
ATOM 3151 C C . CYS B 1 142 ? 7.289 25.922 11.75 1 93.44 142 CYS B C 1
ATOM 3153 O O . CYS B 1 142 ? 7.113 26.359 12.891 1 93.44 142 CYS B O 1
ATOM 3155 N N . ASN B 1 143 ? 7.461 26.719 10.688 1 93.06 143 ASN B N 1
ATOM 3156 C CA . ASN B 1 143 ? 7.164 28.141 10.789 1 93.06 143 ASN B CA 1
ATOM 3157 C C . ASN B 1 143 ? 5.734 28.375 11.273 1 93.06 143 ASN B C 1
ATOM 3159 O O . ASN B 1 143 ? 4.836 27.594 10.977 1 93.06 143 ASN B O 1
ATOM 3163 N N . ARG B 1 144 ? 5.516 29.5 11.867 1 92.44 144 ARG B N 1
ATOM 3164 C CA . ARG B 1 144 ? 4.188 29.812 12.383 1 92.44 144 ARG B CA 1
ATOM 3165 C C . ARG B 1 144 ? 3.148 29.797 11.273 1 92.44 144 ARG B C 1
ATOM 3167 O O . ARG B 1 144 ? 2.064 29.234 11.438 1 92.44 144 ARG B O 1
ATOM 3174 N N . TYR B 1 145 ? 3.482 30.328 10.125 1 93.69 145 TYR B N 1
ATOM 3175 C CA . TYR B 1 145 ? 2.5 30.438 9.055 1 93.69 145 TYR B CA 1
ATOM 3176 C C . TYR B 1 145 ? 2.23 29.078 8.43 1 93.69 145 TYR B C 1
ATOM 3178 O O . TYR B 1 145 ? 1.25 28.906 7.695 1 93.69 145 TYR B O 1
ATOM 3186 N N . CYS B 1 146 ? 3.086 28.094 8.711 1 95.81 146 CYS B N 1
ATOM 3187 C CA . CYS B 1 146 ? 3.004 26.766 8.102 1 95.81 146 CYS B CA 1
ATOM 3188 C C . CYS B 1 146 ? 2.1 25.844 8.906 1 95.81 146 CYS B C 1
ATOM 3190 O O . CYS B 1 146 ? 1.661 24.812 8.406 1 95.81 146 CYS B O 1
ATOM 3192 N N . ILE B 1 147 ? 1.846 26.156 10.086 1 95 147 ILE B N 1
ATOM 3193 C CA . ILE B 1 147 ? 1.196 25.234 11.008 1 95 147 ILE B CA 1
ATOM 3194 C C . ILE B 1 147 ? -0.248 25 10.57 1 95 147 ILE B C 1
ATOM 3196 O O . ILE B 1 147 ? -0.999 25.953 10.344 1 95 147 ILE B O 1
ATOM 3200 N N . ASP B 1 148 ? -0.614 23.734 10.438 1 95.94 148 ASP B N 1
ATOM 3201 C CA . ASP B 1 148 ? -1.975 23.281 10.164 1 95.94 148 ASP B CA 1
ATOM 3202 C C . ASP B 1 148 ? -2.471 23.812 8.82 1 95.94 148 ASP B C 1
ATOM 3204 O O . ASP B 1 148 ? -3.572 24.375 8.734 1 95.94 148 ASP B O 1
ATOM 3208 N N . LYS B 1 149 ? -1.608 23.688 7.84 1 98 149 LYS B N 1
ATOM 3209 C CA . LYS B 1 149 ? -1.938 24.172 6.5 1 98 149 LYS B CA 1
ATOM 3210 C C . LYS B 1 149 ? -1.689 23.094 5.449 1 98 149 LYS B C 1
ATOM 3212 O O . LYS B 1 149 ? -0.855 22.203 5.645 1 98 149 LYS B O 1
ATOM 3217 N N . ASN B 1 150 ? -2.408 23.141 4.363 1 98.75 150 ASN B N 1
ATOM 3218 C CA . ASN B 1 150 ? -2.197 22.375 3.135 1 98.75 150 ASN B CA 1
ATOM 3219 C C . ASN B 1 150 ? -2.215 20.875 3.393 1 98.75 150 ASN B C 1
ATOM 3221 O O . ASN B 1 150 ? -1.223 20.188 3.143 1 98.75 150 ASN B O 1
ATOM 3225 N N . TYR B 1 151 ? -3.385 20.344 3.689 1 98.38 151 TYR B N 1
ATOM 3226 C CA . TYR B 1 151 ? -3.59 18.953 4.039 1 98.38 151 TYR B CA 1
ATOM 3227 C C . TYR B 1 151 ? -3.844 18.109 2.795 1 98.38 151 TYR B C 1
ATOM 3229 O O . TYR B 1 151 ? -3.82 16.875 2.855 1 98.38 151 TYR B O 1
ATOM 3237 N N . ALA B 1 152 ? -4.059 18.75 1.672 1 98.38 152 ALA B N 1
ATOM 3238 C CA . ALA B 1 152 ? -4.527 18.062 0.467 1 98.38 152 ALA B CA 1
ATOM 3239 C C . ALA B 1 152 ? -3.512 17.031 -0.005 1 98.38 152 ALA B C 1
ATOM 3241 O O . ALA B 1 152 ? -2.303 17.219 0.165 1 98.38 152 ALA B O 1
ATOM 3242 N N . GLY B 1 153 ? -4.039 15.969 -0.6 1 97 153 GLY B N 1
ATOM 3243 C CA . GLY B 1 153 ? -3.178 14.992 -1.25 1 97 153 GLY B CA 1
ATOM 3244 C C . GLY B 1 153 ? -2.811 15.375 -2.672 1 97 153 GLY B C 1
ATOM 3245 O O . GLY B 1 153 ? -1.709 15.867 -2.924 1 97 153 GLY B O 1
ATOM 3246 N N . VAL B 1 154 ? -3.842 15.344 -3.518 1 98.12 154 VAL B N 1
ATOM 3247 C CA . VAL B 1 154 ? -3.6 15.641 -4.922 1 98.12 154 VAL B CA 1
ATOM 3248 C C . VAL B 1 154 ? -4.168 17.016 -5.266 1 98.12 154 VAL B C 1
ATOM 3250 O O . VAL B 1 154 ? -3.477 17.859 -5.852 1 98.12 154 VAL B O 1
ATOM 3253 N N . LEU B 1 155 ? -5.387 17.25 -4.914 1 98.5 155 LEU B N 1
ATOM 3254 C CA . LEU B 1 155 ? -6.059 18.484 -5.277 1 98.5 155 LEU B CA 1
ATOM 3255 C C . LEU B 1 155 ? -5.961 19.516 -4.148 1 98.5 155 LEU B C 1
ATOM 3257 O O . LEU B 1 155 ? -6.59 19.344 -3.098 1 98.5 155 LEU B O 1
ATOM 3261 N N . ILE B 1 156 ? -5.336 20.656 -4.426 1 98.75 156 ILE B N 1
ATOM 3262 C CA . ILE B 1 156 ? -5.145 21.703 -3.424 1 98.75 156 ILE B CA 1
ATOM 3263 C C . ILE B 1 156 ? -6.445 22.484 -3.232 1 98.75 156 ILE B C 1
ATOM 3265 O O . ILE B 1 156 ? -6.574 23.266 -2.289 1 98.75 156 ILE B O 1
ATOM 3269 N N . ILE B 1 157 ? -7.414 22.25 -3.99 1 98.31 157 ILE B N 1
ATOM 3270 C CA . ILE B 1 157 ? -8.688 22.969 -3.971 1 98.31 157 ILE B CA 1
ATOM 3271 C C . ILE B 1 157 ? -9.391 22.734 -2.635 1 98.31 157 ILE B C 1
ATOM 3273 O O . ILE B 1 157 ? -10.141 23.594 -2.166 1 98.31 157 ILE B O 1
ATOM 3277 N N . TRP B 1 158 ? -9.195 21.562 -2.021 1 98.56 158 TRP B N 1
ATOM 3278 C CA . TRP B 1 158 ? -9.828 21.297 -0.735 1 98.56 158 TRP B CA 1
ATOM 3279 C C . TRP B 1 158 ? -9.359 22.297 0.321 1 98.56 158 TRP B C 1
ATOM 3281 O O . TRP B 1 158 ? -10.164 22.812 1.103 1 98.56 158 TRP B O 1
ATOM 3291 N N . ASP B 1 159 ? -8.102 22.547 0.296 1 98.81 159 ASP B N 1
ATOM 3292 C CA . ASP B 1 159 ? -7.566 23.516 1.243 1 98.81 159 ASP B CA 1
ATOM 3293 C C . ASP B 1 159 ? -8.148 24.906 0.997 1 98.81 159 ASP B C 1
ATOM 3295 O O . ASP B 1 159 ? -8.383 25.656 1.939 1 98.81 159 ASP B O 1
ATOM 3299 N N . ARG B 1 160 ? -8.344 25.219 -0.163 1 98.25 160 ARG B N 1
ATOM 3300 C CA . ARG B 1 160 ? -8.938 26.5 -0.5 1 98.25 160 ARG B CA 1
ATOM 3301 C C . ARG B 1 160 ? -10.406 26.547 -0.087 1 98.25 160 ARG B C 1
ATOM 3303 O O . ARG B 1 160 ? -10.859 27.562 0.47 1 98.25 160 ARG B O 1
ATOM 3310 N N . ILE B 1 161 ? -11.109 25.531 -0.33 1 98.31 161 ILE B N 1
ATOM 3311 C CA . ILE B 1 161 ? -12.531 25.469 -0.017 1 98.31 161 ILE B CA 1
ATOM 3312 C C . ILE B 1 161 ? -12.727 25.484 1.497 1 98.31 161 ILE B C 1
ATOM 3314 O O . ILE B 1 161 ? -13.609 26.188 2.002 1 98.31 161 ILE B O 1
ATOM 3318 N N . PHE B 1 162 ? -11.859 24.797 2.221 1 98.31 162 PHE B N 1
ATOM 3319 C CA . PHE B 1 162 ? -12.094 24.641 3.65 1 98.31 162 PHE B CA 1
ATOM 3320 C C . PHE B 1 162 ? -11.227 25.609 4.453 1 98.31 162 PHE B C 1
ATOM 3322 O O . PHE B 1 162 ? -11.195 25.547 5.684 1 98.31 162 PHE B O 1
ATOM 3329 N N . GLY B 1 163 ? -10.461 26.469 3.787 1 97.88 163 GLY B N 1
ATOM 3330 C CA . GLY B 1 163 ? -9.797 27.594 4.43 1 97.88 163 GLY B CA 1
ATOM 3331 C C . GLY B 1 163 ? -8.469 27.219 5.062 1 97.88 163 GLY B C 1
ATOM 3332 O O . GLY B 1 163 ? -8.031 27.859 6.02 1 97.88 163 GLY B O 1
ATOM 3333 N N . THR B 1 164 ? -7.789 26.203 4.574 1 98.38 164 THR B N 1
ATOM 3334 C CA . THR B 1 164 ? -6.523 25.781 5.16 1 98.38 164 THR B CA 1
ATOM 3335 C C . THR B 1 164 ? -5.371 26.016 4.184 1 98.38 164 THR B C 1
ATOM 3337 O O . THR B 1 164 ? -4.238 25.594 4.445 1 98.38 164 THR B O 1
ATOM 3340 N N . PHE B 1 165 ? -5.641 26.719 3.137 1 98.69 165 PHE B N 1
ATOM 3341 C CA . PHE B 1 165 ? -4.617 26.953 2.127 1 98.69 165 PHE B CA 1
ATOM 3342 C C . PHE B 1 165 ? -3.625 28.016 2.598 1 98.69 165 PHE B C 1
ATOM 3344 O O . PHE B 1 165 ? -4.02 29.031 3.182 1 98.69 165 PHE B O 1
ATOM 3351 N N . GLU B 1 166 ? -2.34 27.812 2.379 1 98.38 166 GLU B N 1
ATOM 3352 C CA . GLU B 1 166 ? -1.271 28.766 2.625 1 98.38 166 GLU B CA 1
ATOM 3353 C C . GLU B 1 166 ? -0.171 28.656 1.574 1 98.38 166 GLU B C 1
ATOM 3355 O O . GLU B 1 166 ? 0.434 27.594 1.416 1 98.38 166 GLU B O 1
ATOM 3360 N N . PRO B 1 167 ? 0.091 29.734 0.778 1 97.5 167 PRO B N 1
ATOM 3361 C CA . PRO B 1 167 ? 1.206 29.703 -0.172 1 97.5 167 PRO B CA 1
ATOM 3362 C C . PRO B 1 167 ? 2.566 29.812 0.512 1 97.5 167 PRO B C 1
ATOM 3364 O O . PRO B 1 167 ? 2.656 30.312 1.639 1 97.5 167 PRO B O 1
ATOM 3367 N N . GLU B 1 168 ? 3.537 29.297 -0.155 1 97.44 168 GLU B N 1
ATOM 3368 C CA . GLU B 1 168 ? 4.902 29.453 0.336 1 97.44 168 GLU B CA 1
ATOM 3369 C C . GLU B 1 168 ? 5.363 30.906 0.229 1 97.44 168 GLU B C 1
ATOM 3371 O O . GLU B 1 168 ? 5.367 31.484 -0.861 1 97.44 168 GLU B O 1
ATOM 3376 N N . SER B 1 169 ? 5.715 31.5 1.321 1 94.38 169 SER B N 1
ATOM 3377 C CA . SER B 1 169 ? 6.039 32.906 1.32 1 94.38 169 SER B CA 1
ATOM 3378 C C . SER B 1 169 ? 7.457 33.156 1.822 1 94.38 169 SER B C 1
ATOM 3380 O O . SER B 1 169 ? 8.062 34.188 1.514 1 94.38 169 SER B O 1
ATOM 3382 N N . GLU B 1 170 ? 7.984 32.375 2.68 1 92.19 170 GLU B N 1
ATOM 3383 C CA . GLU B 1 170 ? 9.352 32.469 3.186 1 92.19 170 GLU B CA 1
ATOM 3384 C C . GLU B 1 170 ? 9.992 31.062 3.248 1 92.19 170 GLU B C 1
ATOM 3386 O O . GLU B 1 170 ? 9.32 30.062 3.029 1 92.19 170 GLU B O 1
ATOM 3391 N N . GLN B 1 171 ? 11.25 31.125 3.512 1 93.44 171 GLN B N 1
ATOM 3392 C CA . GLN B 1 171 ? 11.961 29.859 3.625 1 93.44 171 GLN B CA 1
ATOM 3393 C C . GLN B 1 171 ? 11.352 28.984 4.715 1 93.44 171 GLN B C 1
ATOM 3395 O O . GLN B 1 171 ? 11.086 29.453 5.824 1 93.44 171 GLN B O 1
ATOM 3400 N N . VAL B 1 172 ? 11.133 27.75 4.367 1 95.56 172 VAL B N 1
ATOM 3401 C CA . VAL B 1 172 ? 10.469 26.828 5.281 1 95.56 172 VAL B CA 1
ATOM 3402 C C . VAL B 1 172 ? 11.516 26.109 6.133 1 95.56 172 VAL B C 1
ATOM 3404 O O . VAL B 1 172 ? 12.531 25.641 5.613 1 95.56 172 VAL B O 1
ATOM 3407 N N . VAL B 1 173 ? 11.273 26.078 7.402 1 94.75 173 VAL B N 1
ATOM 3408 C CA . VAL B 1 173 ? 12.047 25.281 8.344 1 94.75 173 VAL B CA 1
ATOM 3409 C C . VAL B 1 173 ? 11.258 24.031 8.734 1 94.75 173 VAL B C 1
ATOM 3411 O O . VAL B 1 173 ? 10.062 24.109 9.008 1 94.75 173 VAL B O 1
ATOM 3414 N N . TYR B 1 174 ? 11.914 22.922 8.711 1 94.31 174 TYR B N 1
ATOM 3415 C CA . TYR B 1 174 ? 11.219 21.656 8.938 1 94.31 174 TYR B CA 1
ATOM 3416 C C . TYR B 1 174 ? 11.469 21.141 10.344 1 94.31 174 TYR B C 1
ATOM 3418 O O . TYR B 1 174 ? 12.367 21.625 11.039 1 94.31 174 TYR B O 1
ATOM 3426 N N . GLY B 1 175 ? 10.688 20.141 10.688 1 89 175 GLY B N 1
ATOM 3427 C CA . GLY B 1 175 ? 10.766 19.547 12.016 1 89 175 GLY B CA 1
ATOM 3428 C C . GLY B 1 175 ? 9.531 19.797 12.852 1 89 175 GLY B C 1
ATOM 3429 O O . GLY B 1 175 ? 8.5 20.25 12.336 1 89 175 GLY B O 1
ATOM 3430 N N . LEU B 1 176 ? 9.633 19.406 14.109 1 85.56 176 LEU B N 1
ATOM 3431 C CA . LEU B 1 176 ? 8.531 19.625 15.039 1 85.56 176 LEU B CA 1
ATOM 3432 C C . LEU B 1 176 ? 8.703 20.953 15.781 1 85.56 176 LEU B C 1
ATOM 3434 O O . LEU B 1 176 ? 9.812 21.469 15.891 1 85.56 176 LEU B O 1
ATOM 3438 N N . THR B 1 177 ? 7.668 21.469 16.172 1 78.38 177 THR B N 1
ATOM 3439 C CA . THR B 1 177 ? 7.707 22.734 16.891 1 78.38 177 THR B CA 1
ATOM 3440 C C . THR B 1 177 ? 8.359 22.547 18.266 1 78.38 177 THR B C 1
ATOM 3442 O O . THR B 1 177 ? 8.859 23.5 18.844 1 78.38 177 THR B O 1
ATOM 3445 N N . HIS B 1 178 ? 8.266 21.328 18.75 1 73.88 178 HIS B N 1
ATOM 3446 C CA . HIS B 1 178 ? 8.953 21.047 20 1 73.88 178 HIS B CA 1
ATOM 3447 C C . HIS B 1 178 ? 10.133 20.094 19.781 1 73.88 178 HIS B C 1
ATOM 3449 O O . HIS B 1 178 ? 10.047 19.172 18.969 1 73.88 178 HIS B O 1
ATOM 3455 N N . THR B 1 179 ? 11.258 20.625 20.25 1 59.88 179 THR B N 1
ATOM 3456 C CA . THR B 1 179 ? 12.484 19.859 20.047 1 59.88 179 THR B CA 1
ATOM 3457 C C . THR B 1 179 ? 12.391 18.516 20.75 1 59.88 179 THR B C 1
ATOM 3459 O O . THR B 1 179 ? 12.039 18.438 21.922 1 59.88 179 THR B O 1
ATOM 3462 N N . VAL B 1 180 ? 12.266 17.484 19.953 1 60.41 180 VAL B N 1
ATOM 3463 C CA . VAL B 1 180 ? 12.383 16.156 20.562 1 60.41 180 VAL B CA 1
ATOM 3464 C C . VAL B 1 180 ? 13.836 15.688 20.5 1 60.41 180 VAL B C 1
ATOM 3466 O O . VAL B 1 180 ? 14.547 15.977 19.531 1 60.41 180 VAL B O 1
ATOM 3469 N N . SER B 1 181 ? 14.43 15.406 21.609 1 55.25 181 SER B N 1
ATOM 3470 C CA . SER B 1 181 ? 15.852 15.102 21.797 1 55.25 181 SER B CA 1
ATOM 3471 C C . SER B 1 181 ? 16.219 13.773 21.141 1 55.25 181 SER B C 1
ATOM 3473 O O . SER B 1 181 ? 17.391 13.383 21.125 1 55.25 181 SER B O 1
ATOM 3475 N N . THR B 1 182 ? 15.156 13.047 20.734 1 56.62 182 THR B N 1
ATOM 3476 C CA . THR B 1 182 ? 15.602 11.766 20.203 1 56.62 182 THR B CA 1
ATOM 3477 C C . THR B 1 182 ? 15.25 11.633 18.719 1 56.62 182 THR B C 1
ATOM 3479 O O . THR B 1 182 ? 14.188 12.086 18.297 1 56.62 182 THR B O 1
ATOM 3482 N N . PHE B 1 183 ? 16.234 11.133 17.922 1 58.25 183 PHE B N 1
ATOM 3483 C CA . PHE B 1 183 ? 16.016 10.891 16.5 1 58.25 183 PHE B CA 1
ATOM 3484 C C . PHE B 1 183 ? 15.648 9.438 16.25 1 58.25 183 PHE B C 1
ATOM 3486 O O . PHE B 1 183 ? 15.57 9 15.102 1 58.25 183 PHE B O 1
ATOM 3493 N N . ASN B 1 184 ? 15.398 8.727 17.375 1 62.84 184 ASN B N 1
ATOM 3494 C CA . ASN B 1 184 ? 14.984 7.344 17.156 1 62.84 184 ASN B CA 1
ATOM 3495 C C . ASN B 1 184 ? 13.492 7.25 16.844 1 62.84 184 ASN B C 1
ATOM 3497 O O . ASN B 1 184 ? 12.656 7.613 17.672 1 62.84 184 ASN B O 1
ATOM 3501 N N . PRO B 1 185 ? 13.148 6.844 15.664 1 64.88 185 PRO B N 1
ATOM 3502 C CA . PRO B 1 185 ? 11.75 6.824 15.227 1 64.88 185 PRO B CA 1
ATOM 3503 C C . PRO B 1 185 ? 10.844 6.043 16.172 1 64.88 1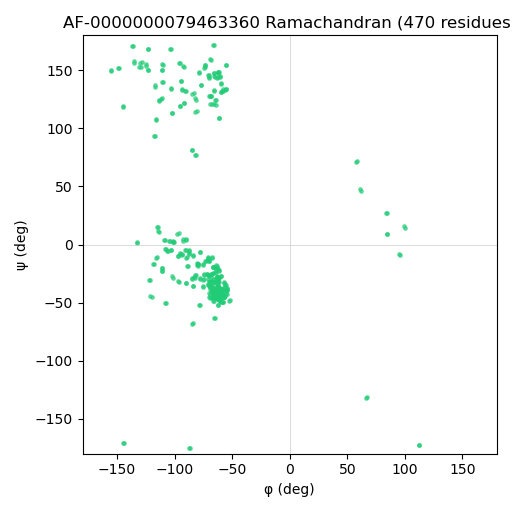85 PRO B C 1
ATOM 3505 O O . PRO B 1 185 ? 9.703 6.453 16.438 1 64.88 185 PRO B O 1
ATOM 3508 N N . MET B 1 186 ? 11.336 4.992 16.656 1 65.38 186 MET B N 1
ATOM 3509 C CA . MET B 1 186 ? 10.508 4.191 17.547 1 65.38 186 MET B CA 1
ATOM 3510 C C . MET B 1 186 ? 10.273 4.922 18.875 1 65.38 186 MET B C 1
ATOM 3512 O O . MET B 1 186 ? 9.156 4.914 19.391 1 65.38 186 MET B O 1
ATOM 3516 N N . LYS B 1 187 ? 11.25 5.574 19.344 1 67.5 187 LYS B N 1
ATOM 3517 C CA . LYS B 1 187 ? 11.125 6.301 20.594 1 67.5 187 LYS B CA 1
ATOM 3518 C C . LYS B 1 187 ? 10.203 7.508 20.453 1 67.5 187 LYS B C 1
ATOM 3520 O O . LYS B 1 187 ? 9.422 7.816 21.359 1 67.5 187 LYS B O 1
ATOM 3525 N N . LEU B 1 188 ? 10.266 8.023 19.266 1 68.25 188 LEU B N 1
ATOM 3526 C CA . LEU B 1 188 ? 9.461 9.219 19.031 1 68.25 188 LEU B CA 1
ATOM 3527 C C . LEU B 1 188 ? 7.973 8.875 19.031 1 68.25 188 LEU B C 1
ATOM 3529 O O . LEU B 1 188 ? 7.164 9.578 19.641 1 68.25 188 LEU B O 1
ATOM 3533 N N . GLN B 1 189 ? 7.602 7.812 18.328 1 70.81 189 GLN B N 1
ATOM 3534 C CA . GLN B 1 189 ? 6.203 7.402 18.25 1 70.81 189 GLN B CA 1
ATOM 3535 C C . GLN B 1 189 ? 5.664 7.031 19.625 1 70.81 189 GLN B C 1
ATOM 3537 O O . GLN B 1 189 ? 4.57 7.449 20.016 1 70.81 189 GLN B O 1
ATOM 3542 N N . PHE B 1 190 ? 6.387 6.367 20.281 1 79.94 190 PHE B N 1
ATOM 3543 C CA . PHE B 1 190 ? 5.941 5.891 21.578 1 79.94 190 PHE B CA 1
ATOM 3544 C C . PHE B 1 190 ? 5.938 7.023 22.609 1 79.94 190 PHE B C 1
ATOM 3546 O O . PHE B 1 190 ? 5.086 7.059 23.5 1 79.94 190 PHE B O 1
ATOM 3553 N N . HIS B 1 191 ? 6.836 7.902 22.359 1 82.44 191 HIS B N 1
ATOM 3554 C CA . HIS B 1 191 ? 6.934 9.023 23.297 1 82.44 191 HIS B CA 1
ATOM 3555 C C . HIS B 1 191 ? 5.672 9.875 23.266 1 82.44 191 HIS B C 1
ATOM 3557 O O . HIS B 1 191 ? 5.172 10.297 24.297 1 82.44 191 HIS B O 1
ATOM 3563 N N . HIS B 1 192 ? 5.137 10.102 22.141 1 87.88 192 HIS B N 1
ATOM 3564 C CA . HIS B 1 192 ? 3.934 10.922 22.047 1 87.88 192 HIS B CA 1
ATOM 3565 C C . HIS B 1 192 ? 2.74 10.219 22.688 1 87.88 192 HIS B C 1
ATOM 3567 O O . HIS B 1 192 ? 1.929 10.859 23.375 1 87.88 192 HIS B O 1
ATOM 3573 N N . PHE B 1 193 ? 2.648 8.961 22.5 1 90.12 193 PHE B N 1
ATOM 3574 C CA . PHE B 1 193 ? 1.582 8.203 23.156 1 90.12 193 PHE B CA 1
ATOM 3575 C C . PHE B 1 193 ? 1.702 8.297 24.672 1 90.12 193 PHE B C 1
ATOM 3577 O O . PHE B 1 193 ? 0.697 8.43 25.359 1 90.12 193 PHE B O 1
ATOM 3584 N N . GLN B 1 194 ? 2.883 8.172 25.109 1 90.69 194 GLN B N 1
ATOM 3585 C CA . GLN B 1 194 ? 3.127 8.305 26.547 1 90.69 194 GLN B CA 1
ATOM 3586 C C . GLN B 1 194 ? 2.682 9.672 27.047 1 90.69 194 GLN B C 1
ATOM 3588 O O . GLN B 1 194 ? 2.08 9.781 28.125 1 90.69 194 GLN B O 1
ATOM 3593 N N . ASN B 1 195 ? 2.994 10.633 26.312 1 91.62 195 ASN B N 1
ATOM 3594 C CA . ASN B 1 195 ? 2.584 11.984 26.688 1 91.62 195 ASN B CA 1
ATOM 3595 C C . ASN B 1 195 ? 1.065 12.109 26.75 1 91.62 195 ASN B C 1
ATOM 3597 O O . ASN B 1 195 ? 0.526 12.797 27.625 1 91.62 195 ASN B O 1
ATOM 3601 N N . ILE B 1 196 ? 0.414 11.539 25.828 1 94.62 196 ILE B N 1
ATOM 3602 C CA . ILE B 1 196 ? -1.045 11.547 25.828 1 94.62 196 ILE B CA 1
ATOM 3603 C C . ILE B 1 196 ? -1.573 10.867 27.094 1 94.62 196 ILE B C 1
ATOM 3605 O O . ILE B 1 196 ? -2.461 11.398 27.766 1 94.62 196 ILE B O 1
ATOM 3609 N N . CYS B 1 197 ? -0.983 9.734 27.422 1 94.81 197 CYS B N 1
ATOM 3610 C CA . CYS B 1 197 ? -1.403 9 28.609 1 94.81 197 CYS B CA 1
ATOM 3611 C C . CYS B 1 197 ? -1.189 9.828 29.859 1 94.81 197 CYS B C 1
ATOM 3613 O O . CYS B 1 197 ? -2.061 9.883 30.734 1 94.81 197 CYS B O 1
ATOM 3615 N N . LYS B 1 198 ? -0.062 10.398 29.969 1 94.56 198 LYS B N 1
ATOM 3616 C CA . LYS B 1 198 ? 0.228 11.266 31.109 1 94.56 198 LYS B CA 1
ATOM 3617 C C . LYS B 1 198 ? -0.787 12.406 31.203 1 94.56 198 LYS B C 1
ATOM 3619 O O . LYS B 1 198 ? -1.295 12.695 32.281 1 94.56 198 LYS B O 1
ATOM 3624 N N . SER B 1 199 ? -1.051 12.992 30.078 1 95.31 199 SER B N 1
ATOM 3625 C CA . SER B 1 199 ? -2.014 14.086 30.047 1 95.31 199 SER B CA 1
ATOM 3626 C C . SER B 1 199 ? -3.4 13.617 30.469 1 95.31 199 SER B C 1
ATOM 3628 O O . SER B 1 199 ? -4.105 14.32 31.188 1 95.31 199 SER B O 1
ATOM 3630 N N . LEU B 1 200 ? -3.77 12.484 30 1 96.12 200 LEU B N 1
ATOM 3631 C CA . LEU B 1 200 ? -5.062 11.922 30.375 1 96.12 200 LEU B CA 1
ATOM 3632 C C . LEU B 1 200 ? -5.152 11.727 31.891 1 96.12 200 LEU B C 1
ATOM 3634 O O . LEU B 1 200 ? -6.188 12.016 32.5 1 96.12 200 LEU B O 1
ATOM 3638 N N . TRP B 1 201 ? -4.094 11.258 32.438 1 95.31 201 TRP B N 1
ATOM 3639 C CA . TRP B 1 201 ? -4.051 10.969 33.875 1 95.31 201 TRP B CA 1
ATOM 3640 C C . TRP B 1 201 ? -4.152 12.258 34.688 1 95.31 201 TRP B C 1
ATOM 3642 O O . TRP B 1 201 ? -4.641 12.242 35.812 1 95.31 201 TRP B O 1
ATOM 3652 N N . GLU B 1 202 ? -3.701 13.297 34.188 1 95.5 202 GLU B N 1
ATOM 3653 C CA . GLU B 1 202 ? -3.674 14.578 34.906 1 95.5 202 GLU B CA 1
ATOM 3654 C C . GLU B 1 202 ? -5.035 15.266 34.844 1 95.5 202 GLU B C 1
ATOM 3656 O O . GLU B 1 202 ? -5.301 16.188 35.625 1 95.5 202 GLU B O 1
ATOM 3661 N N . MET B 1 203 ? -5.863 14.789 33.906 1 95.25 203 MET B N 1
ATOM 3662 C CA . MET B 1 203 ? -7.172 15.422 33.781 1 95.25 203 MET B CA 1
ATOM 3663 C C . MET B 1 203 ? -8.125 14.945 34.844 1 95.25 203 MET B C 1
ATOM 3665 O O . MET B 1 203 ? -8.055 13.789 35.281 1 95.25 203 MET B O 1
ATOM 3669 N N . LYS B 1 204 ? -9.055 15.812 35.281 1 92.62 204 LYS B N 1
ATOM 3670 C CA . LYS B 1 204 ? -9.992 15.492 36.344 1 92.62 204 LYS B CA 1
ATOM 3671 C C . LYS B 1 204 ? -11.367 15.141 35.781 1 92.62 204 LYS B C 1
ATOM 3673 O O . LYS B 1 204 ? -12.094 14.336 36.375 1 92.62 204 LYS B O 1
ATOM 3678 N N . SER B 1 205 ? -11.734 15.688 34.625 1 95.69 205 SER B N 1
ATOM 3679 C CA . SER B 1 205 ? -13.055 15.469 34.062 1 95.69 205 SER B CA 1
ATOM 3680 C C . SER B 1 205 ? -12.984 14.594 32.812 1 95.69 205 SER B C 1
ATOM 3682 O O . SER B 1 205 ? -11.984 14.617 32.094 1 95.69 205 SER B O 1
ATOM 3684 N N . LEU B 1 206 ? -14.039 13.953 32.562 1 96.12 206 LEU B N 1
ATOM 3685 C CA . LEU B 1 206 ? -14.148 13.133 31.344 1 96.12 206 LEU B CA 1
ATOM 3686 C C . LEU B 1 206 ? -14.109 14 30.094 1 96.12 206 LEU B C 1
ATOM 3688 O O . LEU B 1 206 ? -13.531 13.609 29.078 1 96.12 206 LEU B O 1
ATOM 3692 N N . GLU B 1 207 ? -14.742 15.125 30.219 1 97.06 207 GLU B N 1
ATOM 3693 C CA . GLU B 1 207 ? -14.75 16.047 29.094 1 97.06 207 GLU B CA 1
ATOM 3694 C C . GLU B 1 207 ? -13.328 16.453 28.703 1 97.06 207 GLU B C 1
ATOM 3696 O O . GLU B 1 207 ? -12.977 16.438 27.516 1 97.06 207 GLU B O 1
ATOM 3701 N N . ASP B 1 208 ? -12.578 16.734 29.703 1 97.12 208 ASP B N 1
ATOM 3702 C CA . ASP B 1 208 ? -11.203 17.156 29.438 1 97.12 208 ASP B CA 1
ATOM 3703 C C . ASP B 1 208 ? -10.375 15.984 28.906 1 97.12 208 ASP B C 1
ATOM 3705 O O . ASP B 1 208 ? -9.492 16.188 28.062 1 97.12 208 ASP B O 1
ATOM 3709 N N . ARG B 1 209 ? -10.641 14.797 29.422 1 97.31 209 ARG B N 1
ATOM 3710 C CA . ARG B 1 209 ? -9.945 13.625 28.906 1 97.31 209 ARG B CA 1
ATOM 3711 C C . ARG B 1 209 ? -10.242 13.414 27.422 1 97.31 209 ARG B C 1
ATOM 3713 O O . ARG B 1 209 ? -9.352 13.086 26.641 1 97.31 209 ARG B O 1
ATOM 3720 N N . LEU B 1 210 ? -11.477 13.68 27.031 1 97.69 210 LEU B N 1
ATOM 3721 C CA . LEU B 1 210 ? -11.859 13.555 25.625 1 97.69 210 LEU B CA 1
ATOM 3722 C C . LEU B 1 210 ? -11.195 14.641 24.781 1 97.69 210 LEU B C 1
ATOM 3724 O O . LEU B 1 210 ? -10.766 14.391 23.656 1 97.69 210 LEU B O 1
ATOM 3728 N N . LYS B 1 211 ? -11.078 15.797 25.375 1 97.62 211 LYS B N 1
ATOM 3729 C CA . LYS B 1 211 ? -10.445 16.891 24.656 1 97.62 211 LYS B CA 1
ATOM 3730 C C . LYS B 1 211 ? -8.953 16.641 24.453 1 97.62 211 LYS B C 1
ATOM 3732 O O . LYS B 1 211 ? -8.383 17 23.422 1 97.62 211 LYS B O 1
ATOM 3737 N N . VAL B 1 212 ? -8.344 15.938 25.422 1 97.06 212 VAL B N 1
ATOM 3738 C CA . VAL B 1 212 ? -6.938 15.562 25.281 1 97.06 212 VAL B CA 1
ATOM 3739 C C . VAL B 1 212 ? -6.766 14.648 24.062 1 97.06 212 VAL B C 1
ATOM 3741 O O . VAL B 1 212 ? -5.789 14.781 23.312 1 97.06 212 VAL B O 1
ATOM 3744 N N . LEU B 1 213 ? -7.723 13.812 23.812 1 96.81 213 LEU B N 1
ATOM 3745 C CA . LEU B 1 213 ? -7.629 12.828 22.75 1 96.81 213 LEU B CA 1
ATOM 3746 C C . LEU B 1 213 ? -8.031 13.43 21.406 1 96.81 213 LEU B C 1
ATOM 3748 O O . LEU B 1 213 ? -7.402 13.156 20.391 1 96.81 213 LEU B O 1
ATOM 3752 N N . PHE B 1 214 ? -9.047 14.375 21.406 1 97.12 214 PHE B N 1
ATOM 3753 C CA . PHE B 1 214 ? -9.703 14.664 20.141 1 97.12 214 PHE B CA 1
ATOM 3754 C C . PHE B 1 214 ? -9.453 16.109 19.719 1 97.12 214 PHE B C 1
ATOM 3756 O O . PHE B 1 214 ? -9.797 16.5 18.609 1 97.12 214 PHE B O 1
ATOM 3763 N N . TYR B 1 215 ? -8.906 16.922 20.656 1 97.44 215 TYR B N 1
ATOM 3764 C CA . TYR B 1 215 ? -8.453 18.25 20.25 1 97.44 215 TYR B CA 1
ATOM 3765 C C . TYR B 1 215 ? -7.023 18.203 19.734 1 97.44 215 TYR B C 1
ATOM 3767 O O . TYR B 1 215 ? -6.496 17.141 19.438 1 97.44 215 TYR B O 1
ATOM 3775 N N . GLY B 1 216 ? -6.465 19.375 19.438 1 96 216 GLY B N 1
ATOM 3776 C CA . GLY B 1 216 ? -5.148 19.438 18.828 1 96 216 GLY B CA 1
ATOM 3777 C C . GLY B 1 216 ? -4.031 19 19.75 1 96 216 GLY B C 1
ATOM 3778 O O . GLY B 1 216 ? -4.219 18.906 20.953 1 96 216 GLY B O 1
ATOM 3779 N N . PRO B 1 217 ? -2.949 18.641 19.125 1 93.56 217 PRO B N 1
ATOM 3780 C CA . PRO B 1 217 ? -1.802 18.25 19.953 1 93.56 217 PRO B CA 1
ATOM 3781 C C . PRO B 1 217 ? -1.416 19.344 20.953 1 93.56 217 PRO B C 1
ATOM 3783 O O . PRO B 1 217 ? -1.387 20.516 20.625 1 93.56 217 PRO B O 1
ATOM 3786 N N . GLY B 1 218 ? -1.179 18.938 22.25 1 88.81 218 GLY B N 1
ATOM 3787 C CA . GLY B 1 218 ? -0.724 19.859 23.266 1 88.81 218 GLY B CA 1
ATOM 3788 C C . GLY B 1 218 ? -1.857 20.625 23.922 1 88.81 218 GLY B C 1
ATOM 3789 O O . GLY B 1 218 ? -1.619 21.516 24.75 1 88.81 218 GLY B O 1
ATOM 3790 N N . TRP B 1 219 ? -3.037 20.266 23.656 1 93.81 219 TRP B N 1
ATOM 3791 C CA . TRP B 1 219 ? -4.184 20.969 24.219 1 93.81 219 TRP B CA 1
ATOM 3792 C C . TRP B 1 219 ? -4.168 20.906 25.75 1 93.81 219 TRP B C 1
ATOM 3794 O O . TRP B 1 219 ? -3.805 19.875 26.328 1 93.81 219 TRP B O 1
ATOM 3804 N N . LYS B 1 220 ? -4.621 22 26.422 1 91.31 220 LYS B N 1
ATOM 3805 C CA . LYS B 1 220 ? -4.801 22.125 27.859 1 91.31 220 LYS B CA 1
ATOM 3806 C C . LYS B 1 220 ? -6.133 22.797 28.203 1 91.31 220 LYS B C 1
ATOM 3808 O O . LYS B 1 220 ? -6.691 23.516 27.375 1 91.31 220 LYS B O 1
ATOM 3813 N N . PRO B 1 221 ? -6.492 22.469 29.391 1 94.25 221 PRO B N 1
ATOM 3814 C CA . PRO B 1 221 ? -7.75 23.094 29.797 1 94.25 221 PRO B CA 1
ATOM 3815 C C . PRO B 1 221 ? -7.711 24.625 29.688 1 94.25 221 PRO B C 1
ATOM 3817 O O . PRO B 1 221 ? -6.715 25.234 30.062 1 94.25 221 PRO B O 1
ATOM 3820 N N . GLY B 1 222 ? -8.781 25.219 29.078 1 91.62 222 GLY B N 1
ATOM 3821 C CA . GLY B 1 222 ? -8.859 26.672 28.922 1 91.62 222 GLY B CA 1
ATOM 3822 C C . GLY B 1 222 ? -8.367 27.141 27.562 1 91.62 222 GLY B C 1
ATOM 3823 O O . GLY B 1 222 ? -8.508 28.328 27.234 1 91.62 222 GLY B O 1
ATOM 3824 N N . GLN B 1 223 ? -7.793 26.266 26.812 1 91.94 223 GLN B N 1
ATOM 3825 C CA . GLN B 1 223 ? -7.285 26.609 25.484 1 91.94 223 GLN B CA 1
ATOM 3826 C C . GLN B 1 223 ? -8.305 26.266 24.406 1 91.94 223 GLN B C 1
ATOM 3828 O O . GLN B 1 223 ? -9.195 25.453 24.625 1 91.94 223 GLN B O 1
ATOM 3833 N N . PRO B 1 224 ? -8.141 26.969 23.328 1 94.5 224 PRO B N 1
ATOM 3834 C CA . PRO B 1 224 ? -8.97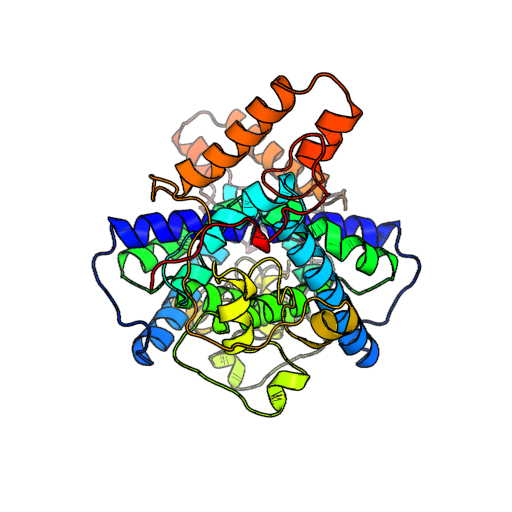7 26.578 22.203 1 94.5 224 PRO B CA 1
ATOM 3835 C C . PRO B 1 224 ? -8.625 25.188 21.656 1 94.5 224 PRO B C 1
ATOM 3837 O O . PRO B 1 224 ? -7.652 24.578 22.109 1 94.5 224 PRO B O 1
ATOM 3840 N N . ARG B 1 225 ? -9.438 24.672 20.734 1 96.25 225 ARG B N 1
ATOM 3841 C CA . ARG B 1 225 ? -9.281 23.312 20.219 1 96.25 225 ARG B CA 1
ATOM 3842 C C . ARG B 1 225 ? -7.898 23.109 19.609 1 96.25 225 ARG B C 1
ATOM 3844 O O . ARG B 1 225 ? -7.246 22.094 19.844 1 96.25 225 ARG B O 1
ATOM 3851 N N . LEU B 1 226 ? -7.5 24.125 18.828 1 94.31 226 LEU B N 1
ATOM 3852 C CA . LEU B 1 226 ? -6.16 24.094 18.25 1 94.31 226 LEU B CA 1
ATOM 3853 C C . LEU B 1 226 ? -5.266 25.156 18.891 1 94.31 226 LEU B C 1
ATOM 3855 O O . LEU B 1 226 ? -5.715 26.266 19.188 1 94.31 226 LEU B O 1
ATOM 3859 N N . TYR B 1 227 ? -4.02 24.812 19.141 1 85.25 227 TYR B N 1
ATOM 3860 C CA . TYR B 1 227 ? -3.076 25.75 19.75 1 85.25 227 TYR B CA 1
ATOM 3861 C C . TYR B 1 227 ? -2.908 27 18.891 1 85.25 227 TYR B C 1
ATOM 3863 O O . TYR B 1 227 ? -2.695 26.891 17.688 1 85.25 227 TYR B O 1
ATOM 3871 N N . PRO B 1 228 ? -3.004 28.141 19.547 1 83.38 228 PRO B N 1
ATOM 3872 C CA . PRO B 1 228 ? -2.84 29.375 18.781 1 83.38 228 PRO B CA 1
ATOM 3873 C C . PRO B 1 228 ? -1.436 29.516 18.188 1 83.38 228 PRO B C 1
ATOM 3875 O O . PRO B 1 228 ? -0.454 29.547 18.938 1 83.38 228 PRO B O 1
ATOM 3878 N N . LYS B 1 229 ? -1.311 29.609 16.969 1 83.12 229 LYS B N 1
ATOM 3879 C CA . LYS B 1 229 ? -0.026 29.625 16.281 1 83.12 229 LYS B CA 1
ATOM 3880 C C . LYS B 1 229 ? 0.81 30.828 16.703 1 83.12 229 LYS B C 1
ATOM 3882 O O . LYS B 1 229 ? 2.041 30.781 16.688 1 83.12 229 LYS B O 1
ATOM 3887 N N . ASP B 1 230 ? 0.132 31.875 17 1 83.31 230 ASP B N 1
ATOM 3888 C CA . ASP B 1 230 ? 0.832 33.094 17.375 1 83.31 230 ASP B CA 1
ATOM 3889 C C . ASP B 1 230 ? 1.63 32.906 18.672 1 83.31 230 ASP B C 1
ATOM 3891 O O . ASP B 1 230 ? 2.551 33.656 18.953 1 83.31 230 ASP B O 1
ATOM 3895 N N . LEU B 1 231 ? 1.3 31.875 19.406 1 79.25 231 LEU B N 1
ATOM 3896 C CA . LEU B 1 231 ? 1.97 31.625 20.672 1 79.25 231 LEU B CA 1
ATOM 3897 C C . LEU B 1 231 ? 3.146 30.672 20.484 1 79.25 231 LEU B C 1
ATOM 3899 O O . LEU B 1 231 ? 3.908 30.422 21.422 1 79.25 231 LEU B O 1
ATOM 3903 N N . LEU B 1 232 ? 3.281 30.125 19.359 1 83.06 232 LEU B N 1
ATOM 3904 C CA . LEU B 1 232 ? 4.406 29.234 19.094 1 83.06 232 LEU B CA 1
ATOM 3905 C C . LEU B 1 232 ? 5.711 30.016 19.016 1 83.06 232 LEU B C 1
ATOM 3907 O O . LEU B 1 232 ? 5.727 31.156 18.547 1 83.06 232 LEU B O 1
ATOM 3911 N N . PRO B 1 233 ? 6.73 29.312 19.531 1 76.62 233 PRO B N 1
ATOM 3912 C CA . PRO B 1 233 ? 8.023 30 19.422 1 76.62 233 PRO B CA 1
ATOM 3913 C C . PRO B 1 233 ? 8.477 30.172 17.984 1 76.62 233 PRO B C 1
ATOM 3915 O O . PRO B 1 233 ? 8.094 29.391 17.109 1 76.62 233 PRO B O 1
ATOM 3918 N N . GLY B 1 234 ? 9.148 31.297 17.656 1 73 234 GLY B N 1
ATOM 3919 C CA . GLY B 1 234 ? 9.727 31.484 16.328 1 73 234 GLY B CA 1
ATOM 3920 C C . GLY B 1 234 ? 10.789 30.453 15.992 1 73 234 GLY B C 1
ATOM 3921 O O . GLY B 1 234 ? 11.281 29.75 16.875 1 73 234 GLY B O 1
ATOM 3922 N N . VAL B 1 235 ? 10.828 30.188 14.727 1 72.38 235 VAL B N 1
ATOM 3923 C CA . VAL B 1 235 ? 11.82 29.203 14.281 1 72.38 235 VAL B CA 1
ATOM 3924 C C . VAL B 1 235 ? 13.094 29.938 13.852 1 72.38 235 VAL B C 1
ATOM 3926 O O . VAL B 1 235 ? 13.039 31.078 13.383 1 72.38 235 VAL B O 1
ATOM 3929 N N . SER B 1 236 ? 14.242 29.359 14.367 1 63.97 236 SER B N 1
ATOM 3930 C CA . SER B 1 236 ? 15.523 29.906 13.922 1 63.97 236 SER B CA 1
ATOM 3931 C C . SER B 1 236 ? 15.93 29.312 12.578 1 63.97 236 SER B C 1
ATOM 3933 O O . SER B 1 236 ? 15.805 28.094 12.367 1 63.97 236 SER B O 1
ATOM 3935 N N . LEU B 1 237 ? 16.203 30.281 11.617 1 57.34 237 LEU B N 1
ATOM 3936 C CA . LEU B 1 237 ? 16.688 29.844 10.312 1 57.34 237 LEU B CA 1
ATOM 3937 C C . LEU B 1 237 ? 18.109 29.297 10.43 1 57.34 237 LEU B C 1
ATOM 3939 O O . LEU B 1 237 ? 18.891 29.734 11.266 1 57.34 237 LEU B O 1
#

Radius of gyration: 24.45 Å; Cα contacts (8 Å, |Δi|>4): 769; chains: 2; bounding box: 53×73×65 Å

pLDDT: mean 88.99, std 12.22, range [29.98, 98.81]

InterPro domains:
  IPR006694 Fatty acid hydroxylase [PF04116] (31-164)
  IPR051689 Sterol desaturase/TMEM195-like [PTHR21624] (3-226)

Foldseek 3Di:
DVLVVVLLVVLVVCLVPQAPDADDPPDVVLLVVLLVLLQLLQLVVLLQCFFFLQNVLFAQQLQADQAFALVSLVRTGPCNSVRSSVSCNVVSNNHRDSVSVVVSVVVLSVQQSHLRDPPDCDPPPCVQFFDHVQQVLLCSAPALQSRSAQSTRTTSVSRVVVVRHDGRDDDGGTRHLDDDPDNDSVCSSVVSVVVLVVLLVPDDDPVVNVLSGGAGHPDDPPDDSYHNSVPGDGDDD/DVLVVVLLVVLVVCLVPQAPDADDPPDVVLLVVLLVLLQLLQLVVLLQCFFFLQNVLFAQQLQADQAFALVSLVRTGPCNSVRSSVSCNVVSNNHRDSVSVVVSVVVLSVQQSHLRDPPDCDPPPCVQFFDHVQQVLLCSAPALQSRSAQSTRTTSVSRVVVVRHDGRDDDGGTRHLDDDPDNPSVCSSVVSVVVLVVLLVPDDDPVVNVLSGGAGHPDDPPDDSYHNSVPGDGDDD

Secondary structure (DSSP, 8-state):
-HHHHHHHHHHHHHHHHH-S----TT-HHHHHHHHHHHHHHHHHHHHHHHHSHHHHHHHHHHH--SS-SHHHHH---TTTHHHHGGGGHHHHHTT--HHHHHHHHHHHHHHHHTT--SS----GGGGGTB--HHHHHHHHB-SGGGTT----SSBTHHHHHHT------SPPPBS-SS--S---HHHHHHHHHHHHHHHHHH--SHHHHHHHHHS-TT--TTS-SS--GGGSPPPP-/-HHHHHHHHHHHHHHHHH-S----TT-HHHHHHHHHHHHHHHHHHHHHHHHSHHHHHHHHHHH--SS-SHHHHH---TTTHHHHGGGGHHHHHTT--HHHHHHHHHHHHHHHHTT--SS----GGGGGTB--HHHHHHHHB-SGGGTT----SSBTHHHHHHT------SPPPBS-SS--S---HHHHHHHHHHHHHHHHHH--SHHHHHHHHHS-TT--TTS-SS--GGGSPPPP-

Organism: NCBI:txid69355